Protein AF-A0A1G1WYH9-F1 (afdb_monomer)

Sequence (429 aa):
MAGYFGSAWPKTVLIYTGQNVVWRNRWSDLYNLGQKLISFFSKKGQEKKYWADWQKETKKLERGFEEVEKADLRKLSDKDLISLFNKFVEVYKSWWKYGWASTPIALQAERLLTKQGLNEKDFNYLLAPPQKSFAAEIEEDLANIGAVAKKEGLRSSRTREKIKHHTSNYFWKRNNYLETTVLTEKEIKLEIKQLLKTPQVKVMNTPAVSLESLKEETKSLANLLSNFAYYKDYRKKYQMIAGYYLDKLLMEVGQRAELSIEEMRYVLPIEVGDVLEKKISKKEIKNRQDSCLIIYGRKVEVYTGSKAKEKETEIFGRANFTNLSEIRGWGASLGLVQGKARVIMDPKDARLIKKGEILITAMTSPDFIIAMKKSAAVVTDWGGITSHAAIVSRELGIPCIVGTNITTKVFKDGDRIEVNAFDGIVRKV

Mean predicted aligned error: 9.46 Å

Radius of gyration: 23.05 Å; Cα contacts (8 Å, |Δi|>4): 642; chains: 1; bounding box: 53×58×58 Å

Structure (mmCIF, N/CA/C/O backbone):
data_AF-A0A1G1WYH9-F1
#
_entry.id   AF-A0A1G1WYH9-F1
#
loop_
_atom_site.group_PDB
_atom_site.id
_atom_site.type_symbol
_atom_site.label_atom_id
_atom_site.label_alt_id
_atom_site.label_comp_id
_atom_site.label_asym_id
_atom_site.label_entity_id
_atom_site.label_seq_id
_atom_site.pdbx_PDB_ins_code
_atom_site.Cartn_x
_atom_site.Cartn_y
_atom_site.Cartn_z
_atom_site.occupancy
_atom_site.B_iso_or_equiv
_atom_site.auth_seq_id
_atom_site.auth_comp_id
_atom_site.auth_asym_id
_atom_site.auth_atom_id
_atom_site.pdbx_PDB_model_num
ATOM 1 N N . MET A 1 1 ? 19.259 4.832 11.396 1.00 47.06 1 MET A N 1
ATOM 2 C CA . MET A 1 1 ? 18.308 3.695 11.299 1.00 47.06 1 MET A CA 1
ATOM 3 C C . MET A 1 1 ? 18.927 2.357 11.671 1.00 47.06 1 MET A C 1
ATOM 5 O O . MET A 1 1 ? 18.463 1.784 12.650 1.00 47.06 1 MET A O 1
ATOM 9 N N . ALA A 1 2 ? 20.008 1.907 11.013 1.00 41.81 2 ALA A N 1
ATOM 10 C CA . ALA A 1 2 ? 20.836 0.815 11.551 1.00 41.81 2 ALA A CA 1
ATOM 11 C C . ALA A 1 2 ? 21.263 1.100 13.007 1.00 41.81 2 ALA A C 1
ATOM 13 O O . ALA A 1 2 ? 21.140 0.232 13.856 1.00 41.81 2 ALA A O 1
ATOM 14 N N . GLY A 1 3 ? 21.603 2.360 13.314 1.00 46.12 3 GLY A N 1
ATOM 15 C CA . GLY A 1 3 ? 21.905 2.809 14.679 1.00 46.12 3 GLY A CA 1
ATOM 16 C C . GLY A 1 3 ? 20.717 3.097 15.615 1.00 46.12 3 GLY A C 1
ATOM 17 O O . GLY A 1 3 ? 20.969 3.418 16.764 1.00 46.12 3 GLY A O 1
ATOM 18 N N . TYR A 1 4 ? 19.452 3.021 15.168 1.00 51.88 4 TYR A N 1
ATOM 19 C CA . TYR A 1 4 ? 18.293 3.198 16.074 1.00 51.88 4 TYR A CA 1
ATOM 20 C C . TYR A 1 4 ? 17.619 1.867 16.397 1.00 51.88 4 TYR A C 1
ATOM 22 O O . TYR A 1 4 ? 17.349 1.579 17.557 1.00 51.88 4 TYR A O 1
ATOM 30 N N . PHE A 1 5 ? 17.355 1.056 15.370 1.00 57.06 5 PHE A N 1
ATOM 31 C CA . PHE A 1 5 ? 16.595 -0.185 15.518 1.00 57.06 5 PHE A CA 1
ATOM 32 C C . PHE A 1 5 ? 17.133 -1.345 14.663 1.00 57.06 5 PHE A C 1
ATOM 34 O O . PHE A 1 5 ? 16.662 -2.461 14.817 1.00 57.06 5 PHE A O 1
ATOM 41 N N . GLY A 1 6 ? 18.113 -1.148 13.770 1.00 56.41 6 GLY A N 1
ATOM 42 C CA . GLY A 1 6 ? 18.516 -2.207 12.831 1.00 56.41 6 GLY A CA 1
ATOM 43 C C . GLY A 1 6 ? 17.363 -2.655 11.915 1.00 56.41 6 GLY A C 1
ATOM 44 O O . GLY A 1 6 ? 16.347 -1.968 11.792 1.00 56.41 6 GLY A O 1
ATOM 45 N N . SER A 1 7 ? 17.492 -3.814 11.263 1.00 53.69 7 SER A N 1
ATOM 46 C CA . SER A 1 7 ? 16.390 -4.505 10.570 1.00 53.69 7 SER A CA 1
ATOM 47 C C . SER A 1 7 ? 15.414 -5.134 11.584 1.00 53.69 7 SER A C 1
ATOM 49 O O . SER A 1 7 ? 15.240 -6.348 11.620 1.00 53.69 7 SER A O 1
ATOM 51 N N . ALA A 1 8 ? 14.820 -4.309 12.454 1.00 63.12 8 ALA A N 1
ATOM 52 C CA . ALA A 1 8 ? 13.969 -4.707 13.585 1.00 63.12 8 ALA A CA 1
ATOM 53 C C . ALA A 1 8 ? 12.530 -5.096 13.222 1.00 63.12 8 ALA A C 1
ATOM 55 O O . ALA A 1 8 ? 11.721 -5.324 14.123 1.00 63.12 8 ALA A O 1
ATOM 56 N N . TRP A 1 9 ? 12.178 -5.153 11.935 1.00 77.75 9 TRP A N 1
ATOM 57 C CA . TRP A 1 9 ? 10.844 -5.607 11.562 1.00 77.75 9 TRP A CA 1
ATOM 58 C C . TRP A 1 9 ? 10.661 -7.083 11.962 1.00 77.75 9 TRP A C 1
ATOM 60 O O . TRP A 1 9 ? 11.588 -7.875 11.763 1.00 77.75 9 TRP A O 1
ATOM 70 N N . PRO A 1 10 ? 9.508 -7.485 12.530 1.00 82.25 10 PRO A N 1
ATOM 71 C CA . PRO A 1 10 ? 9.302 -8.862 12.945 1.00 82.25 10 PRO A CA 1
ATOM 72 C C . PRO A 1 10 ? 9.338 -9.830 11.767 1.00 82.25 10 PRO A C 1
ATOM 74 O O . PRO A 1 10 ? 9.097 -9.447 10.615 1.00 82.25 10 PRO A O 1
ATOM 77 N N . LYS A 1 11 ? 9.557 -11.117 12.071 1.00 86.12 11 LYS A N 1
ATOM 78 C CA . LYS A 1 11 ? 9.441 -12.171 11.061 1.00 86.12 11 LYS A CA 1
ATOM 79 C C . LYS A 1 11 ? 8.080 -12.049 10.376 1.00 86.12 11 LYS A C 1
ATOM 81 O O . LYS A 1 11 ? 7.035 -12.005 11.030 1.00 86.12 11 LYS A O 1
ATOM 86 N N . THR A 1 12 ? 8.126 -11.957 9.058 1.00 85.75 12 THR A N 1
ATOM 87 C CA . THR A 1 12 ? 6.981 -11.683 8.199 1.00 85.75 12 THR A CA 1
ATOM 88 C C . THR A 1 12 ? 6.881 -12.768 7.149 1.00 85.75 12 THR A C 1
ATOM 90 O O . THR A 1 12 ? 7.889 -13.128 6.549 1.00 85.75 12 THR A O 1
ATOM 93 N N . VAL A 1 13 ? 5.673 -13.269 6.916 1.00 87.19 13 VAL A N 1
ATOM 94 C CA . VAL A 1 13 ? 5.383 -14.169 5.798 1.00 87.19 13 VAL A CA 1
ATOM 95 C C . VAL A 1 13 ? 4.450 -13.437 4.844 1.00 87.19 13 VAL A C 1
ATOM 97 O O . VAL A 1 13 ? 3.361 -13.025 5.244 1.00 87.19 13 VAL A O 1
ATOM 100 N N . LEU A 1 14 ? 4.893 -13.242 3.607 1.00 87.31 14 LEU A N 1
ATOM 101 C CA . LEU A 1 14 ? 4.076 -12.728 2.514 1.00 87.31 14 LEU A CA 1
ATOM 102 C C . LEU A 1 14 ? 3.688 -13.897 1.617 1.00 87.31 14 LEU A C 1
ATOM 104 O O . LEU A 1 14 ? 4.541 -14.716 1.285 1.00 87.31 14 LEU A O 1
ATOM 108 N N . ILE A 1 15 ? 2.420 -13.973 1.236 1.00 86.06 15 ILE A N 1
ATOM 109 C CA . ILE A 1 15 ? 1.898 -15.027 0.367 1.00 86.06 15 ILE A CA 1
ATOM 110 C C . ILE A 1 15 ? 1.185 -14.345 -0.787 1.00 86.06 15 ILE A C 1
ATOM 112 O O . ILE A 1 15 ? 0.190 -13.655 -0.576 1.00 86.06 15 ILE A O 1
ATOM 116 N N . TYR A 1 16 ? 1.711 -14.521 -1.987 1.00 85.19 16 TYR A N 1
ATOM 117 C CA . TYR A 1 16 ? 1.141 -14.035 -3.231 1.00 85.19 16 TYR A CA 1
ATOM 118 C C . TYR A 1 16 ? 0.397 -15.182 -3.913 1.00 85.19 16 TYR A C 1
ATOM 120 O O . TYR A 1 16 ? 0.893 -16.310 -3.964 1.00 85.19 16 TYR A O 1
ATOM 128 N N . THR A 1 17 ? -0.812 -14.925 -4.399 1.00 80.56 17 THR A N 1
ATOM 129 C CA . THR A 1 17 ? -1.639 -15.903 -5.123 1.00 80.56 17 THR A CA 1
ATOM 130 C C . THR A 1 17 ? -2.473 -15.154 -6.152 1.00 80.56 17 THR A C 1
ATOM 132 O O . THR A 1 17 ? -3.435 -14.459 -5.801 1.00 80.56 17 THR A O 1
ATOM 135 N N . GLY A 1 18 ? -2.074 -15.242 -7.421 1.00 77.50 18 GLY A N 1
ATOM 136 C CA . GLY A 1 18 ? -2.518 -14.301 -8.443 1.00 77.50 18 GLY A CA 1
ATOM 137 C C . GLY A 1 18 ? -2.295 -12.861 -7.975 1.00 77.50 18 GLY A C 1
ATOM 138 O O . GLY A 1 18 ? -1.266 -12.534 -7.392 1.00 77.50 18 GLY A O 1
ATOM 139 N N . GLN A 1 19 ? -3.306 -12.011 -8.138 1.00 70.31 19 GLN A N 1
ATOM 140 C CA . GLN A 1 19 ? -3.254 -10.606 -7.717 1.00 70.31 19 GLN A CA 1
ATOM 141 C C . GLN A 1 19 ? -3.456 -10.389 -6.206 1.00 70.31 19 GLN A C 1
ATOM 143 O O . GLN A 1 19 ? -3.513 -9.253 -5.750 1.00 70.31 19 GLN A O 1
ATOM 148 N N . ASN A 1 20 ? -3.579 -11.446 -5.403 1.00 69.56 20 ASN A N 1
ATOM 149 C CA . ASN A 1 20 ? -3.775 -11.307 -3.964 1.00 69.56 20 ASN A CA 1
ATOM 150 C C . ASN A 1 20 ? -2.447 -11.406 -3.223 1.00 69.56 20 ASN A C 1
ATOM 152 O O . ASN A 1 20 ? -1.639 -12.287 -3.508 1.00 69.56 20 ASN A O 1
ATOM 156 N N . VAL A 1 21 ? -2.265 -10.553 -2.214 1.00 76.44 21 VAL A N 1
ATOM 157 C CA . VAL A 1 21 ? -1.159 -10.651 -1.260 1.00 76.44 21 VAL A CA 1
ATOM 158 C C . VAL A 1 21 ? -1.697 -10.744 0.163 1.00 76.44 21 VAL A C 1
ATOM 160 O O . VAL A 1 21 ? -2.519 -9.939 0.601 1.00 76.44 21 VAL A O 1
ATOM 163 N N . VAL A 1 22 ? -1.215 -11.737 0.903 1.00 73.56 22 VAL A N 1
ATOM 164 C CA . VAL A 1 22 ? -1.524 -11.949 2.316 1.00 73.56 22 VAL A CA 1
ATOM 165 C C . VAL A 1 22 ? -0.265 -11.677 3.122 1.00 73.56 22 VAL A C 1
ATOM 167 O O . VAL A 1 22 ? 0.763 -12.317 2.916 1.00 73.56 22 VAL A O 1
ATOM 170 N N . TRP A 1 23 ? -0.352 -10.745 4.069 1.00 77.06 23 TRP A N 1
ATOM 171 C CA . TRP A 1 23 ? 0.764 -10.367 4.929 1.00 77.06 23 TRP A CA 1
ATOM 172 C C . TRP A 1 23 ? 0.553 -10.885 6.351 1.00 77.06 23 TRP A C 1
ATOM 174 O O . TRP A 1 23 ? -0.257 -10.351 7.093 1.00 77.06 23 TRP A O 1
ATOM 184 N N . ARG A 1 24 ? 1.317 -11.895 6.778 1.00 78.38 24 ARG A N 1
ATOM 185 C CA . ARG A 1 24 ? 1.231 -12.479 8.125 1.00 78.38 24 ARG A CA 1
ATOM 186 C C . ARG A 1 24 ? 2.403 -12.059 9.017 1.00 78.38 24 ARG A C 1
ATOM 188 O O . ARG A 1 24 ? 3.570 -12.262 8.682 1.00 78.38 24 ARG A O 1
ATOM 195 N N . ASN A 1 25 ? 2.072 -11.558 10.206 1.00 81.94 25 ASN A N 1
ATOM 196 C CA . ASN A 1 25 ? 2.983 -11.364 11.334 1.00 81.94 25 ASN A CA 1
ATOM 197 C C . ASN A 1 25 ? 2.393 -11.989 12.597 1.00 81.94 25 ASN A C 1
ATOM 199 O O . ASN A 1 25 ? 1.175 -12.100 12.734 1.00 81.94 25 ASN A O 1
ATOM 203 N N . ARG A 1 26 ? 3.252 -12.331 13.562 1.00 77.94 26 ARG A N 1
ATOM 204 C CA . ARG A 1 26 ? 2.789 -12.621 14.921 1.00 77.94 26 ARG A CA 1
ATOM 205 C C . ARG A 1 26 ? 2.416 -11.314 15.616 1.00 77.94 26 ARG A C 1
ATOM 207 O O . ARG A 1 26 ? 3.237 -10.404 15.723 1.00 77.94 26 ARG A O 1
ATOM 214 N N . TRP A 1 27 ? 1.191 -11.247 16.130 1.00 74.19 27 TRP A N 1
ATOM 215 C CA . TRP A 1 27 ? 0.684 -10.083 16.859 1.00 74.19 27 TRP A CA 1
ATOM 216 C C . TRP A 1 27 ? 1.551 -9.716 18.066 1.00 74.19 27 TRP A C 1
ATOM 218 O O . TRP A 1 27 ? 1.847 -8.542 18.268 1.00 74.19 27 TRP A O 1
ATOM 228 N N . SER A 1 28 ? 2.016 -10.712 18.828 1.00 77.75 28 SER A N 1
ATOM 229 C CA . SER A 1 28 ? 2.928 -10.514 19.963 1.00 77.75 28 SER A CA 1
ATOM 230 C C . SER A 1 28 ? 4.166 -9.709 19.581 1.00 77.75 28 SER A C 1
ATOM 232 O O . SER A 1 28 ? 4.577 -8.816 20.317 1.00 77.75 28 SER A O 1
ATOM 234 N N . ASP A 1 29 ? 4.738 -9.991 18.413 1.00 84.69 29 ASP A N 1
ATOM 235 C CA . ASP A 1 29 ? 5.986 -9.375 17.977 1.00 84.69 29 ASP A CA 1
ATOM 236 C C . ASP A 1 29 ? 5.748 -7.923 17.556 1.00 84.69 29 ASP A C 1
ATOM 238 O O . ASP A 1 29 ? 6.544 -7.046 17.895 1.00 84.69 29 ASP A O 1
ATOM 242 N N . LEU A 1 30 ? 4.621 -7.653 16.886 1.00 83.44 30 LEU A N 1
ATOM 243 C CA . LEU A 1 30 ? 4.199 -6.295 16.540 1.00 83.44 30 LEU A CA 1
ATOM 244 C C . LEU A 1 30 ? 3.895 -5.460 17.789 1.00 83.44 30 LEU A C 1
ATOM 246 O O . LEU A 1 30 ? 4.359 -4.325 17.871 1.00 83.44 30 LEU A O 1
ATOM 250 N N . TYR A 1 31 ? 3.195 -6.015 18.784 1.00 82.81 31 TYR A N 1
ATOM 251 C CA . TYR A 1 31 ? 2.933 -5.323 20.053 1.00 82.81 31 TYR A CA 1
ATOM 252 C C . TYR A 1 31 ? 4.224 -5.025 20.821 1.00 82.81 31 TYR A C 1
ATOM 254 O O . TYR A 1 31 ? 4.431 -3.902 21.282 1.00 82.81 31 TYR A O 1
ATOM 262 N N . ASN A 1 32 ? 5.132 -6.001 20.909 1.00 87.06 32 ASN A N 1
ATOM 263 C CA . ASN A 1 32 ? 6.424 -5.830 21.574 1.00 87.06 32 ASN A CA 1
ATOM 264 C C . ASN A 1 32 ? 7.287 -4.770 20.878 1.00 87.06 32 ASN A C 1
ATOM 266 O O . ASN A 1 32 ? 7.936 -3.959 21.542 1.00 87.06 32 ASN A O 1
ATOM 270 N N . LEU A 1 33 ? 7.291 -4.756 19.544 1.00 89.50 33 LEU A N 1
ATOM 271 C CA . LEU A 1 33 ? 7.984 -3.732 18.770 1.00 89.50 33 LEU A CA 1
ATOM 272 C C . LEU A 1 33 ? 7.339 -2.357 18.962 1.00 89.50 33 LEU A C 1
ATOM 274 O O . LEU A 1 33 ? 8.050 -1.393 19.233 1.00 89.50 33 LEU A O 1
ATOM 278 N N . GLY A 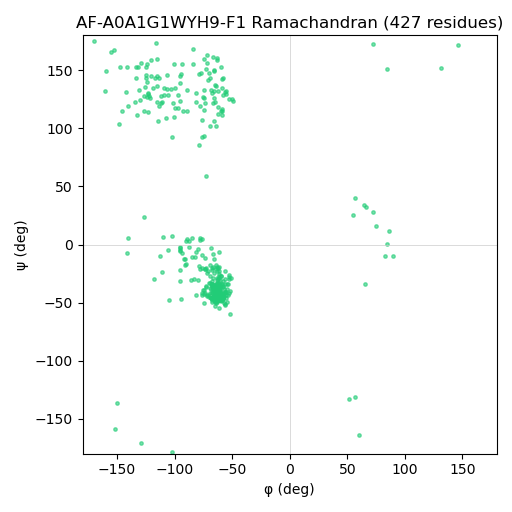1 34 ? 6.009 -2.276 18.900 1.00 91.06 34 GLY A N 1
ATOM 279 C CA . GLY A 1 34 ? 5.253 -1.057 19.174 1.00 91.06 34 GLY A CA 1
ATOM 280 C C . GLY A 1 34 ? 5.574 -0.474 20.548 1.00 91.06 34 GLY A C 1
ATOM 281 O O . GLY A 1 34 ? 5.848 0.717 20.651 1.00 91.06 34 GLY A O 1
ATOM 282 N N . GLN A 1 35 ? 5.665 -1.310 21.587 1.00 91.81 35 GLN A N 1
ATOM 283 C CA . GLN A 1 35 ? 6.011 -0.872 22.944 1.00 91.81 35 GLN A CA 1
ATOM 284 C C . GLN A 1 35 ? 7.415 -0.252 23.005 1.00 91.81 35 GLN A C 1
ATOM 286 O O . GLN A 1 35 ? 7.607 0.798 23.621 1.00 91.81 35 GLN A O 1
ATOM 291 N N . LYS A 1 36 ? 8.397 -0.878 22.342 1.00 91.94 36 LYS A N 1
ATOM 292 C CA . LYS A 1 36 ? 9.772 -0.358 22.258 1.00 91.94 36 LYS A CA 1
ATOM 293 C C . LYS A 1 36 ? 9.828 0.967 21.500 1.00 91.94 36 LYS A C 1
ATOM 295 O O . LYS A 1 36 ? 10.522 1.883 21.935 1.00 91.94 36 LYS A O 1
ATOM 300 N N . LEU A 1 37 ? 9.097 1.072 20.390 1.00 92.56 37 LEU A N 1
ATOM 301 C CA . LEU A 1 37 ? 9.027 2.295 19.592 1.00 92.56 37 LEU A CA 1
ATOM 302 C C . LEU A 1 37 ? 8.365 3.432 20.367 1.00 92.56 37 LEU A C 1
ATOM 304 O O . LEU A 1 37 ? 8.923 4.522 20.404 1.00 92.56 37 LEU A O 1
ATOM 308 N N . ILE A 1 38 ? 7.231 3.176 21.024 1.00 93.12 38 ILE A N 1
ATOM 309 C CA . ILE A 1 38 ? 6.554 4.166 21.870 1.00 93.12 38 ILE A CA 1
ATOM 310 C C . ILE A 1 38 ? 7.526 4.669 22.939 1.00 93.12 38 ILE A C 1
ATOM 312 O O . ILE A 1 38 ? 7.774 5.865 23.007 1.00 93.12 38 ILE A O 1
ATOM 316 N N . SER A 1 39 ? 8.180 3.767 23.680 1.00 92.19 39 SER A N 1
ATOM 317 C CA . SER A 1 39 ? 9.180 4.146 24.691 1.00 92.19 39 SER A CA 1
ATOM 318 C C . SER A 1 39 ? 10.334 4.982 24.119 1.00 92.19 39 SER A C 1
ATOM 320 O O . SER A 1 39 ? 10.799 5.925 24.762 1.00 92.19 39 SER A O 1
ATOM 322 N N . PHE A 1 40 ? 10.799 4.668 22.907 1.00 92.19 40 PHE A N 1
ATOM 323 C CA . PHE A 1 40 ? 11.833 5.448 22.234 1.00 92.19 40 PHE A CA 1
ATOM 324 C C . PHE A 1 40 ? 11.345 6.849 21.849 1.00 92.19 40 PHE A C 1
ATOM 326 O O . PHE A 1 40 ? 12.039 7.828 22.127 1.00 92.19 40 PHE A O 1
ATOM 333 N N . PHE A 1 41 ? 10.165 6.956 21.236 1.00 92.56 41 PHE A N 1
ATOM 334 C CA . PHE A 1 41 ? 9.621 8.224 20.753 1.00 92.56 41 PHE A CA 1
ATOM 335 C C . PHE A 1 41 ? 9.065 9.117 21.865 1.00 92.56 41 PHE A C 1
ATOM 337 O O . PHE A 1 41 ? 9.043 10.332 21.692 1.00 92.56 41 PHE A O 1
ATOM 344 N N . SER A 1 42 ? 8.732 8.558 23.032 1.00 88.75 42 SER A N 1
ATOM 345 C CA . SER A 1 42 ? 8.422 9.334 24.239 1.00 88.75 42 SER A CA 1
ATOM 346 C C . SER A 1 42 ? 9.618 10.150 24.752 1.00 88.75 42 SER A C 1
ATOM 348 O O . SER A 1 42 ? 9.435 11.093 25.519 1.00 88.75 42 SER A O 1
ATOM 350 N N . LYS A 1 43 ? 10.856 9.832 24.341 1.00 90.06 43 LYS A N 1
ATOM 351 C CA . LYS A 1 43 ? 12.039 10.623 24.710 1.00 90.06 43 LYS A CA 1
ATOM 352 C C . LYS A 1 43 ? 12.081 11.929 23.912 1.00 90.06 43 LYS A C 1
ATOM 354 O O . LYS A 1 43 ? 11.968 11.933 22.684 1.00 90.06 43 LYS A O 1
ATOM 359 N N . LYS A 1 44 ? 12.328 13.041 24.612 1.00 88.81 44 LYS A N 1
ATOM 360 C CA . LYS A 1 44 ? 12.337 14.399 24.043 1.00 88.81 44 LYS A CA 1
ATOM 361 C C . LYS A 1 44 ? 13.190 14.479 22.767 1.00 88.81 44 LYS A C 1
ATOM 363 O O . LYS A 1 44 ? 14.374 14.158 22.772 1.00 88.81 44 LYS A O 1
ATOM 368 N N . GLY A 1 45 ? 12.572 14.934 21.675 1.00 89.69 45 GLY A N 1
ATOM 369 C CA . GLY A 1 45 ? 13.238 15.219 20.398 1.00 89.69 45 GLY A CA 1
ATOM 370 C C . GLY A 1 45 ? 13.473 14.023 19.466 1.00 89.69 45 GLY A C 1
ATOM 371 O O . GLY A 1 45 ? 13.807 14.254 18.304 1.00 89.69 45 GLY A O 1
ATOM 372 N N . GLN A 1 46 ? 13.261 12.776 19.905 1.00 92.38 46 GLN A N 1
ATOM 373 C CA . GLN A 1 46 ? 13.513 11.597 19.059 1.00 92.38 46 GLN A CA 1
ATOM 374 C C . GLN A 1 46 ? 12.575 11.528 17.851 1.00 92.38 46 GLN A C 1
ATOM 376 O O . GLN A 1 46 ? 13.028 11.290 16.733 1.00 92.38 46 GLN A O 1
ATOM 381 N N . GLU A 1 47 ? 11.282 11.790 18.054 1.00 92.19 47 GLU A N 1
ATOM 382 C CA . GLU A 1 47 ? 10.293 11.806 16.970 1.00 92.19 47 GLU A CA 1
ATOM 383 C C . GLU A 1 47 ? 10.609 12.893 15.931 1.00 92.19 47 GLU A C 1
ATOM 385 O O . GLU A 1 47 ? 10.670 12.616 14.735 1.00 92.19 47 GLU A O 1
ATOM 390 N N . LYS A 1 48 ? 10.921 14.114 16.388 1.00 92.31 48 LYS A N 1
ATOM 391 C CA . LYS A 1 48 ? 11.296 15.232 15.507 1.00 92.31 48 LYS A CA 1
ATOM 392 C C . LYS A 1 48 ? 12.540 14.914 14.679 1.00 92.31 48 LYS A C 1
ATOM 394 O O . LYS A 1 48 ? 12.567 15.188 13.482 1.00 92.31 48 LYS A O 1
ATOM 399 N N . LYS A 1 49 ? 13.562 14.313 15.300 1.00 93.75 49 LYS A N 1
ATOM 400 C CA . LYS A 1 49 ? 14.784 13.889 14.605 1.00 93.75 49 LYS A CA 1
ATOM 401 C C . LYS A 1 49 ? 14.491 12.805 13.567 1.00 93.75 49 LYS A C 1
ATOM 403 O O . LYS A 1 49 ? 14.964 12.899 12.441 1.00 93.75 49 LYS A O 1
ATOM 408 N N . TYR A 1 50 ? 13.688 11.808 13.934 1.00 92.88 50 TYR A N 1
ATOM 409 C CA . TYR A 1 50 ? 13.263 10.740 13.033 1.00 92.88 50 TYR A CA 1
ATOM 410 C C . TYR A 1 50 ? 12.533 11.281 11.802 1.00 92.88 50 TYR A C 1
ATOM 412 O O . TYR A 1 50 ? 12.830 10.875 10.679 1.00 92.88 50 TYR A O 1
ATOM 420 N N . TRP A 1 51 ? 11.619 12.228 12.014 1.00 93.50 51 TRP A N 1
ATOM 421 C CA . TRP A 1 51 ? 10.887 12.873 10.935 1.00 93.50 51 TRP A CA 1
ATOM 422 C C . TRP A 1 51 ? 11.802 13.694 10.019 1.00 93.50 51 TRP A C 1
ATOM 424 O O . TRP A 1 51 ? 11.744 13.538 8.801 1.00 93.50 51 TRP A O 1
ATOM 434 N N . ALA A 1 52 ? 12.715 14.489 10.585 1.00 94.56 52 ALA A N 1
ATOM 435 C CA . ALA A 1 52 ? 13.692 15.255 9.809 1.00 94.56 52 ALA A CA 1
ATOM 436 C C . ALA A 1 52 ? 14.616 14.351 8.966 1.00 94.56 52 ALA A C 1
ATOM 438 O O . ALA A 1 52 ? 14.881 14.641 7.795 1.00 94.56 52 ALA A O 1
ATOM 439 N N . ASP A 1 53 ? 15.070 13.230 9.535 1.00 93.75 53 ASP A N 1
ATOM 440 C CA . ASP A 1 53 ? 15.863 12.227 8.818 1.00 93.75 53 ASP A CA 1
ATOM 441 C C . ASP A 1 53 ? 15.063 11.625 7.648 1.00 93.75 53 ASP A C 1
ATOM 443 O O . ASP A 1 53 ? 15.589 11.496 6.540 1.00 93.75 53 ASP A O 1
ATOM 447 N N . TRP A 1 54 ? 13.783 11.303 7.860 1.00 94.19 54 TRP A N 1
ATOM 448 C CA . TRP A 1 54 ? 12.928 10.770 6.801 1.00 94.19 54 TRP A CA 1
ATOM 449 C C . TRP A 1 54 ? 12.704 11.792 5.683 1.00 94.19 54 TRP A C 1
ATOM 451 O O . TRP A 1 54 ? 12.884 11.458 4.514 1.00 94.19 54 TRP A O 1
ATOM 461 N N . GLN A 1 55 ? 12.425 13.056 6.013 1.00 95.38 55 GLN A N 1
ATOM 462 C CA . GLN A 1 55 ? 12.287 14.130 5.021 1.00 95.38 55 GLN A CA 1
ATOM 463 C C . GLN A 1 55 ? 13.558 14.305 4.173 1.00 95.38 55 GLN A C 1
ATOM 465 O O . GLN A 1 55 ? 13.477 14.560 2.969 1.00 95.38 55 GLN A O 1
ATOM 470 N N . LYS A 1 56 ? 14.748 14.126 4.763 1.00 95.75 56 LYS A N 1
ATOM 471 C CA . LYS A 1 56 ? 16.018 14.133 4.021 1.00 95.75 56 LYS A CA 1
ATOM 472 C C . LYS A 1 56 ? 16.116 12.963 3.039 1.00 95.75 56 LYS A C 1
ATOM 474 O O . LYS A 1 56 ? 16.574 13.164 1.913 1.00 95.75 56 LYS A O 1
ATOM 479 N N . GLU A 1 57 ? 15.696 11.764 3.438 1.00 95.44 57 GLU A N 1
ATOM 480 C CA . GLU A 1 57 ? 15.610 10.623 2.520 1.00 95.44 57 GLU A CA 1
ATOM 481 C C . GLU A 1 57 ? 14.547 10.843 1.439 1.00 95.44 57 GLU A C 1
ATOM 483 O O . GLU A 1 57 ? 14.774 10.467 0.291 1.00 95.44 57 GLU A O 1
ATOM 488 N N . THR A 1 58 ? 13.433 11.517 1.744 1.00 97.00 58 THR A N 1
ATOM 489 C CA . THR A 1 58 ? 12.419 11.847 0.734 1.00 97.00 58 THR A CA 1
ATOM 490 C C . THR A 1 58 ? 13.005 12.729 -0.361 1.00 97.00 58 THR A C 1
ATOM 492 O O . THR A 1 58 ? 12.844 12.415 -1.533 1.00 97.00 58 THR A O 1
ATOM 495 N N . LYS A 1 59 ? 13.796 13.751 -0.012 1.00 97.94 59 LYS A N 1
ATOM 496 C CA . LYS A 1 59 ? 14.493 14.586 -1.011 1.00 97.94 59 LYS A CA 1
ATOM 497 C C . LYS A 1 59 ? 15.485 13.800 -1.876 1.00 97.94 59 LYS A C 1
ATOM 499 O O . LYS A 1 59 ? 15.843 14.224 -2.972 1.00 97.94 59 LYS A O 1
ATOM 504 N N . LYS A 1 60 ? 16.022 12.679 -1.382 1.00 97.69 60 LYS A N 1
ATOM 505 C CA . LYS A 1 60 ? 16.836 11.772 -2.212 1.00 97.69 60 LYS A CA 1
ATOM 506 C C . LYS A 1 60 ? 15.949 10.978 -3.164 1.00 97.69 60 LYS A C 1
ATOM 508 O O . LYS A 1 60 ? 16.303 10.856 -4.330 1.00 97.69 60 LYS A O 1
ATOM 513 N N . LEU A 1 61 ? 14.814 10.483 -2.676 1.00 97.88 61 LEU A N 1
ATOM 514 C CA . LEU A 1 61 ? 13.836 9.760 -3.482 1.00 97.88 61 LEU A CA 1
ATOM 515 C C . LEU A 1 61 ? 13.253 10.639 -4.598 1.00 97.88 61 LEU A C 1
ATOM 517 O O . LEU A 1 61 ? 13.211 10.198 -5.739 1.00 97.88 61 LEU A O 1
ATOM 521 N N . GLU A 1 62 ? 12.924 11.897 -4.304 1.00 97.75 62 GLU A N 1
ATOM 522 C CA . GLU A 1 62 ? 12.474 12.893 -5.289 1.00 97.75 62 GLU A CA 1
ATOM 523 C C . GLU A 1 62 ? 13.522 13.144 -6.379 1.00 97.75 62 GLU A C 1
ATOM 525 O O . GLU A 1 62 ? 13.196 13.144 -7.562 1.00 97.75 62 GLU A O 1
ATOM 530 N N . ARG A 1 63 ? 14.807 13.246 -6.016 1.00 98.25 63 ARG A N 1
ATOM 531 C CA . ARG A 1 63 ? 15.890 13.310 -7.013 1.00 98.25 63 ARG A CA 1
ATOM 532 C C . ARG A 1 63 ? 15.982 12.041 -7.862 1.00 98.25 63 ARG A C 1
ATOM 534 O O . ARG A 1 63 ? 16.274 12.136 -9.047 1.00 98.25 63 ARG A O 1
ATOM 541 N N . GLY A 1 64 ? 15.713 10.875 -7.274 1.00 98.00 64 GLY A N 1
ATOM 542 C CA . GLY A 1 64 ? 15.600 9.618 -8.014 1.00 98.00 64 GLY A CA 1
ATOM 543 C C . GLY A 1 64 ? 14.442 9.633 -9.018 1.00 98.00 64 GLY A C 1
ATOM 544 O O . GLY A 1 64 ? 14.618 9.180 -10.144 1.00 98.00 64 GLY A O 1
ATOM 545 N N . PHE A 1 65 ? 13.291 10.206 -8.650 1.00 97.94 65 PHE A N 1
ATOM 546 C CA . PHE A 1 65 ? 12.170 10.420 -9.574 1.00 97.94 65 PHE A CA 1
ATOM 547 C C . PHE A 1 65 ? 12.577 11.306 -10.753 1.00 97.94 65 PHE A C 1
ATOM 549 O O . PHE A 1 65 ? 12.347 10.942 -11.903 1.00 97.94 65 PHE A O 1
ATOM 556 N N . GLU A 1 66 ? 13.226 12.440 -10.482 1.00 97.31 66 GLU A N 1
ATOM 557 C CA . GLU A 1 66 ? 13.696 13.348 -11.533 1.00 97.31 66 GLU A CA 1
ATOM 558 C C . GLU A 1 66 ? 14.718 12.700 -12.472 1.00 97.31 66 GLU A C 1
ATOM 560 O O . GLU A 1 66 ? 14.701 12.967 -13.671 1.00 97.31 66 GLU A O 1
ATOM 565 N N . GLU A 1 67 ? 15.618 11.876 -11.937 1.00 97.81 67 GLU A N 1
ATOM 566 C CA . GLU A 1 67 ? 16.631 11.174 -12.726 1.00 97.81 67 GLU A CA 1
ATOM 567 C C . GLU A 1 67 ? 15.988 10.190 -13.708 1.00 97.81 67 GLU A C 1
ATOM 569 O O . GLU A 1 67 ? 16.328 10.198 -14.890 1.00 97.81 67 GLU A O 1
ATOM 574 N N . VAL A 1 68 ? 15.002 9.410 -13.249 1.00 97.88 68 VAL A N 1
ATOM 575 C CA . VAL A 1 68 ? 14.223 8.512 -14.116 1.00 97.88 68 VAL A CA 1
ATOM 576 C C . VAL A 1 68 ? 13.384 9.302 -15.123 1.00 97.88 68 VAL A C 1
ATOM 578 O O . VAL A 1 68 ? 13.245 8.879 -16.267 1.00 97.88 68 VAL A O 1
ATOM 581 N N . GLU A 1 69 ? 12.832 10.454 -14.733 1.00 95.88 69 GLU A N 1
ATOM 582 C CA . GLU A 1 69 ? 12.003 11.269 -15.627 1.00 95.88 69 GLU A CA 1
ATOM 583 C C . GLU A 1 69 ? 12.805 11.920 -16.759 1.00 95.88 69 GLU A C 1
ATOM 585 O O . GLU A 1 69 ? 12.318 11.997 -17.885 1.00 95.88 69 GLU A O 1
ATOM 590 N N . LYS A 1 70 ? 14.033 12.368 -16.472 1.00 96.75 70 LYS A N 1
ATOM 591 C CA . LYS A 1 70 ? 14.935 13.000 -17.450 1.00 96.75 70 LYS A CA 1
ATOM 592 C C . LYS A 1 70 ? 15.623 11.986 -18.368 1.00 96.75 70 LYS A C 1
ATOM 594 O O . LYS A 1 70 ? 16.106 12.372 -19.431 1.00 96.75 70 LYS A O 1
ATOM 599 N N . ALA A 1 71 ? 15.700 10.720 -17.963 1.00 96.62 71 ALA A N 1
ATOM 600 C CA . ALA A 1 71 ? 16.338 9.674 -18.746 1.00 96.62 71 ALA A CA 1
ATOM 601 C C . ALA A 1 71 ? 15.463 9.242 -19.936 1.00 96.62 71 ALA A C 1
ATOM 603 O O . ALA A 1 71 ? 14.317 8.822 -19.775 1.00 96.62 71 ALA A O 1
ATOM 604 N N . ASP A 1 72 ? 16.035 9.266 -21.142 1.00 96.75 72 ASP A N 1
ATOM 605 C CA . ASP A 1 72 ? 15.455 8.592 -22.306 1.00 96.75 72 ASP A CA 1
ATOM 606 C C . ASP A 1 72 ? 15.782 7.095 -22.214 1.00 96.75 72 ASP A C 1
ATOM 608 O O . ASP A 1 72 ? 16.803 6.630 -22.726 1.00 96.75 72 ASP A O 1
ATOM 612 N N . LEU A 1 73 ? 14.941 6.354 -21.484 1.00 97.44 73 LEU A N 1
ATOM 613 C CA . LEU A 1 73 ? 15.197 4.956 -21.116 1.00 97.44 73 LEU A CA 1
ATOM 614 C C . LEU A 1 73 ? 15.488 4.063 -22.331 1.00 97.44 73 LEU A C 1
ATOM 616 O O . LEU A 1 73 ? 16.348 3.191 -22.249 1.00 97.44 73 LEU A O 1
ATOM 620 N N . ARG A 1 74 ? 14.861 4.342 -23.480 1.00 96.62 74 ARG A N 1
ATOM 621 C CA . ARG A 1 74 ? 15.043 3.596 -24.737 1.00 96.62 74 ARG A CA 1
ATOM 622 C C . ARG A 1 74 ? 16.442 3.730 -25.329 1.00 96.62 74 ARG A C 1
ATOM 624 O O . ARG A 1 74 ? 16.867 2.866 -26.087 1.00 96.62 74 ARG A O 1
ATOM 631 N N . LYS A 1 75 ? 17.153 4.815 -25.010 1.00 97.38 75 LYS A N 1
ATOM 632 C CA . LYS A 1 75 ? 18.521 5.068 -25.489 1.00 97.38 75 LYS A CA 1
ATOM 633 C C . LYS A 1 75 ? 19.598 4.529 -24.555 1.00 97.38 75 LYS A C 1
ATOM 635 O O . LYS A 1 75 ? 20.761 4.496 -24.945 1.00 97.38 75 LYS A O 1
ATOM 640 N N . LEU A 1 76 ? 19.241 4.137 -23.333 1.00 97.94 76 LEU A N 1
ATOM 641 C CA . LEU A 1 76 ? 20.202 3.569 -22.394 1.00 97.94 76 LEU A CA 1
ATOM 642 C C . LEU A 1 76 ? 20.631 2.172 -22.845 1.00 97.94 76 LEU A C 1
ATOM 644 O O . LEU A 1 76 ? 19.800 1.379 -23.294 1.00 97.94 76 LEU A O 1
ATOM 648 N N . SER A 1 77 ? 21.912 1.850 -22.660 1.00 98.06 77 SER A N 1
ATOM 649 C CA . SER A 1 77 ? 22.376 0.463 -22.732 1.00 98.06 77 SER A CA 1
ATOM 650 C C . SER A 1 77 ? 21.721 -0.373 -21.625 1.00 98.06 77 SER A C 1
ATOM 652 O O . SER A 1 77 ? 21.289 0.173 -20.608 1.00 98.06 77 SER A O 1
ATOM 654 N N . ASP A 1 78 ? 21.671 -1.697 -21.781 1.00 98.06 78 ASP A N 1
ATOM 655 C CA . ASP A 1 78 ? 21.129 -2.588 -20.742 1.00 98.06 78 ASP A CA 1
ATOM 656 C C . ASP A 1 78 ? 21.852 -2.400 -19.401 1.00 98.06 78 ASP A C 1
ATOM 658 O O . ASP A 1 78 ? 21.225 -2.306 -18.347 1.00 98.06 78 ASP A O 1
ATOM 662 N N . LYS A 1 79 ? 23.179 -2.239 -19.443 1.00 97.69 79 LYS A N 1
ATOM 663 C CA . LYS A 1 79 ? 24.000 -1.976 -18.258 1.00 97.69 79 LYS A CA 1
ATOM 664 C C . LYS A 1 79 ? 23.599 -0.673 -17.561 1.00 97.69 79 LYS A C 1
ATOM 666 O O . LYS A 1 79 ? 23.471 -0.655 -16.335 1.00 97.69 79 LYS A O 1
ATOM 671 N N . ASP A 1 80 ? 23.398 0.404 -18.318 1.00 98.25 80 ASP A N 1
ATOM 672 C CA . ASP A 1 80 ? 23.046 1.713 -17.755 1.00 98.25 80 ASP A CA 1
ATOM 673 C C . ASP A 1 80 ? 21.605 1.739 -17.236 1.00 98.25 80 ASP A C 1
ATOM 675 O O . ASP A 1 80 ? 21.343 2.308 -16.175 1.00 98.25 80 ASP A O 1
ATOM 679 N N . LEU A 1 81 ? 20.682 1.062 -17.926 1.00 98.38 81 LEU A N 1
ATOM 680 C CA . LEU A 1 81 ? 19.296 0.900 -17.488 1.00 98.38 81 LEU A CA 1
ATOM 681 C C . LEU A 1 81 ? 19.215 0.136 -16.158 1.00 98.38 81 LEU A C 1
ATOM 683 O O . LEU A 1 81 ? 18.550 0.588 -15.225 1.00 98.38 81 LEU A O 1
ATOM 687 N N . ILE A 1 82 ? 19.934 -0.985 -16.036 1.00 98.12 82 ILE A N 1
ATOM 688 C CA . ILE A 1 82 ? 19.986 -1.768 -14.793 1.00 98.12 82 ILE A CA 1
ATOM 689 C C . ILE A 1 82 ? 20.710 -1.002 -13.677 1.00 98.12 82 ILE A C 1
ATOM 691 O O . ILE A 1 82 ? 20.294 -1.062 -12.519 1.00 98.12 82 ILE A O 1
ATOM 695 N N . SER A 1 83 ? 21.746 -0.225 -14.003 1.00 98.19 83 SER A N 1
ATOM 696 C CA . SER A 1 83 ? 22.404 0.677 -13.050 1.00 98.19 83 SER A CA 1
ATOM 697 C C . SER A 1 83 ? 21.430 1.724 -12.490 1.00 98.19 83 SER A C 1
ATOM 699 O O . SER A 1 83 ? 21.325 1.880 -11.268 1.00 98.19 83 SER A O 1
ATOM 701 N N . LEU A 1 84 ? 20.652 2.377 -13.361 1.00 98.44 84 LEU A N 1
ATOM 702 C CA . LEU A 1 84 ? 19.618 3.338 -12.971 1.00 98.44 84 LEU A CA 1
ATOM 703 C C . LEU A 1 84 ? 18.529 2.679 -12.113 1.00 98.44 84 LEU A C 1
ATOM 705 O O . LEU A 1 84 ? 18.174 3.212 -11.059 1.00 98.44 84 LEU A O 1
ATOM 709 N N . PHE A 1 85 ? 18.047 1.500 -12.515 1.00 98.25 85 PHE A N 1
ATOM 710 C CA . PHE A 1 85 ? 17.082 0.719 -11.742 1.00 98.25 85 PHE A CA 1
ATOM 711 C C . PHE A 1 85 ? 17.602 0.397 -10.335 1.00 98.25 85 PHE A C 1
ATOM 713 O O . PHE A 1 85 ? 16.930 0.688 -9.343 1.00 98.25 85 PHE A O 1
ATOM 720 N N . ASN A 1 86 ? 18.819 -0.139 -10.226 1.00 97.75 86 ASN A N 1
ATOM 721 C CA . ASN A 1 86 ? 19.420 -0.497 -8.942 1.00 97.75 86 ASN A CA 1
ATOM 722 C C . ASN A 1 86 ? 19.610 0.731 -8.046 1.00 97.75 86 ASN A C 1
ATOM 724 O O . ASN A 1 86 ? 19.268 0.693 -6.862 1.00 97.75 86 ASN A O 1
ATOM 728 N N . LYS A 1 87 ? 20.087 1.844 -8.613 1.00 97.62 87 LYS A N 1
ATOM 729 C CA . LYS A 1 87 ? 20.219 3.117 -7.897 1.00 97.62 87 LYS A CA 1
ATOM 730 C C . LYS A 1 87 ? 18.868 3.594 -7.361 1.00 97.62 87 LYS A C 1
ATOM 732 O O . LYS A 1 87 ? 18.772 3.947 -6.183 1.00 97.62 87 LYS A O 1
ATOM 737 N N . PHE A 1 88 ? 17.826 3.565 -8.190 1.00 98.00 88 PHE A N 1
ATOM 738 C CA . PHE A 1 88 ? 16.475 3.951 -7.790 1.00 98.00 88 PHE A CA 1
ATOM 739 C C . PHE A 1 88 ? 15.939 3.061 -6.659 1.00 98.00 88 PHE A C 1
ATOM 741 O O . PHE A 1 88 ? 15.479 3.565 -5.631 1.00 98.00 88 PHE A O 1
ATOM 748 N N . VAL A 1 89 ? 16.069 1.739 -6.803 1.00 96.00 89 VAL A N 1
ATOM 749 C CA . VAL A 1 89 ? 15.639 0.758 -5.798 1.00 96.00 89 VAL A CA 1
ATOM 750 C C . VAL A 1 89 ? 16.375 0.947 -4.469 1.00 96.00 89 VAL A C 1
ATOM 752 O O . VAL A 1 89 ? 15.745 0.857 -3.416 1.00 96.00 89 VAL A O 1
ATOM 755 N N . GLU A 1 90 ? 17.674 1.247 -4.471 1.00 95.25 90 GLU A N 1
ATOM 756 C CA . GLU A 1 90 ? 18.433 1.485 -3.234 1.00 95.25 90 GLU A CA 1
ATOM 757 C C . GLU A 1 90 ? 18.018 2.771 -2.509 1.00 95.25 90 GLU A C 1
ATOM 759 O O . GLU A 1 90 ? 17.909 2.790 -1.272 1.00 95.25 90 GLU A O 1
ATOM 764 N N . VAL A 1 91 ? 17.714 3.835 -3.258 1.00 95.75 91 VAL A N 1
ATOM 765 C CA . VAL A 1 91 ? 17.148 5.066 -2.689 1.00 95.75 91 VAL A CA 1
ATOM 766 C C . VAL A 1 91 ? 15.755 4.794 -2.118 1.00 95.75 91 VAL A C 1
ATOM 768 O O . VAL A 1 91 ? 15.487 5.153 -0.968 1.00 95.75 91 VAL A O 1
ATOM 771 N N . TYR A 1 92 ? 14.897 4.092 -2.861 1.00 95.31 92 TYR A N 1
ATOM 772 C CA . TYR A 1 92 ? 13.558 3.720 -2.406 1.00 95.31 92 TYR A CA 1
ATOM 773 C C . TYR A 1 92 ? 13.593 2.838 -1.151 1.00 95.31 92 TYR A C 1
ATOM 775 O O . TYR A 1 92 ? 12.909 3.135 -0.171 1.00 95.31 92 TYR A O 1
ATOM 783 N N . LYS A 1 93 ? 14.447 1.807 -1.115 1.00 91.25 93 LYS A N 1
ATOM 784 C CA . LYS A 1 93 ? 14.673 0.973 0.078 1.00 91.25 93 LYS A CA 1
ATOM 785 C C . LYS A 1 93 ? 15.139 1.814 1.260 1.00 91.25 93 LYS A C 1
ATOM 787 O O . LYS A 1 93 ? 14.678 1.603 2.380 1.00 91.25 93 LYS A O 1
ATOM 792 N N . SER A 1 94 ? 16.061 2.751 1.040 1.00 91.25 94 SER A N 1
ATOM 793 C CA . SER A 1 94 ? 16.590 3.606 2.107 1.00 91.25 94 SER A CA 1
ATOM 794 C C . SER A 1 94 ? 15.540 4.550 2.680 1.00 91.25 94 SER A C 1
ATOM 796 O O . SER A 1 94 ? 15.469 4.695 3.899 1.00 91.25 94 SER A O 1
ATOM 798 N N . TRP A 1 95 ? 14.669 5.083 1.830 1.00 94.38 95 TRP A N 1
ATOM 799 C CA . TRP A 1 95 ? 13.499 5.845 2.242 1.00 94.38 95 TRP A CA 1
ATOM 800 C C . TRP A 1 95 ? 12.468 4.978 2.989 1.00 94.38 95 TRP A C 1
ATOM 802 O O . TRP A 1 95 ? 12.027 5.333 4.085 1.00 94.38 95 TRP A O 1
ATOM 812 N N . TRP A 1 96 ? 12.150 3.787 2.466 1.00 89.44 96 TRP A N 1
ATOM 813 C CA . TRP A 1 96 ? 11.175 2.862 3.059 1.00 89.44 96 TRP A CA 1
ATOM 814 C C . TRP A 1 96 ? 11.570 2.378 4.458 1.00 89.44 96 TRP A C 1
ATOM 816 O O . TRP A 1 96 ? 10.699 2.037 5.262 1.00 89.44 96 TRP A O 1
ATOM 826 N N . LYS A 1 97 ? 12.867 2.417 4.808 1.00 86.44 97 LYS A N 1
ATOM 827 C CA . LYS A 1 97 ? 13.338 2.147 6.177 1.00 86.44 97 LYS A CA 1
ATOM 828 C C . LYS A 1 97 ? 12.585 2.983 7.210 1.00 86.44 97 LYS A C 1
ATOM 830 O O . LYS A 1 97 ? 12.433 2.501 8.317 1.00 86.44 97 LYS A O 1
ATOM 835 N N . TYR A 1 98 ? 12.085 4.173 6.896 1.00 88.38 98 TYR A N 1
ATOM 836 C CA . TYR A 1 98 ? 11.314 4.999 7.834 1.00 88.38 98 TYR A CA 1
ATOM 837 C C . TYR A 1 98 ? 9.792 4.749 7.746 1.00 88.38 98 TYR A C 1
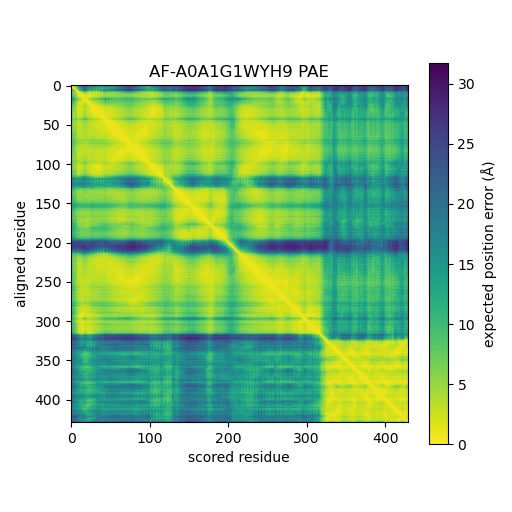ATOM 839 O O . TYR A 1 98 ? 9.027 5.098 8.634 1.00 88.38 98 TYR A O 1
ATOM 847 N N . GLY A 1 99 ? 9.314 4.047 6.721 1.00 86.19 99 GLY A N 1
ATOM 848 C CA . GLY A 1 99 ? 7.886 3.795 6.531 1.00 86.19 99 GLY A CA 1
ATOM 849 C C . GLY A 1 99 ? 7.261 2.777 7.495 1.00 86.19 99 GLY A C 1
ATOM 850 O O . GLY A 1 99 ? 6.036 2.737 7.649 1.00 86.19 99 GLY A O 1
ATOM 851 N N . TRP A 1 100 ? 8.054 1.913 8.130 1.00 84.88 100 TRP A N 1
ATOM 852 C CA . TRP A 1 100 ? 7.511 0.747 8.836 1.00 84.88 100 TRP A CA 1
ATOM 853 C C . TRP A 1 100 ? 7.013 1.042 10.256 1.00 84.88 100 TRP A C 1
ATOM 855 O O . TRP A 1 100 ? 6.058 0.408 10.698 1.00 84.88 100 TRP A O 1
ATOM 865 N N . ALA A 1 101 ? 7.593 2.021 10.959 1.00 88.00 101 ALA A N 1
ATOM 866 C CA . ALA A 1 101 ? 7.317 2.262 12.383 1.00 88.00 101 ALA A CA 1
ATOM 867 C C . ALA A 1 101 ? 5.845 2.608 12.683 1.00 88.00 101 ALA A C 1
ATOM 869 O O . ALA A 1 101 ? 5.347 2.297 13.764 1.00 88.00 101 ALA A O 1
ATOM 870 N N . SER A 1 102 ? 5.134 3.180 11.707 1.00 87.00 102 SER A N 1
ATOM 871 C CA . SER A 1 102 ? 3.722 3.562 11.830 1.00 87.00 102 SER A CA 1
ATOM 872 C C . SER A 1 102 ? 2.804 2.419 12.257 1.00 87.00 102 SER A C 1
ATOM 874 O O . SER A 1 102 ? 1.920 2.621 13.081 1.00 87.00 102 SER A O 1
ATOM 876 N N . THR A 1 103 ? 3.005 1.209 11.727 1.00 84.44 103 THR A N 1
ATOM 877 C CA . THR A 1 103 ? 2.070 0.100 11.968 1.00 84.44 103 THR A CA 1
ATOM 878 C C . THR A 1 103 ? 2.208 -0.485 13.380 1.00 84.44 103 THR A C 1
ATOM 880 O O . THR A 1 103 ? 1.195 -0.550 14.073 1.00 84.44 103 THR A O 1
ATOM 883 N N . PRO A 1 104 ? 3.409 -0.849 13.877 1.00 87.38 104 PRO A N 1
ATOM 884 C CA . PRO A 1 104 ? 3.551 -1.335 15.249 1.00 87.38 104 PRO A CA 1
ATOM 885 C C . PRO A 1 104 ? 3.169 -0.286 16.303 1.00 87.38 104 PRO A C 1
ATOM 887 O O . PRO A 1 104 ? 2.572 -0.645 17.316 1.00 87.38 104 PRO A O 1
ATOM 890 N N . ILE A 1 105 ? 3.478 0.999 16.067 1.00 89.81 105 ILE A N 1
ATOM 891 C CA . ILE A 1 105 ? 3.072 2.090 16.970 1.00 89.81 105 ILE A CA 1
ATOM 892 C C . ILE A 1 105 ? 1.555 2.190 17.025 1.00 89.81 105 ILE A C 1
ATOM 894 O O . ILE A 1 105 ? 1.017 2.194 18.126 1.00 89.81 105 ILE A O 1
ATOM 898 N N . ALA A 1 106 ? 0.875 2.212 15.873 1.00 83.44 106 ALA A N 1
ATOM 899 C CA . ALA A 1 106 ? -0.581 2.290 15.830 1.00 83.44 106 ALA A CA 1
ATOM 900 C C . ALA A 1 106 ? -1.230 1.147 16.616 1.00 83.44 106 ALA A C 1
ATOM 902 O O . ALA A 1 106 ? -1.988 1.395 17.547 1.00 83.44 106 ALA A O 1
ATOM 903 N N . LEU A 1 107 ? -0.833 -0.097 16.334 1.00 81.31 107 LEU A N 1
ATOM 904 C CA . LEU A 1 107 ? -1.390 -1.275 17.001 1.00 81.31 107 LEU A CA 1
ATOM 905 C C . LEU A 1 107 ? -1.191 -1.256 18.522 1.00 81.31 107 LEU A C 1
ATOM 907 O O . LEU A 1 107 ? -2.109 -1.579 19.277 1.00 81.31 107 LEU A O 1
ATOM 911 N N . GLN A 1 108 ? 0.006 -0.894 18.991 1.00 86.69 108 GLN A N 1
ATOM 912 C CA . GLN A 1 108 ? 0.276 -0.870 20.426 1.00 86.69 108 GLN A CA 1
ATOM 913 C C . GLN A 1 108 ? -0.365 0.338 21.117 1.00 86.69 108 GLN A C 1
ATOM 915 O O . GLN A 1 108 ? -0.881 0.192 22.224 1.00 86.69 108 GLN A O 1
ATOM 920 N N . ALA A 1 109 ? -0.352 1.514 20.488 1.00 85.88 109 ALA A N 1
ATOM 921 C CA . ALA A 1 109 ? -0.971 2.714 21.039 1.00 85.88 109 ALA A CA 1
ATOM 922 C C . ALA A 1 109 ? -2.489 2.539 21.163 1.00 85.88 109 ALA A C 1
ATOM 924 O O . ALA A 1 109 ? -3.034 2.801 22.231 1.00 85.88 109 ALA A O 1
ATOM 925 N N . GLU A 1 110 ? -3.147 2.000 20.131 1.00 78.06 110 GLU A N 1
ATOM 926 C CA . GLU A 1 110 ? -4.573 1.647 20.156 1.00 78.06 110 GLU A CA 1
ATOM 927 C C . GLU A 1 110 ? -4.891 0.719 21.337 1.00 78.06 110 GLU A C 1
ATOM 929 O O . GLU A 1 110 ? -5.777 1.004 22.149 1.00 78.06 110 GLU A O 1
ATOM 934 N N . ARG A 1 111 ? -4.107 -0.353 21.509 1.00 80.75 111 ARG A N 1
ATOM 935 C CA . ARG A 1 111 ? -4.264 -1.295 22.626 1.00 80.75 111 ARG A CA 1
ATOM 936 C C . ARG A 1 111 ? -4.097 -0.627 23.998 1.00 80.75 111 ARG A C 1
ATOM 938 O O . ARG A 1 111 ? -4.827 -0.965 24.929 1.00 80.75 111 ARG A O 1
ATOM 945 N N . LEU A 1 112 ? -3.118 0.264 24.157 1.00 83.88 112 LEU A N 1
ATOM 946 C CA . LEU A 1 112 ? -2.850 0.952 25.425 1.00 83.88 112 LEU A CA 1
ATOM 947 C C . LEU A 1 112 ? -3.929 1.990 25.756 1.00 83.88 112 LEU A C 1
ATOM 949 O O . LEU A 1 112 ? -4.382 2.032 26.896 1.00 83.88 112 LEU A O 1
ATOM 953 N N . LEU A 1 113 ? -4.365 2.777 24.772 1.00 79.12 113 LEU A N 1
ATOM 954 C CA . LEU A 1 113 ? -5.414 3.788 24.934 1.00 79.12 113 LEU A CA 1
ATOM 955 C C . LEU A 1 113 ? -6.773 3.144 25.246 1.00 79.12 113 LEU A C 1
ATOM 957 O O . LEU A 1 113 ? -7.473 3.599 26.146 1.00 79.12 113 LEU A O 1
ATOM 961 N N . THR A 1 114 ? -7.099 2.021 24.597 1.00 75.62 114 THR A N 1
ATOM 962 C CA . THR A 1 114 ? -8.336 1.268 24.880 1.00 75.62 114 THR A CA 1
ATOM 963 C C . THR A 1 114 ? -8.362 0.776 26.330 1.00 75.62 114 THR A C 1
ATOM 965 O O . THR A 1 114 ? -9.365 0.912 27.023 1.00 75.62 114 THR A O 1
ATOM 968 N N . LYS A 1 115 ? -7.229 0.270 26.842 1.00 77.25 115 LYS A N 1
ATOM 969 C CA . LYS A 1 115 ? -7.098 -0.136 28.255 1.00 77.25 115 LYS A CA 1
ATOM 970 C C . LYS A 1 115 ? -7.247 1.019 29.247 1.00 77.25 115 LYS A C 1
ATOM 972 O O . LYS A 1 115 ? -7.516 0.768 30.415 1.00 77.25 115 LYS A O 1
ATOM 977 N N . GLN A 1 116 ? -7.039 2.254 28.800 1.00 76.81 116 GLN A N 1
ATOM 978 C CA . GLN A 1 116 ? -7.206 3.461 29.609 1.00 76.81 116 GLN A CA 1
ATOM 979 C C . GLN A 1 116 ? -8.635 4.023 29.540 1.00 76.81 116 GLN A C 1
ATOM 981 O O . GLN A 1 116 ? -8.893 5.069 30.126 1.00 76.81 116 GLN A O 1
ATOM 986 N N . GLY A 1 117 ? -9.561 3.331 28.866 1.00 69.50 117 GLY A N 1
ATOM 987 C CA . GLY A 1 117 ? -10.975 3.698 28.817 1.00 69.50 117 GLY A CA 1
ATOM 988 C C . GLY A 1 117 ? -11.340 4.698 27.720 1.00 69.50 117 GLY A C 1
ATOM 989 O O . GLY A 1 117 ? -12.458 5.207 27.741 1.00 69.50 117 GLY A O 1
ATOM 990 N N . LEU A 1 118 ? -10.443 4.980 26.762 1.00 71.00 118 LEU A N 1
ATOM 991 C CA . LEU A 1 118 ? -10.806 5.811 25.613 1.00 71.00 118 LEU A CA 1
ATOM 992 C C . LEU A 1 118 ? -11.837 5.094 24.751 1.00 71.00 118 LEU A C 1
ATOM 994 O O . LEU A 1 118 ? -11.616 3.965 24.305 1.00 71.00 118 LEU A O 1
ATOM 998 N N . ASN A 1 119 ? -12.952 5.776 24.509 1.00 61.72 119 ASN A N 1
ATOM 999 C CA . ASN A 1 119 ? -14.015 5.264 23.663 1.00 61.72 119 ASN A CA 1
ATOM 1000 C C . ASN A 1 119 ? -13.730 5.556 22.176 1.00 61.72 119 ASN A C 1
ATOM 1002 O O . ASN A 1 119 ? -12.845 6.324 21.797 1.00 61.72 119 ASN A O 1
ATOM 1006 N N . GLU A 1 120 ? -14.512 4.919 21.312 1.00 54.84 120 GLU A N 1
ATOM 1007 C CA . GLU A 1 120 ? -14.411 4.980 19.850 1.00 54.84 120 GLU A CA 1
ATOM 1008 C C . GLU A 1 120 ? -14.487 6.403 19.277 1.00 54.84 120 GLU A C 1
ATOM 1010 O O . GLU A 1 120 ? -13.827 6.720 18.280 1.00 54.84 120 GLU A O 1
ATOM 1015 N N . LYS A 1 121 ? -15.282 7.264 19.918 1.00 57.28 121 LYS A N 1
ATOM 1016 C CA . LYS A 1 121 ? -15.462 8.653 19.518 1.00 57.28 121 LYS A CA 1
ATOM 1017 C C . LYS A 1 121 ? -14.178 9.437 19.800 1.00 57.28 121 LYS A C 1
ATOM 1019 O O . LYS A 1 121 ? -13.677 10.086 18.887 1.00 57.28 121 LYS A O 1
ATOM 1024 N N . ASP A 1 122 ? -13.575 9.266 20.975 1.00 62.91 122 ASP A N 1
ATOM 1025 C CA . ASP A 1 122 ? -12.295 9.890 21.345 1.00 62.91 122 ASP A CA 1
ATOM 1026 C C . ASP A 1 122 ? -11.146 9.452 20.426 1.00 62.91 122 ASP A C 1
ATOM 1028 O O . ASP A 1 122 ? -10.329 10.278 20.013 1.00 62.91 122 ASP A O 1
ATOM 1032 N N . PHE A 1 123 ? -11.119 8.176 20.019 1.00 61.25 123 PHE A N 1
ATOM 1033 C CA . PHE A 1 123 ? -10.142 7.679 19.046 1.00 61.25 123 PHE A CA 1
ATOM 1034 C C . PHE A 1 123 ? -10.219 8.420 17.711 1.00 61.25 123 PHE A C 1
ATOM 1036 O O . PHE A 1 123 ? -9.187 8.854 17.205 1.00 61.25 123 PHE A O 1
ATOM 1043 N N . ASN A 1 124 ? -11.415 8.602 17.144 1.00 54.47 124 ASN A N 1
ATOM 1044 C CA . ASN A 1 124 ? -11.572 9.296 15.861 1.00 54.47 124 ASN A CA 1
ATOM 1045 C C . ASN A 1 124 ? -11.032 10.730 15.887 1.00 54.47 124 ASN A C 1
ATOM 1047 O O . ASN A 1 124 ? -10.474 11.186 14.891 1.00 54.47 124 ASN A O 1
ATOM 1051 N N . TYR A 1 125 ? -11.147 11.420 17.021 1.00 59.22 125 TYR A N 1
ATOM 1052 C CA . TYR A 1 125 ? -10.604 12.769 17.177 1.00 59.22 125 TYR A CA 1
ATOM 1053 C C . TYR A 1 125 ? -9.092 12.780 17.368 1.00 59.22 125 TYR A C 1
ATOM 1055 O O . TYR A 1 125 ? -8.406 13.603 16.772 1.00 59.22 125 TYR A O 1
ATOM 1063 N N . LEU A 1 126 ? -8.566 11.850 18.163 1.00 59.00 126 LEU A N 1
ATOM 1064 C CA . LEU A 1 126 ? -7.128 11.724 18.404 1.00 59.00 126 LEU A CA 1
ATOM 1065 C C . LEU A 1 126 ? -6.342 11.312 17.164 1.00 59.00 126 LEU A C 1
ATOM 1067 O O . LEU A 1 126 ? -5.166 11.635 17.025 1.00 59.00 126 LEU A O 1
ATOM 1071 N N . LEU A 1 127 ? -6.993 10.574 16.273 1.00 57.28 127 LEU A N 1
ATOM 1072 C CA . LEU A 1 127 ? -6.397 10.020 15.066 1.00 57.28 127 LEU A CA 1
ATOM 1073 C C . LEU A 1 127 ? -6.568 10.897 13.839 1.00 57.28 127 LEU A C 1
ATOM 1075 O O . LEU A 1 127 ? -5.986 10.576 12.800 1.00 57.28 127 LEU A O 1
ATOM 1079 N N . ALA A 1 128 ? -7.343 11.978 13.941 1.00 56.75 128 ALA A N 1
ATOM 1080 C CA . ALA A 1 128 ? -7.336 13.003 12.920 1.00 56.75 128 ALA A CA 1
ATOM 1081 C C . ALA A 1 128 ? -5.892 13.522 12.821 1.00 56.75 128 ALA A C 1
ATOM 1083 O O . ALA A 1 128 ? -5.361 14.021 13.819 1.00 56.75 128 ALA A O 1
ATOM 1084 N N . PRO A 1 129 ? -5.211 13.344 11.675 1.00 54.91 129 PRO A N 1
ATOM 1085 C CA . PRO A 1 129 ? -3.849 13.825 11.543 1.00 54.91 129 PRO A CA 1
ATOM 1086 C C . PRO A 1 129 ? -3.846 15.343 11.779 1.00 54.91 129 PRO A C 1
ATOM 1088 O O . PRO A 1 129 ? -4.758 16.035 11.321 1.00 54.91 129 PRO A O 1
ATOM 1091 N N . PRO A 1 130 ? -2.818 15.897 12.446 1.00 58.28 130 PRO A N 1
ATOM 1092 C CA . PRO A 1 130 ? -2.747 17.334 12.733 1.00 58.28 130 PRO A CA 1
ATOM 1093 C C . PRO A 1 130 ? -2.575 18.173 11.457 1.00 58.28 130 PRO A C 1
ATOM 1095 O O . PRO A 1 130 ? -2.604 19.400 11.487 1.00 58.28 130 PRO A O 1
ATOM 1098 N N . GLN A 1 131 ? -2.343 17.501 10.333 1.00 69.06 131 GLN A N 1
ATOM 1099 C CA . GLN A 1 131 ? -2.113 18.060 9.017 1.00 69.06 131 GLN A CA 1
ATOM 1100 C C . GLN A 1 131 ? -3.113 17.442 8.043 1.00 69.0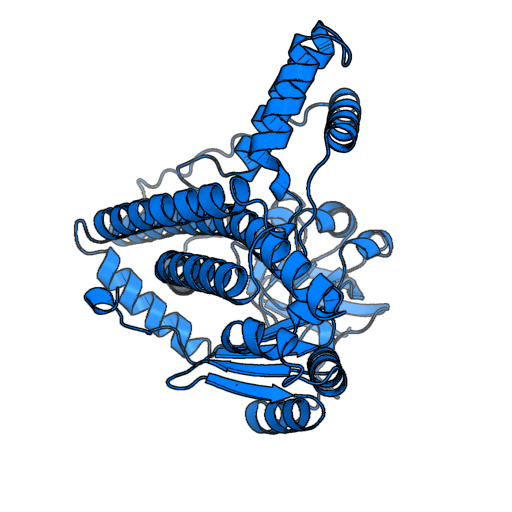6 131 GLN A C 1
ATOM 1102 O O . GLN A 1 131 ? -3.558 16.305 8.221 1.00 69.06 131 GLN A O 1
ATOM 1107 N N . LYS A 1 132 ? -3.443 18.191 6.990 1.00 68.19 132 LYS A N 1
ATOM 1108 C CA . LYS A 1 132 ? -4.326 17.722 5.920 1.00 68.19 132 LYS A CA 1
ATOM 1109 C C . LYS A 1 132 ? -3.732 16.457 5.282 1.00 68.19 132 LYS A C 1
ATOM 1111 O O . LYS A 1 132 ? -2.530 16.395 5.033 1.00 68.19 132 LYS A O 1
ATOM 1116 N N . SER A 1 133 ? -4.564 15.440 5.060 1.00 72.38 133 SER A N 1
ATOM 1117 C CA . SER A 1 133 ? -4.147 14.233 4.340 1.00 72.38 133 SER A CA 1
ATOM 1118 C C . SER A 1 133 ? -3.967 14.534 2.854 1.00 72.38 133 SER A C 1
ATOM 1120 O O . SER A 1 133 ? -4.615 15.438 2.321 1.00 72.38 133 SER A O 1
ATOM 1122 N N . PHE A 1 134 ? -3.164 13.739 2.142 1.00 76.19 134 PHE A N 1
ATOM 1123 C CA . PHE A 1 134 ? -3.008 13.928 0.694 1.00 76.19 134 PHE A CA 1
ATOM 1124 C C . PHE A 1 134 ? -4.341 13.754 -0.054 1.00 76.19 134 PHE A C 1
ATOM 1126 O O . PHE A 1 134 ? -4.542 14.365 -1.098 1.00 76.19 134 PHE A O 1
ATOM 1133 N N . ALA A 1 135 ? -5.262 12.932 0.465 1.00 72.38 135 ALA A N 1
ATOM 1134 C CA . ALA A 1 135 ? -6.590 12.763 -0.122 1.00 72.38 135 ALA A CA 1
ATOM 1135 C C . ALA A 1 135 ? -7.409 14.057 -0.011 1.00 72.38 135 ALA A C 1
ATOM 1137 O O . ALA A 1 135 ? -7.970 14.513 -1.003 1.00 72.38 135 ALA A O 1
ATOM 1138 N N . ALA A 1 136 ? -7.396 14.692 1.165 1.00 70.94 136 ALA A N 1
ATOM 1139 C CA . ALA A 1 136 ? -8.061 15.972 1.374 1.00 70.94 136 ALA A CA 1
ATOM 1140 C C . ALA A 1 136 ? -7.409 17.107 0.560 1.00 70.94 136 ALA A C 1
ATOM 1142 O O . ALA A 1 136 ? -8.123 17.962 0.042 1.00 70.94 136 ALA A O 1
ATOM 1143 N N . GLU A 1 137 ? -6.079 17.106 0.393 1.00 81.31 137 GLU A N 1
ATOM 1144 C CA . GLU A 1 137 ? -5.378 18.035 -0.514 1.00 81.31 137 GLU A CA 1
ATOM 1145 C C . GLU A 1 137 ? -5.854 17.876 -1.970 1.00 81.31 137 GLU A C 1
ATOM 1147 O O . GLU A 1 137 ? -6.147 18.864 -2.642 1.00 81.31 137 GLU A O 1
ATOM 1152 N N . 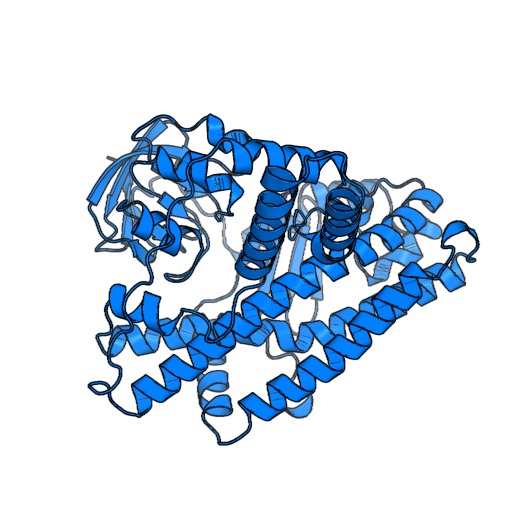ILE A 1 138 ? -5.965 16.633 -2.455 1.00 83.44 138 ILE A N 1
ATOM 1153 C CA . ILE A 1 138 ? -6.437 16.323 -3.815 1.00 83.44 138 ILE A CA 1
ATOM 1154 C C . ILE A 1 138 ? -7.882 16.782 -4.013 1.00 83.44 138 ILE A C 1
ATOM 1156 O O . ILE A 1 138 ? -8.203 17.367 -5.048 1.00 83.44 138 ILE A O 1
ATOM 1160 N N . GLU A 1 139 ? -8.759 16.493 -3.051 1.00 81.44 139 GLU A N 1
ATOM 1161 C CA . GLU A 1 139 ? -10.174 16.865 -3.113 1.00 81.44 139 GLU A CA 1
ATOM 1162 C C . GLU A 1 139 ? -10.363 18.382 -3.103 1.00 81.44 139 GLU A C 1
ATOM 1164 O O . GLU A 1 139 ? -11.151 18.906 -3.891 1.00 81.44 139 GLU A O 1
ATOM 1169 N N . GLU A 1 140 ? -9.615 19.095 -2.262 1.00 82.56 140 GLU A N 1
ATOM 1170 C CA . GLU A 1 140 ? -9.630 20.555 -2.215 1.00 82.56 140 GLU A CA 1
ATOM 1171 C C . GLU A 1 140 ? -9.134 21.170 -3.527 1.00 82.56 140 GLU A C 1
ATOM 1173 O O . GLU A 1 140 ? -9.786 22.069 -4.065 1.00 82.56 140 GLU A O 1
ATOM 1178 N N . ASP A 1 141 ? -8.021 20.679 -4.080 1.00 87.44 141 ASP A N 1
ATOM 1179 C CA . ASP A 1 141 ? -7.524 21.161 -5.370 1.00 87.44 141 ASP A CA 1
ATOM 1180 C C . ASP A 1 141 ? -8.553 20.906 -6.482 1.00 87.44 141 ASP A C 1
ATOM 1182 O O . ASP A 1 141 ? -8.893 21.808 -7.251 1.00 87.44 141 ASP A O 1
ATOM 1186 N N . LEU A 1 142 ? -9.158 19.717 -6.506 1.00 87.56 142 LEU A N 1
ATOM 1187 C CA . LEU A 1 142 ? -10.197 19.375 -7.474 1.00 87.56 142 LEU A CA 1
ATOM 1188 C C . LEU A 1 142 ? -11.460 20.241 -7.308 1.00 87.56 142 LEU A C 1
ATOM 1190 O O . LEU A 1 142 ? -12.047 20.673 -8.307 1.00 87.56 142 LEU A O 1
ATOM 1194 N N . ALA A 1 143 ? -11.855 20.558 -6.073 1.00 85.50 143 ALA A N 1
ATOM 1195 C CA . ALA A 1 143 ? -12.960 21.467 -5.776 1.00 85.50 143 ALA A CA 1
ATOM 1196 C C . ALA A 1 143 ? -12.659 22.903 -6.235 1.00 85.50 143 ALA A C 1
ATOM 1198 O O . ALA A 1 143 ? -13.520 23.543 -6.848 1.00 85.50 143 ALA A O 1
ATOM 1199 N N . ASN A 1 144 ? -11.431 23.385 -6.026 1.00 89.56 144 ASN A N 1
ATOM 1200 C CA . ASN A 1 144 ? -10.971 24.686 -6.515 1.00 89.56 144 ASN A CA 1
ATOM 1201 C C . ASN A 1 144 ? -11.018 24.757 -8.047 1.00 89.56 144 ASN A C 1
ATOM 1203 O O . ASN A 1 144 ? -11.460 25.759 -8.618 1.00 89.56 144 ASN A O 1
ATOM 1207 N N . ILE A 1 145 ? -10.623 23.682 -8.733 1.00 91.88 145 ILE A N 1
ATOM 1208 C CA . ILE A 1 145 ? -10.741 23.582 -10.193 1.00 91.88 145 ILE A CA 1
ATOM 1209 C C . ILE A 1 145 ? -12.209 23.583 -10.612 1.00 91.88 145 ILE A C 1
ATOM 1211 O O . ILE A 1 145 ? -12.569 24.293 -11.552 1.00 91.88 145 ILE A O 1
ATOM 1215 N N . GLY A 1 146 ? -13.061 22.842 -9.901 1.00 89.62 146 GLY A N 1
ATOM 1216 C CA . GLY A 1 146 ? -14.506 22.830 -10.110 1.00 89.62 146 GLY A CA 1
ATOM 1217 C C . GLY A 1 146 ? -15.131 24.219 -9.984 1.00 89.62 146 GLY A C 1
ATOM 1218 O O . GLY A 1 146 ? -15.907 24.616 -10.850 1.00 89.62 146 GLY A O 1
ATOM 1219 N N . ALA A 1 147 ? -14.744 25.002 -8.976 1.00 89.00 147 ALA A N 1
ATOM 1220 C CA . ALA A 1 147 ? -15.222 26.372 -8.791 1.00 89.00 147 ALA A CA 1
ATOM 1221 C C . ALA A 1 147 ? -14.836 27.287 -9.968 1.00 89.00 147 ALA A C 1
ATOM 1223 O O . ALA A 1 147 ? -15.684 28.013 -10.494 1.00 89.00 147 ALA A O 1
ATOM 1224 N N . VAL A 1 148 ? -13.586 27.204 -10.441 1.00 91.62 148 VAL A N 1
ATOM 1225 C CA . VAL A 1 148 ? -13.136 27.955 -11.628 1.00 91.62 148 VAL A CA 1
ATOM 1226 C C . VAL A 1 148 ? -13.867 27.478 -12.883 1.00 91.62 148 VAL A C 1
ATOM 1228 O O . VAL A 1 148 ? -14.356 28.298 -13.654 1.00 91.62 148 VAL A O 1
ATOM 1231 N N . ALA A 1 149 ? -14.017 26.165 -13.069 1.00 92.25 149 ALA A N 1
ATOM 1232 C CA . ALA A 1 149 ? -14.736 25.584 -14.202 1.00 92.25 149 ALA A CA 1
ATOM 1233 C C . ALA A 1 149 ? -16.225 25.966 -14.217 1.00 92.25 149 ALA A C 1
ATOM 1235 O O . ALA A 1 149 ? -16.792 26.137 -15.294 1.00 92.25 149 ALA A O 1
ATOM 1236 N N . LYS A 1 150 ? -16.855 26.131 -13.046 1.00 90.88 150 LYS A N 1
ATOM 1237 C CA . LYS A 1 150 ? -18.238 26.614 -12.916 1.00 90.88 150 LYS A CA 1
ATOM 1238 C C . LYS A 1 150 ? -18.375 28.068 -13.370 1.00 90.88 150 LYS A C 1
ATOM 1240 O O . LYS A 1 150 ? -19.382 28.413 -13.977 1.00 90.88 150 LYS A O 1
ATOM 1245 N N . LYS A 1 151 ? -17.374 28.903 -13.073 1.00 91.44 151 LYS A N 1
ATOM 1246 C CA . LYS A 1 151 ? -17.370 30.335 -13.403 1.00 91.44 151 LYS A CA 1
ATOM 1247 C C . LYS A 1 151 ? -16.967 30.612 -14.854 1.00 91.44 151 LYS A C 1
ATOM 1249 O O . LYS A 1 151 ? -17.572 31.452 -15.503 1.00 91.44 151 LYS A O 1
ATOM 1254 N N . GLU A 1 152 ? -15.935 29.931 -15.344 1.00 93.56 152 GLU A N 1
ATOM 1255 C CA . GLU A 1 152 ? -15.258 30.258 -16.610 1.00 93.56 152 GLU A CA 1
ATOM 1256 C C . GLU A 1 152 ? -15.462 29.185 -17.698 1.00 93.56 152 GLU A C 1
ATOM 1258 O O . GLU A 1 152 ? -15.119 29.393 -18.860 1.00 93.56 152 GLU A O 1
ATOM 1263 N N . GLY A 1 153 ? -16.031 28.030 -17.344 1.00 90.12 153 GLY A N 1
ATOM 1264 C CA . GLY A 1 153 ? -16.238 26.897 -18.243 1.00 90.12 153 GLY A CA 1
ATOM 1265 C C . GLY A 1 153 ? -15.017 25.978 -18.374 1.00 90.12 153 GLY A C 1
ATOM 1266 O O . GLY A 1 153 ? -13.864 26.390 -18.308 1.00 90.12 153 GLY A O 1
ATOM 1267 N N . LEU A 1 154 ? -15.266 24.692 -18.648 1.00 88.56 154 LEU A N 1
ATOM 1268 C CA . LEU A 1 154 ? -14.227 23.649 -18.759 1.00 88.56 154 LEU A CA 1
ATOM 1269 C C . LEU A 1 154 ? -13.192 23.870 -19.878 1.00 88.56 154 LEU A C 1
ATOM 1271 O O . LEU A 1 154 ? -12.137 23.237 -19.870 1.00 88.56 154 LEU A O 1
ATOM 1275 N N . ARG A 1 155 ? -13.513 24.702 -20.875 1.00 89.62 155 ARG A N 1
ATOM 1276 C CA . ARG A 1 155 ? -12.644 24.983 -22.030 1.00 89.62 155 ARG A CA 1
ATOM 1277 C C . ARG A 1 155 ? -11.789 26.242 -21.849 1.00 89.62 155 ARG A C 1
ATOM 1279 O O . ARG A 1 155 ? -10.940 26.502 -22.703 1.00 89.62 155 ARG A O 1
ATOM 1286 N N . SER A 1 156 ? -11.983 27.002 -20.768 1.00 94.50 156 SER A N 1
ATOM 1287 C CA . SER A 1 156 ? -11.203 28.216 -20.514 1.00 94.50 156 SER A CA 1
ATOM 1288 C C . SER A 1 156 ? -9.707 27.897 -20.408 1.00 94.50 156 SER A C 1
ATOM 1290 O O . SER A 1 156 ? -9.311 26.775 -20.071 1.00 94.50 156 SER A O 1
ATOM 1292 N N . SER A 1 157 ? -8.856 28.873 -20.738 1.00 93.88 157 SER A N 1
ATOM 1293 C CA . SER A 1 157 ? -7.400 28.712 -20.619 1.00 93.88 157 SER A CA 1
ATOM 1294 C C . SER A 1 157 ? -7.006 28.380 -19.175 1.00 93.88 157 SER A C 1
ATOM 1296 O O . SER A 1 157 ? -6.323 27.391 -18.922 1.00 93.88 157 SER A O 1
ATOM 1298 N N . ARG A 1 158 ? -7.566 29.129 -18.218 1.00 92.88 158 ARG A N 1
ATOM 1299 C CA . ARG A 1 158 ? -7.297 28.984 -16.786 1.00 92.88 158 ARG A CA 1
ATOM 1300 C C . ARG A 1 158 ? -7.723 27.626 -16.233 1.00 92.88 158 ARG A C 1
ATOM 1302 O O . ARG A 1 158 ? -6.980 27.008 -15.475 1.00 92.88 158 ARG A O 1
ATOM 1309 N N . THR A 1 159 ? -8.903 27.126 -16.609 1.00 92.50 159 THR A N 1
ATOM 1310 C CA . THR A 1 159 ? -9.350 25.794 -16.179 1.00 92.50 159 THR A CA 1
ATOM 1311 C C . THR A 1 159 ? -8.460 24.704 -16.767 1.00 92.50 159 THR A C 1
ATOM 1313 O O . THR A 1 159 ? -8.100 23.775 -16.049 1.00 92.50 159 THR A O 1
ATOM 1316 N N . ARG A 1 160 ? -8.051 24.819 -18.039 1.00 93.56 160 ARG A N 1
ATOM 1317 C CA . ARG A 1 160 ? -7.120 23.862 -18.660 1.00 93.56 160 ARG A CA 1
ATOM 1318 C C . ARG A 1 160 ? -5.754 23.855 -17.978 1.00 93.56 160 ARG A C 1
ATOM 1320 O O . ARG A 1 160 ? -5.241 22.777 -17.697 1.00 93.56 160 ARG A O 1
ATOM 1327 N N . GLU A 1 161 ? -5.204 25.023 -17.666 1.00 94.25 161 GLU A N 1
ATOM 1328 C CA . GLU A 1 161 ? -3.936 25.148 -16.943 1.00 94.25 161 GLU A CA 1
ATOM 1329 C C . GLU A 1 161 ? -4.008 24.492 -15.559 1.00 94.25 161 GLU A C 1
ATOM 1331 O O . GLU A 1 161 ? -3.146 23.687 -15.206 1.00 94.25 161 GLU A O 1
ATOM 1336 N N . LYS A 1 162 ? -5.085 24.746 -14.805 1.00 94.12 162 LYS A N 1
ATOM 1337 C CA . LYS A 1 162 ? -5.278 24.106 -13.500 1.00 94.12 162 LYS A CA 1
ATOM 1338 C C . LYS A 1 162 ? -5.481 22.592 -13.599 1.00 94.12 162 LYS A C 1
ATOM 1340 O O . LYS A 1 162 ? -4.935 21.864 -12.779 1.00 94.12 162 LYS A O 1
ATOM 1345 N N . ILE A 1 163 ? -6.211 22.101 -14.607 1.00 93.56 163 ILE A N 1
ATOM 1346 C CA . ILE A 1 163 ? -6.336 20.654 -14.864 1.00 93.56 163 ILE A CA 1
ATOM 1347 C C . ILE A 1 163 ? -4.959 20.050 -15.145 1.00 93.56 163 ILE A C 1
ATOM 1349 O O . ILE A 1 163 ? -4.634 19.004 -14.586 1.00 93.56 163 ILE A O 1
ATOM 1353 N N . LYS A 1 164 ? -4.134 20.706 -15.967 1.00 93.38 164 LYS A N 1
ATOM 1354 C CA . LYS A 1 164 ? -2.772 20.248 -16.260 1.00 93.38 164 LYS A CA 1
ATOM 1355 C C . LYS A 1 164 ? -1.922 20.181 -14.989 1.00 93.38 164 LYS A C 1
ATOM 1357 O O . LYS A 1 164 ? -1.279 19.163 -14.757 1.00 93.38 164 LYS A O 1
ATOM 1362 N N . HIS A 1 165 ? -1.990 21.209 -14.141 1.00 93.69 165 HIS A N 1
ATOM 1363 C CA . HIS A 1 165 ? -1.293 21.246 -12.852 1.00 93.69 165 HIS A CA 1
ATOM 1364 C C . HIS A 1 165 ? -1.755 20.135 -11.889 1.00 93.69 165 HIS A C 1
ATOM 1366 O O . HIS A 1 165 ? -0.932 19.440 -11.297 1.00 93.69 165 HIS A O 1
ATOM 1372 N N . HIS A 1 166 ? -3.066 19.899 -11.781 1.00 93.19 166 HIS A N 1
ATOM 1373 C CA . HIS A 1 166 ? -3.608 18.790 -10.988 1.00 93.19 166 HIS A CA 1
ATOM 1374 C C . HIS A 1 166 ? -3.121 17.441 -11.511 1.00 93.19 166 HIS A C 1
ATOM 1376 O O . HIS A 1 166 ? -2.693 16.583 -10.743 1.00 93.19 166 HIS A O 1
ATOM 1382 N N . THR A 1 167 ? -3.153 17.266 -12.835 1.00 92.06 167 THR A N 1
ATOM 1383 C CA . THR A 1 167 ? -2.675 16.045 -13.488 1.00 92.06 167 THR A CA 1
ATOM 1384 C C . THR A 1 167 ? -1.204 15.813 -13.162 1.00 92.06 167 THR A C 1
ATOM 1386 O O . THR A 1 167 ? -0.855 14.717 -12.745 1.00 92.06 167 THR A O 1
ATOM 1389 N N . SER A 1 168 ? -0.344 16.832 -13.274 1.00 90.31 168 SER A N 1
ATOM 1390 C CA . SER A 1 168 ? 1.092 16.684 -12.999 1.00 90.31 168 SER A CA 1
ATOM 1391 C C . SER A 1 168 ? 1.411 16.412 -11.530 1.00 90.31 168 SER A C 1
ATOM 1393 O O . SER A 1 168 ? 2.381 15.719 -11.244 1.00 90.31 168 SER A O 1
ATOM 1395 N N . ASN A 1 169 ? 0.611 16.923 -10.593 1.00 91.12 169 ASN A N 1
ATOM 1396 C CA . ASN A 1 169 ? 0.868 16.740 -9.161 1.00 91.12 169 ASN A CA 1
ATOM 1397 C C . ASN A 1 169 ? 0.282 15.432 -8.612 1.00 91.12 169 ASN A C 1
ATOM 1399 O O . ASN A 1 169 ? 0.822 14.854 -7.665 1.00 91.12 169 ASN A O 1
ATOM 1403 N N . TYR A 1 170 ? -0.822 14.965 -9.202 1.00 91.56 170 TYR A N 1
ATOM 1404 C CA . TYR A 1 170 ? -1.635 13.863 -8.683 1.00 91.56 170 TYR A CA 1
ATOM 1405 C C . TYR A 1 170 ? -1.862 12.750 -9.710 1.00 91.56 170 TYR A C 1
ATOM 1407 O O . TYR A 1 170 ? -2.813 11.975 -9.585 1.00 91.56 170 TYR A O 1
ATOM 1415 N N . PHE A 1 171 ? -0.973 12.624 -10.702 1.00 91.56 171 PHE A N 1
ATOM 1416 C CA . PHE A 1 171 ? -1.025 11.562 -11.716 1.00 91.56 171 PHE A CA 1
ATOM 1417 C C . PHE A 1 171 ? -1.106 10.157 -11.101 1.00 91.56 171 PHE A C 1
ATOM 1419 O O . PHE A 1 171 ? -1.691 9.253 -11.686 1.00 91.56 171 PHE A O 1
ATOM 1426 N N . TRP A 1 172 ? -0.540 9.989 -9.906 1.00 91.19 172 TRP A N 1
ATOM 1427 C CA . TRP A 1 172 ? -0.430 8.742 -9.153 1.00 91.19 172 TRP A CA 1
ATOM 1428 C C . TRP A 1 172 ? -1.638 8.450 -8.254 1.00 91.19 172 TRP A C 1
ATOM 1430 O O . TRP A 1 172 ? -1.650 7.417 -7.588 1.00 91.19 172 TRP A O 1
ATOM 1440 N N . LYS A 1 173 ? -2.652 9.326 -8.179 1.00 86.06 173 LYS A N 1
ATOM 1441 C CA . LYS A 1 173 ? -3.723 9.208 -7.167 1.00 86.06 173 LYS A CA 1
ATOM 1442 C C . LYS A 1 173 ? -4.563 7.929 -7.269 1.00 86.06 173 LYS A C 1
ATOM 1444 O O . LYS A 1 173 ? -5.228 7.568 -6.305 1.00 86.06 173 LYS A O 1
ATOM 1449 N N . ARG A 1 174 ? -4.549 7.269 -8.433 1.00 84.06 174 ARG A N 1
ATOM 1450 C CA . ARG A 1 174 ? -5.234 5.990 -8.687 1.00 84.06 174 ARG A CA 1
ATOM 1451 C C . ARG A 1 174 ? -4.333 4.769 -8.513 1.00 84.06 174 ARG A C 1
ATOM 1453 O O . ARG A 1 174 ? -4.819 3.647 -8.617 1.00 84.06 174 ARG A O 1
ATOM 1460 N N . ASN A 1 175 ? -3.044 4.970 -8.248 1.00 87.62 175 ASN A N 1
ATOM 1461 C CA . ASN A 1 175 ? -2.132 3.871 -7.970 1.00 87.62 175 ASN A CA 1
ATOM 1462 C C . ASN A 1 175 ? -2.531 3.183 -6.661 1.00 87.62 175 ASN A C 1
ATOM 1464 O O . ASN A 1 175 ? -3.027 3.806 -5.716 1.00 87.62 175 ASN A O 1
ATOM 1468 N N . ASN A 1 176 ? -2.257 1.887 -6.600 1.00 80.56 176 ASN A N 1
ATOM 1469 C CA . ASN A 1 176 ? -2.357 1.086 -5.395 1.00 80.56 176 ASN A CA 1
ATOM 1470 C C . ASN A 1 176 ? -1.051 0.294 -5.185 1.00 80.56 176 ASN A C 1
ATOM 1472 O O . ASN A 1 176 ? -0.038 0.539 -5.833 1.00 80.56 176 ASN A O 1
ATOM 1476 N N . TYR A 1 177 ? -1.046 -0.628 -4.222 1.00 76.00 177 TYR A N 1
ATOM 1477 C CA . TYR A 1 177 ? 0.149 -1.399 -3.864 1.00 76.00 177 TYR A CA 1
ATOM 1478 C C . TYR A 1 177 ? 0.601 -2.407 -4.933 1.00 76.00 177 TYR A C 1
ATOM 1480 O O . TYR A 1 177 ? 1.729 -2.887 -4.856 1.00 76.00 177 TYR A O 1
ATOM 1488 N N . LEU A 1 178 ? -0.273 -2.755 -5.875 1.00 73.56 178 LEU A N 1
ATOM 1489 C CA . LEU A 1 178 ? -0.079 -3.815 -6.865 1.00 73.56 178 LEU A CA 1
ATOM 1490 C C . LEU A 1 178 ? -0.081 -3.286 -8.298 1.00 73.56 178 LEU A C 1
ATOM 1492 O O . LEU A 1 178 ? 0.564 -3.867 -9.167 1.00 73.56 178 LEU A O 1
ATOM 1496 N N . GLU A 1 179 ? -0.816 -2.203 -8.545 1.00 81.38 179 GLU A N 1
ATOM 1497 C CA . GLU A 1 179 ? -1.017 -1.642 -9.872 1.00 81.38 179 GLU A CA 1
ATOM 1498 C C . GLU A 1 179 ? -0.833 -0.127 -9.873 1.00 81.38 179 GLU A C 1
ATOM 1500 O O . GLU A 1 179 ? -1.242 0.579 -8.945 1.00 81.38 179 GLU A O 1
ATOM 1505 N N . THR A 1 180 ? -0.251 0.379 -10.957 1.00 88.38 180 THR A N 1
ATOM 1506 C CA . THR A 1 180 ? -0.194 1.809 -11.244 1.00 88.38 180 THR A CA 1
ATOM 1507 C C . THR A 1 180 ? -1.149 2.159 -12.379 1.00 88.38 180 THR A C 1
ATOM 1509 O O . THR A 1 180 ? -1.408 1.371 -13.288 1.00 88.38 180 THR A O 1
ATOM 1512 N N . THR A 1 181 ? -1.731 3.349 -12.307 1.00 86.56 181 THR A N 1
ATOM 1513 C CA . THR A 1 181 ? -2.595 3.923 -13.334 1.00 86.56 181 THR A CA 1
ATOM 1514 C C . THR A 1 181 ? -2.360 5.423 -13.354 1.00 86.56 181 THR A C 1
ATOM 1516 O O . THR A 1 181 ? -2.666 6.127 -12.392 1.00 86.56 181 THR A O 1
ATOM 1519 N N . VAL A 1 182 ? -1.819 5.910 -14.468 1.00 87.62 182 VAL A N 1
ATOM 1520 C CA . VAL A 1 182 ? -1.541 7.333 -14.662 1.00 87.62 182 VAL A CA 1
ATOM 1521 C C . VAL A 1 182 ? -2.839 8.052 -14.995 1.00 87.62 182 VAL A C 1
ATOM 1523 O O . VAL A 1 182 ? -3.485 7.764 -16.001 1.00 87.62 182 VAL A O 1
ATOM 1526 N N . LEU A 1 183 ? -3.210 9.005 -14.148 1.00 85.44 183 LEU A N 1
ATOM 1527 C CA . LEU A 1 183 ? -4.382 9.839 -14.359 1.00 85.44 183 LEU A CA 1
ATOM 1528 C C . LEU A 1 183 ? -4.208 10.732 -15.593 1.00 85.44 183 LEU A C 1
ATOM 1530 O O . LEU A 1 183 ? -3.207 11.434 -15.737 1.00 85.44 183 LEU A O 1
ATOM 1534 N N . THR A 1 184 ? -5.225 10.762 -16.448 1.00 89.38 184 THR A N 1
ATOM 1535 C CA . THR A 1 184 ? -5.256 11.609 -17.643 1.00 89.38 184 THR A CA 1
ATOM 1536 C C . THR A 1 184 ? -6.089 12.874 -17.429 1.00 89.38 184 THR A C 1
ATOM 1538 O O . THR A 1 184 ? -7.062 12.899 -16.668 1.00 89.38 184 THR A O 1
ATOM 1541 N N . GLU A 1 185 ? -5.798 13.929 -18.197 1.00 88.31 185 GLU A N 1
ATOM 1542 C CA . GLU A 1 185 ? -6.628 15.144 -18.193 1.00 88.31 185 GLU A CA 1
ATOM 1543 C C . GLU A 1 185 ? -8.095 14.863 -18.560 1.00 88.31 185 GLU A C 1
ATOM 1545 O O . GLU A 1 185 ? -9.006 15.566 -18.114 1.00 88.31 185 GLU A O 1
ATOM 1550 N N . LYS A 1 186 ? -8.342 13.858 -19.414 1.00 89.00 186 LYS A N 1
ATOM 1551 C CA . LYS A 1 186 ? -9.695 13.458 -19.822 1.00 89.00 186 LYS A CA 1
ATOM 1552 C C . LYS A 1 186 ? -10.489 12.955 -18.621 1.00 89.00 186 LYS A C 1
ATOM 1554 O O . LYS A 1 186 ? -11.657 13.311 -18.477 1.00 89.00 186 LYS A O 1
ATOM 1559 N N . GLU A 1 187 ? -9.860 12.166 -17.763 1.00 87.56 187 GLU A N 1
ATOM 1560 C CA . GLU A 1 187 ? -10.484 11.624 -16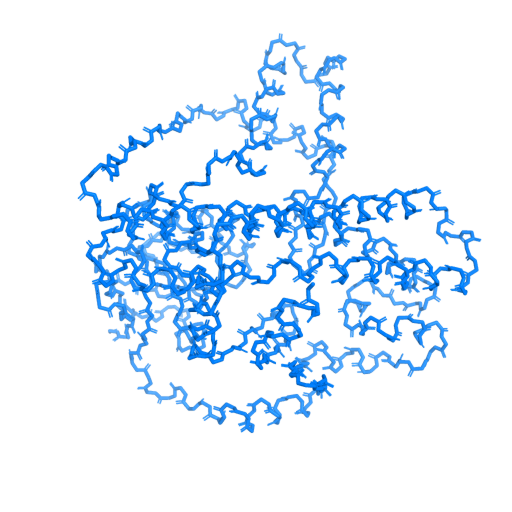.559 1.00 87.56 187 GLU A CA 1
ATOM 1561 C C . GLU A 1 187 ? -10.758 12.714 -15.528 1.00 87.56 187 GLU A C 1
ATOM 1563 O O . GLU A 1 187 ? -11.868 12.780 -15.010 1.00 87.56 187 GLU A O 1
ATOM 1568 N N . ILE A 1 188 ? -9.826 13.647 -15.324 1.00 88.00 188 ILE A N 1
ATOM 1569 C CA . ILE A 1 188 ? -10.053 14.800 -14.437 1.00 88.00 188 ILE A CA 1
ATOM 1570 C C . ILE A 1 188 ? -11.223 15.653 -14.937 1.00 88.00 188 ILE A C 1
ATOM 1572 O O . ILE A 1 188 ? -12.071 16.073 -14.153 1.00 88.00 188 ILE A O 1
ATOM 1576 N N . LYS A 1 189 ? -11.337 15.869 -16.255 1.00 88.19 189 LYS A N 1
ATOM 1577 C CA . LYS A 1 189 ? -12.495 16.569 -16.840 1.00 88.19 189 LYS A CA 1
ATOM 1578 C C . LYS A 1 189 ? -13.811 15.848 -16.539 1.00 88.19 189 LYS A C 1
ATOM 1580 O O . LYS A 1 189 ? -14.828 16.517 -16.358 1.00 88.19 189 LYS A O 1
ATOM 1585 N N . LEU A 1 190 ? -13.819 14.514 -16.507 1.00 88.12 190 LEU A N 1
ATOM 1586 C CA . LEU A 1 190 ? -15.001 13.732 -16.132 1.00 88.12 190 LEU A CA 1
ATOM 1587 C C . LEU A 1 190 ? -15.313 13.870 -14.638 1.00 88.12 190 LEU A C 1
ATOM 1589 O O . LEU A 1 190 ? -16.468 14.124 -14.297 1.00 88.12 190 LEU A O 1
ATOM 1593 N N . GLU A 1 191 ? -14.300 13.803 -13.774 1.00 87.12 191 GLU A N 1
ATOM 1594 C CA . GLU A 1 191 ? -14.457 14.002 -12.327 1.00 87.12 191 GLU A CA 1
ATOM 1595 C C . GLU A 1 191 ? -15.012 15.399 -12.010 1.00 87.12 191 GLU A C 1
ATOM 1597 O O . GLU A 1 191 ? -15.992 15.522 -11.277 1.00 87.12 191 GLU A O 1
ATOM 1602 N N . ILE A 1 192 ? -14.492 16.454 -12.648 1.00 86.88 192 ILE A N 1
ATOM 1603 C CA . ILE A 1 192 ? -15.013 17.822 -12.488 1.00 86.88 192 ILE A CA 1
ATOM 1604 C C . ILE A 1 192 ? -16.469 17.910 -12.954 1.00 86.88 192 ILE A C 1
ATOM 1606 O O . ILE A 1 192 ? -17.303 18.489 -12.261 1.00 86.88 192 ILE A O 1
ATOM 1610 N N . LYS A 1 193 ? -16.815 17.321 -14.108 1.00 87.62 193 LYS A N 1
ATOM 1611 C CA . LYS A 1 193 ? -18.212 17.292 -14.581 1.00 87.62 193 LYS A CA 1
ATOM 1612 C C . LYS A 1 193 ? -19.141 16.615 -13.576 1.00 87.62 193 LYS A C 1
ATOM 1614 O O . LYS A 1 193 ? -20.290 17.032 -13.456 1.00 87.62 193 LYS A O 1
ATOM 1619 N N . GLN A 1 194 ? -18.674 15.576 -12.893 1.00 84.88 194 GLN A N 1
ATOM 1620 C CA . GLN A 1 194 ? -19.451 14.873 -11.878 1.00 84.88 194 GLN A CA 1
ATOM 1621 C C . GLN A 1 194 ? -19.580 15.694 -10.590 1.00 84.88 194 GLN A C 1
ATOM 1623 O O . GLN A 1 194 ? -20.681 15.803 -10.050 1.00 84.88 194 GLN A O 1
ATOM 1628 N N . LEU A 1 195 ? -18.501 16.342 -10.147 1.00 82.44 195 LEU A N 1
ATOM 1629 C CA . LEU A 1 195 ? -18.522 17.260 -9.007 1.00 82.44 195 LEU A CA 1
ATOM 1630 C C . LEU A 1 195 ? -19.494 18.420 -9.222 1.00 82.44 195 LEU A C 1
ATOM 1632 O O . LEU A 1 195 ? -20.278 18.729 -8.335 1.00 82.44 195 LEU A O 1
ATOM 1636 N N . LEU A 1 196 ? -19.512 19.012 -10.420 1.00 80.31 196 LEU A N 1
ATOM 1637 C CA . LEU A 1 196 ? -20.434 20.101 -10.763 1.00 80.31 196 LEU A CA 1
ATOM 1638 C C . LEU A 1 196 ? -21.915 19.687 -10.728 1.00 80.31 196 LEU A C 1
ATOM 1640 O O . LEU A 1 196 ? -22.779 20.549 -10.586 1.00 80.31 196 LEU A O 1
ATOM 1644 N N . LYS A 1 197 ? -22.207 18.389 -10.874 1.00 81.62 197 LYS A N 1
ATOM 1645 C CA . LYS A 1 197 ? -23.566 17.826 -10.814 1.00 81.62 197 LYS A CA 1
ATOM 1646 C C . LYS A 1 197 ? -23.978 17.391 -9.409 1.00 81.62 197 LYS A C 1
ATOM 1648 O O . LYS A 1 197 ? -25.163 17.176 -9.175 1.00 81.62 197 LYS A O 1
ATOM 1653 N N . THR A 1 198 ? -23.024 17.211 -8.500 1.00 71.44 198 THR A N 1
ATOM 1654 C CA . THR A 1 198 ? -23.282 16.654 -7.171 1.00 71.44 198 THR A CA 1
ATOM 1655 C C . THR A 1 198 ? -23.437 17.802 -6.170 1.00 71.44 198 THR A C 1
ATOM 1657 O O . THR A 1 198 ? -22.561 18.667 -6.120 1.00 71.44 198 THR A O 1
ATOM 1660 N N . PRO A 1 199 ? -24.515 17.852 -5.365 1.00 57.47 199 PRO A N 1
ATOM 1661 C CA . PRO A 1 199 ? -24.617 18.816 -4.275 1.00 57.47 199 PRO A CA 1
ATOM 1662 C C . PRO A 1 199 ? -23.402 18.676 -3.354 1.00 57.47 199 PRO A C 1
ATOM 1664 O O . PRO A 1 199 ? -23.069 17.563 -2.944 1.00 57.47 199 PRO A O 1
ATOM 1667 N N . GLN A 1 200 ? -22.725 19.784 -3.039 1.00 53.00 200 GLN A N 1
ATOM 1668 C CA . GLN A 1 200 ? -21.607 19.752 -2.098 1.00 53.00 200 GLN A CA 1
ATOM 1669 C C . GLN A 1 200 ? -22.125 19.307 -0.729 1.00 53.00 200 GLN A C 1
ATOM 1671 O O . GLN A 1 200 ? -22.879 20.027 -0.074 1.00 53.00 200 GLN A O 1
ATOM 1676 N N . VAL A 1 201 ? -21.718 18.117 -0.294 1.00 42.31 201 VAL A N 1
ATOM 1677 C CA . VAL A 1 201 ? -21.923 17.682 1.084 1.00 42.31 201 VAL A CA 1
ATOM 1678 C C . VAL A 1 201 ? -20.922 18.460 1.929 1.00 42.31 201 VAL A C 1
ATOM 1680 O O . VAL A 1 201 ? -19.714 18.322 1.744 1.00 42.31 201 VAL A O 1
ATOM 1683 N N . LYS A 1 202 ? -21.412 19.313 2.834 1.00 36.34 202 LYS A N 1
ATOM 1684 C CA . LYS A 1 202 ? -20.560 19.926 3.858 1.00 36.34 202 LYS A CA 1
ATOM 1685 C C . LYS A 1 202 ? -19.944 18.795 4.676 1.00 36.34 202 LYS A C 1
ATOM 1687 O O . LYS A 1 202 ? -20.666 18.087 5.374 1.00 36.34 202 LYS A O 1
ATOM 1692 N N . VAL A 1 203 ? -18.624 18.646 4.599 1.00 38.88 203 VAL A N 1
ATOM 1693 C CA . VAL A 1 203 ? -17.881 17.845 5.571 1.00 38.88 203 VAL A CA 1
ATOM 1694 C C . VAL A 1 203 ? -18.137 18.498 6.925 1.00 38.88 203 VAL A C 1
ATOM 1696 O O . VAL A 1 203 ? -17.828 19.675 7.121 1.00 38.88 203 VAL A O 1
ATOM 1699 N N . MET A 1 204 ? -18.808 17.783 7.825 1.00 29.12 204 MET A N 1
ATOM 1700 C CA . MET A 1 204 ? -19.021 18.281 9.177 1.00 29.12 204 MET A CA 1
ATOM 1701 C C . MET A 1 204 ? -17.656 18.395 9.850 1.00 29.12 204 MET A C 1
ATOM 1703 O O . MET A 1 204 ? -16.932 17.408 9.945 1.00 29.12 204 MET A O 1
ATOM 1707 N N . ASN A 1 205 ? -17.311 19.594 10.325 1.00 36.75 205 ASN A N 1
ATOM 1708 C CA . ASN A 1 205 ? -16.226 19.748 11.283 1.00 36.75 205 ASN A CA 1
ATOM 1709 C C . ASN A 1 205 ? -16.656 19.024 12.554 1.00 36.75 205 ASN A C 1
ATOM 1711 O O . ASN A 1 205 ? -17.495 19.514 13.311 1.00 36.75 205 ASN A O 1
ATOM 1715 N N . THR A 1 206 ? -16.129 17.826 12.756 1.00 37.72 206 THR A N 1
ATOM 1716 C CA . THR A 1 206 ? -16.380 17.057 13.963 1.00 37.72 206 THR A CA 1
ATOM 1717 C C . THR A 1 206 ? -15.726 17.816 15.130 1.00 37.72 206 THR A C 1
ATOM 1719 O O . THR A 1 206 ? -14.527 18.087 15.065 1.00 37.72 206 THR A O 1
ATOM 1722 N N . PRO A 1 207 ? -16.473 18.217 16.176 1.00 37.28 207 PRO A N 1
ATOM 1723 C CA . PRO A 1 207 ? -15.937 19.060 17.245 1.00 37.28 207 PRO A CA 1
ATOM 1724 C C . PRO A 1 207 ? -14.802 18.354 17.988 1.00 37.28 207 PRO A C 1
ATOM 1726 O O . PRO A 1 207 ? -14.962 17.202 18.375 1.00 37.28 207 PRO A O 1
ATOM 1729 N N . ALA A 1 208 ? -13.677 19.043 18.192 1.00 44.44 208 ALA A N 1
ATOM 1730 C CA . ALA A 1 208 ? -12.534 18.521 18.935 1.00 44.44 208 ALA A CA 1
ATOM 1731 C C . ALA A 1 208 ? -12.953 18.089 20.351 1.00 44.44 208 ALA A C 1
ATOM 1733 O O . ALA A 1 208 ? -13.614 18.842 21.065 1.00 44.44 208 ALA A O 1
ATOM 1734 N N . VAL A 1 209 ? -12.559 16.885 20.769 1.00 49.41 209 VAL A N 1
ATOM 1735 C CA . VAL A 1 209 ? -12.653 16.492 22.180 1.00 49.41 209 VAL A CA 1
ATOM 1736 C C . VAL A 1 209 ? -11.659 17.331 22.969 1.00 49.41 209 VAL A C 1
ATOM 1738 O O . VAL A 1 209 ? -10.488 17.424 22.595 1.00 49.41 209 VAL A O 1
ATOM 1741 N N . SER A 1 210 ? -12.117 17.936 24.067 1.00 51.47 210 SER A N 1
ATOM 1742 C CA . SER A 1 210 ? -11.209 18.569 25.018 1.00 51.47 210 SER A CA 1
ATOM 1743 C C . SER A 1 210 ? -10.346 17.485 25.668 1.00 51.47 210 SER A C 1
ATOM 1745 O O . SER A 1 210 ? -10.794 16.704 26.511 1.00 51.47 210 SER A O 1
ATOM 1747 N N . LEU A 1 211 ? -9.079 17.446 25.258 1.00 56.22 211 LEU A N 1
ATOM 1748 C CA . LEU A 1 211 ? -8.041 16.592 25.833 1.00 56.22 211 LEU A CA 1
ATOM 1749 C C . LEU A 1 211 ? -7.660 17.005 27.254 1.00 56.22 211 LEU A C 1
ATOM 1751 O O . LEU A 1 211 ? -6.831 16.343 27.867 1.00 56.22 211 LEU A O 1
ATOM 1755 N N . GLU A 1 212 ? -8.234 18.081 27.790 1.00 59.91 212 GLU A N 1
ATOM 1756 C CA . GLU A 1 212 ? -7.856 18.669 29.076 1.00 59.91 212 GLU A CA 1
ATOM 1757 C C . GLU A 1 212 ? -8.100 17.705 30.245 1.00 59.91 212 GLU A C 1
ATOM 1759 O O . GLU A 1 212 ? -7.336 17.723 31.207 1.00 59.91 212 GLU A O 1
ATOM 1764 N N . SER A 1 213 ? -9.087 16.810 30.121 1.00 62.34 213 SER A N 1
ATOM 1765 C CA . SER A 1 213 ? -9.475 15.838 31.154 1.00 62.34 213 SER A CA 1
ATOM 1766 C C . SER A 1 213 ? -8.629 14.555 31.201 1.00 62.34 213 SER A C 1
ATOM 1768 O O . SER A 1 213 ? -8.744 13.782 32.153 1.00 62.34 213 SER A O 1
ATOM 1770 N N . LEU A 1 214 ? -7.777 14.300 30.199 1.00 70.56 214 LEU A N 1
ATOM 1771 C CA . LEU A 1 214 ? -6.963 13.080 30.132 1.00 70.56 214 LEU A CA 1
ATOM 1772 C C . LEU A 1 214 ? -5.663 13.213 30.940 1.00 70.56 214 LEU A C 1
ATOM 1774 O O . LEU A 1 214 ? -5.138 14.308 31.125 1.00 70.56 214 LEU A O 1
ATOM 1778 N N . LYS A 1 215 ? -5.096 12.082 31.381 1.00 80.62 215 LYS A N 1
ATOM 1779 C CA . LYS A 1 215 ? -3.761 12.058 32.004 1.00 80.62 215 LYS A CA 1
ATOM 1780 C C . LYS A 1 215 ? -2.688 12.453 30.985 1.00 80.62 215 LYS A C 1
ATOM 1782 O O . LYS A 1 215 ? -2.826 12.171 29.793 1.00 80.62 215 LYS A O 1
ATOM 1787 N N . GLU A 1 216 ? -1.599 13.066 31.441 1.00 80.88 216 GLU A N 1
ATOM 1788 C CA . GLU A 1 216 ? -0.516 13.521 30.554 1.00 80.88 216 GLU A CA 1
ATOM 1789 C C . GLU A 1 216 ? 0.116 12.375 29.745 1.00 80.88 216 GLU A C 1
ATOM 1791 O O . GLU A 1 216 ? 0.445 12.551 28.569 1.00 80.88 216 GLU A O 1
ATOM 1796 N N . GLU A 1 217 ? 0.204 11.164 30.306 1.00 80.19 217 GLU A N 1
ATOM 1797 C CA . GLU A 1 217 ? 0.698 9.992 29.575 1.00 80.19 217 GLU A CA 1
ATOM 1798 C C . GLU A 1 217 ? -0.221 9.618 28.406 1.00 80.19 217 GLU A C 1
ATOM 1800 O O . GLU A 1 217 ? 0.248 9.281 27.315 1.00 80.19 217 GLU A O 1
ATOM 1805 N N . THR A 1 218 ? -1.535 9.709 28.617 1.00 80.75 218 THR A N 1
ATOM 1806 C CA . THR A 1 218 ? -2.559 9.456 27.600 1.00 80.75 218 THR A CA 1
ATOM 1807 C C . THR A 1 218 ? -2.479 10.499 26.489 1.00 80.75 218 THR A C 1
ATOM 1809 O O . THR A 1 218 ? -2.470 10.132 25.314 1.00 80.75 218 THR A O 1
ATOM 1812 N N . LYS A 1 219 ? -2.342 11.788 26.840 1.00 79.56 219 LYS A N 1
ATOM 1813 C CA . LYS A 1 219 ? -2.170 12.877 25.861 1.00 79.56 219 LYS A CA 1
ATOM 1814 C C . LYS A 1 219 ? -0.903 12.689 25.031 1.00 79.56 219 LYS A C 1
ATOM 1816 O O . LYS A 1 219 ? -0.940 12.823 23.811 1.00 79.56 219 LYS A O 1
ATOM 1821 N N . SER A 1 220 ? 0.214 12.341 25.673 1.00 83.31 220 SER A N 1
ATOM 1822 C CA . SER A 1 220 ? 1.488 12.095 24.988 1.00 83.31 220 SER A CA 1
ATOM 1823 C C . SER A 1 220 ? 1.384 10.940 23.987 1.00 83.31 220 SER A C 1
ATOM 1825 O O . SER A 1 220 ? 1.786 11.084 22.830 1.00 83.31 220 SER A O 1
ATOM 1827 N N . LEU A 1 221 ? 0.788 9.818 24.403 1.00 86.12 221 LEU A N 1
ATOM 1828 C CA . LEU A 1 221 ? 0.579 8.660 23.536 1.00 86.12 221 LEU A CA 1
ATOM 1829 C C . LEU A 1 221 ? -0.364 8.978 22.370 1.00 86.12 221 LEU A C 1
ATOM 1831 O O . LEU A 1 221 ? -0.116 8.551 21.242 1.00 86.12 221 LEU A O 1
ATOM 1835 N N . ALA A 1 222 ? -1.423 9.739 22.631 1.00 80.88 222 ALA A N 1
ATOM 1836 C CA . ALA A 1 222 ? -2.377 10.133 21.611 1.00 80.88 222 ALA A CA 1
ATOM 1837 C C . ALA A 1 222 ? -1.764 11.092 20.575 1.00 80.88 222 ALA A C 1
ATOM 1839 O O . ALA A 1 222 ? -1.933 10.882 19.376 1.00 80.88 222 ALA A O 1
ATOM 1840 N N . ASN A 1 223 ? -0.964 12.069 21.014 1.00 81.94 223 ASN A N 1
ATOM 1841 C CA . ASN A 1 223 ? -0.208 12.954 20.121 1.00 81.94 223 ASN A CA 1
ATOM 1842 C C . ASN A 1 223 ? 0.773 12.170 19.238 1.00 81.94 223 ASN A C 1
ATOM 1844 O O . ASN A 1 223 ? 0.840 12.392 18.029 1.00 81.94 223 ASN A O 1
ATOM 1848 N N . LEU A 1 224 ? 1.498 11.211 19.825 1.00 87.25 224 LEU A N 1
ATOM 1849 C CA . LEU A 1 224 ? 2.394 10.335 19.072 1.00 87.25 224 LEU A CA 1
ATOM 1850 C C . LEU A 1 224 ? 1.623 9.554 17.997 1.00 87.25 224 LEU A C 1
ATOM 1852 O O . LEU A 1 224 ? 2.049 9.481 16.845 1.00 87.25 224 LEU A O 1
ATOM 1856 N N . LEU A 1 225 ? 0.478 8.983 18.367 1.00 84.62 225 LEU A N 1
ATOM 1857 C CA . LEU A 1 225 ? -0.370 8.225 17.458 1.00 84.62 225 LEU A CA 1
ATOM 1858 C C . LEU A 1 225 ? -0.905 9.096 16.306 1.00 84.62 225 LEU A C 1
ATOM 1860 O O . LEU A 1 225 ? -0.842 8.672 15.151 1.00 84.62 225 LEU A O 1
ATOM 1864 N N . SER A 1 226 ? -1.337 10.324 16.600 1.00 80.62 226 SER A N 1
ATOM 1865 C CA . SER A 1 226 ? -1.775 11.319 15.612 1.00 80.62 226 SER A CA 1
ATOM 1866 C C . SER A 1 226 ? -0.668 11.672 14.604 1.00 80.62 226 SER A C 1
ATOM 1868 O O . SER A 1 226 ? -0.873 11.618 13.386 1.00 80.62 226 SER A O 1
ATOM 1870 N N . ASN A 1 227 ? 0.556 11.923 15.083 1.00 86.12 227 ASN A N 1
ATOM 1871 C CA . ASN A 1 227 ? 1.708 12.196 14.216 1.00 86.12 227 ASN A CA 1
ATOM 1872 C C . ASN A 1 227 ? 2.033 10.998 13.312 1.00 86.12 227 ASN A C 1
ATOM 1874 O O . ASN A 1 227 ? 2.253 11.153 12.109 1.00 86.12 227 ASN A O 1
ATOM 1878 N N . PHE A 1 228 ? 2.007 9.777 13.855 1.00 87.81 228 PHE A N 1
ATOM 1879 C CA . PHE A 1 228 ? 2.257 8.571 13.064 1.00 87.81 228 PHE A CA 1
ATOM 1880 C C . PHE A 1 228 ? 1.121 8.223 12.093 1.00 87.81 228 PHE A C 1
ATOM 1882 O O . PHE A 1 228 ? 1.388 7.573 11.075 1.00 87.81 228 PHE A O 1
ATOM 1889 N N . ALA A 1 229 ? -0.109 8.684 12.341 1.00 80.75 229 ALA A N 1
ATOM 1890 C CA . ALA A 1 229 ? -1.191 8.631 11.361 1.00 80.75 229 ALA A CA 1
ATOM 1891 C C . ALA A 1 229 ? -0.860 9.504 10.139 1.00 80.75 229 ALA A C 1
ATOM 1893 O O . ALA A 1 229 ? -0.944 9.022 9.006 1.00 80.75 229 ALA A O 1
ATOM 1894 N N . TYR A 1 230 ? -0.366 10.728 10.357 1.00 83.12 230 TYR A N 1
ATOM 1895 C CA . TYR A 1 230 ? 0.138 11.572 9.270 1.00 83.12 230 TYR A CA 1
ATOM 1896 C C . TYR A 1 230 ? 1.339 10.936 8.552 1.00 83.12 230 TYR A C 1
ATOM 1898 O O . TYR A 1 230 ? 1.367 10.860 7.325 1.00 83.12 230 TYR A O 1
ATOM 1906 N N . TYR A 1 231 ? 2.309 10.387 9.286 1.00 88.62 231 TYR A N 1
ATOM 1907 C CA . TYR A 1 231 ? 3.468 9.723 8.677 1.00 88.62 231 TYR A CA 1
ATOM 1908 C C . TYR A 1 231 ? 3.081 8.509 7.819 1.00 88.62 231 TYR A C 1
ATOM 1910 O O . TYR A 1 231 ? 3.710 8.232 6.794 1.00 88.62 231 TYR A O 1
ATOM 1918 N N . LYS A 1 232 ? 2.028 7.780 8.207 1.00 86.12 232 LYS A N 1
ATOM 1919 C CA . LYS A 1 232 ? 1.460 6.683 7.413 1.00 86.12 232 LYS A CA 1
ATOM 1920 C C . LYS A 1 232 ? 0.857 7.192 6.101 1.00 86.12 232 LYS A C 1
ATOM 1922 O O . LYS A 1 232 ? 1.048 6.540 5.071 1.00 86.12 232 LYS A O 1
ATOM 1927 N N . ASP A 1 233 ? 0.162 8.326 6.140 1.00 83.25 233 ASP A N 1
ATOM 1928 C CA . ASP A 1 233 ? -0.409 8.987 4.963 1.00 83.25 233 ASP A CA 1
ATOM 1929 C C . ASP A 1 233 ? 0.691 9.487 4.012 1.00 83.25 233 ASP A C 1
ATOM 1931 O O . ASP A 1 233 ? 0.724 9.121 2.834 1.00 83.25 233 ASP A O 1
ATOM 1935 N N . TYR A 1 234 ? 1.687 10.186 4.562 1.00 88.94 234 TYR A N 1
ATOM 1936 C CA . TYR A 1 234 ? 2.885 10.634 3.852 1.00 88.94 234 TYR A CA 1
ATOM 1937 C C . TYR A 1 234 ? 3.625 9.477 3.172 1.00 88.94 234 TYR A C 1
ATOM 1939 O O . TYR A 1 234 ? 3.960 9.541 1.987 1.00 88.94 234 TYR A O 1
ATOM 1947 N N . ARG A 1 235 ? 3.827 8.365 3.889 1.00 91.50 235 ARG A N 1
ATOM 1948 C CA . ARG A 1 235 ? 4.405 7.144 3.317 1.00 91.50 235 ARG A CA 1
ATOM 1949 C C . ARG A 1 235 ? 3.584 6.632 2.138 1.00 91.50 235 ARG A C 1
ATOM 1951 O O . ARG A 1 235 ? 4.147 6.256 1.114 1.00 91.50 235 ARG A O 1
ATOM 1958 N N . LYS A 1 236 ? 2.259 6.573 2.276 1.00 88.38 236 LYS A N 1
ATOM 1959 C CA . LYS A 1 236 ? 1.394 6.057 1.213 1.00 88.38 236 LYS A CA 1
ATOM 1960 C C . LYS A 1 236 ? 1.518 6.915 -0.050 1.00 88.38 236 LYS A C 1
ATOM 1962 O O . LYS A 1 236 ? 1.713 6.347 -1.119 1.00 88.38 236 LYS A O 1
ATOM 1967 N N . LYS A 1 237 ? 1.520 8.247 0.079 1.00 90.56 237 LYS A N 1
ATOM 1968 C CA . LYS A 1 237 ? 1.752 9.192 -1.031 1.00 90.56 237 LYS A CA 1
ATOM 1969 C C . LYS A 1 237 ? 3.025 8.867 -1.818 1.00 90.56 237 LYS A C 1
ATOM 1971 O O . LYS A 1 237 ? 2.959 8.553 -3.003 1.00 90.56 237 LYS A O 1
ATOM 1976 N N . TYR A 1 238 ? 4.181 8.878 -1.159 1.00 94.38 238 TYR A N 1
ATOM 1977 C CA . TYR A 1 238 ? 5.463 8.658 -1.840 1.00 94.38 238 TYR A CA 1
ATOM 1978 C C . TYR A 1 238 ? 5.646 7.229 -2.348 1.00 94.38 238 TYR A C 1
ATOM 1980 O O . TYR A 1 238 ? 6.328 7.026 -3.348 1.00 94.38 238 TYR A O 1
ATOM 1988 N N . GLN A 1 239 ? 5.002 6.245 -1.721 1.00 93.94 239 GLN A N 1
ATOM 1989 C CA . GLN A 1 239 ? 4.968 4.883 -2.240 1.00 93.94 239 GLN A CA 1
ATOM 1990 C C . GLN A 1 239 ? 4.198 4.785 -3.560 1.00 93.94 239 GLN A C 1
ATOM 1992 O O . GLN A 1 239 ? 4.673 4.129 -4.483 1.00 93.94 239 GLN A O 1
ATOM 1997 N N . MET A 1 240 ? 3.039 5.442 -3.668 1.00 92.56 240 MET A N 1
ATOM 1998 C CA . MET A 1 240 ? 2.264 5.458 -4.911 1.00 92.56 240 MET A CA 1
ATOM 1999 C C . MET A 1 240 ? 3.023 6.160 -6.043 1.00 92.56 240 MET A C 1
ATOM 2001 O O . MET A 1 240 ? 2.996 5.690 -7.180 1.00 92.56 240 MET A O 1
ATOM 2005 N N . ILE A 1 241 ? 3.747 7.240 -5.728 1.00 95.12 241 ILE A N 1
ATOM 2006 C CA . ILE A 1 241 ? 4.630 7.929 -6.682 1.00 95.12 241 ILE A CA 1
ATOM 2007 C C . ILE A 1 241 ? 5.789 7.013 -7.097 1.00 95.12 241 ILE A C 1
ATOM 2009 O O . ILE A 1 241 ? 6.036 6.827 -8.286 1.00 95.12 241 ILE A O 1
ATOM 2013 N N . ALA A 1 242 ? 6.478 6.396 -6.133 1.00 95.88 242 ALA A N 1
ATOM 2014 C CA . ALA A 1 242 ? 7.604 5.511 -6.414 1.00 95.88 242 ALA A CA 1
ATOM 2015 C C . ALA A 1 242 ? 7.202 4.289 -7.246 1.00 95.88 242 ALA A C 1
ATOM 2017 O O . ALA A 1 242 ? 7.964 3.888 -8.121 1.00 95.88 242 ALA A O 1
ATOM 2018 N N . GLY A 1 243 ? 6.002 3.742 -7.019 1.00 94.50 243 GLY A N 1
ATOM 2019 C CA . GLY A 1 243 ? 5.447 2.656 -7.825 1.00 94.50 243 GLY A CA 1
ATOM 2020 C C . GLY A 1 243 ? 5.371 3.009 -9.310 1.00 94.50 243 GLY A C 1
ATOM 2021 O O . GLY A 1 243 ? 5.751 2.194 -10.139 1.00 94.50 243 GLY A O 1
ATOM 2022 N N . TYR A 1 244 ? 4.973 4.239 -9.658 1.00 95.31 244 TYR A N 1
ATOM 2023 C CA . TYR A 1 244 ? 4.946 4.692 -11.055 1.00 95.31 244 TYR A CA 1
ATOM 2024 C C . TYR A 1 244 ? 6.339 4.705 -11.698 1.00 95.31 244 TYR A C 1
ATOM 2026 O O . TYR A 1 244 ? 6.516 4.180 -12.794 1.00 95.31 244 TYR A O 1
ATOM 2034 N N . TYR A 1 245 ? 7.337 5.276 -11.019 1.00 96.69 245 TYR A N 1
ATOM 2035 C CA . TYR A 1 245 ? 8.703 5.326 -11.552 1.00 96.69 245 TYR A CA 1
ATOM 2036 C C . TYR A 1 245 ? 9.343 3.940 -11.637 1.00 96.69 245 TYR A C 1
ATOM 2038 O O . TYR A 1 245 ? 10.083 3.660 -12.579 1.00 96.69 245 TYR A O 1
ATOM 2046 N N . LEU A 1 246 ? 9.019 3.058 -10.688 1.00 95.81 246 LEU A N 1
ATOM 2047 C CA . LEU A 1 246 ? 9.424 1.662 -10.742 1.00 95.81 246 LEU A CA 1
ATOM 2048 C C . LEU A 1 246 ? 8.800 0.956 -11.950 1.00 95.81 246 LEU A C 1
ATOM 2050 O O . LEU A 1 246 ? 9.529 0.333 -12.713 1.00 95.81 246 LEU A O 1
ATOM 2054 N N . ASP A 1 247 ? 7.492 1.105 -12.168 1.00 95.12 247 ASP A N 1
ATOM 2055 C CA . ASP A 1 247 ? 6.803 0.533 -13.329 1.00 95.12 247 ASP A CA 1
ATOM 2056 C C . ASP A 1 247 ? 7.373 1.078 -14.644 1.00 95.12 247 ASP A C 1
ATOM 2058 O O . ASP A 1 247 ? 7.576 0.304 -15.570 1.00 95.12 247 ASP A O 1
ATOM 2062 N N . LYS A 1 248 ? 7.721 2.369 -14.725 1.00 95.81 248 LYS A N 1
ATOM 2063 C CA . LYS A 1 248 ? 8.361 2.965 -15.914 1.00 95.81 248 LYS A CA 1
ATOM 2064 C C . LYS A 1 248 ? 9.690 2.275 -16.255 1.00 95.81 248 LYS A C 1
ATOM 2066 O O . LYS A 1 248 ? 9.936 1.964 -17.418 1.00 95.81 248 LYS A O 1
ATOM 2071 N N . LEU A 1 249 ? 10.518 1.992 -15.247 1.00 97.88 249 LEU A N 1
ATOM 2072 C CA . LEU A 1 249 ? 11.769 1.242 -15.413 1.00 97.88 249 LEU A CA 1
ATOM 2073 C C . LEU A 1 249 ? 11.509 -0.229 -15.776 1.00 97.88 249 LEU A C 1
ATOM 2075 O O . LEU A 1 249 ? 12.129 -0.754 -16.698 1.00 97.88 249 LEU A O 1
ATOM 2079 N N . LEU A 1 250 ? 10.580 -0.888 -15.076 1.00 97.19 250 LEU A N 1
ATOM 2080 C CA . LEU A 1 250 ? 10.235 -2.293 -15.308 1.00 97.19 250 LEU A CA 1
ATOM 2081 C C . LEU A 1 250 ? 9.597 -2.522 -16.680 1.00 97.19 250 LEU A C 1
ATOM 2083 O O . LEU A 1 250 ? 9.847 -3.560 -17.280 1.00 97.19 250 LEU A O 1
ATOM 2087 N N . MET A 1 251 ? 8.804 -1.576 -17.184 1.00 96.88 251 MET A N 1
ATOM 2088 C CA . MET A 1 251 ? 8.218 -1.634 -18.524 1.00 96.88 251 MET A CA 1
ATOM 2089 C C . MET A 1 251 ? 9.302 -1.621 -19.600 1.00 96.88 251 MET A C 1
ATOM 2091 O O . MET A 1 251 ? 9.228 -2.422 -20.525 1.00 96.88 251 MET A O 1
ATOM 2095 N N . GLU A 1 252 ? 10.319 -0.764 -19.472 1.00 98.00 252 GLU A N 1
ATOM 2096 C CA . GLU A 1 252 ? 11.434 -0.736 -20.426 1.00 98.00 252 GLU A CA 1
ATOM 2097 C C . GLU A 1 252 ? 12.248 -2.039 -20.368 1.00 98.00 252 GLU A C 1
ATOM 2099 O O . GLU A 1 252 ? 12.500 -2.653 -21.404 1.00 98.00 252 GLU A O 1
ATOM 2104 N N . VAL A 1 253 ? 12.620 -2.502 -19.166 1.00 98.00 253 VAL A N 1
ATOM 2105 C CA . VAL A 1 253 ? 13.354 -3.773 -19.002 1.00 98.00 253 VAL A CA 1
ATOM 2106 C C . VAL A 1 253 ? 12.530 -4.949 -19.536 1.00 98.00 253 VAL A C 1
ATOM 2108 O O . VAL A 1 253 ? 13.044 -5.778 -20.285 1.00 98.00 253 VAL A O 1
ATOM 2111 N N . GLY A 1 254 ? 11.243 -5.002 -19.191 1.00 97.31 254 GLY A N 1
ATOM 2112 C CA . GLY A 1 254 ? 10.311 -6.028 -19.646 1.00 97.31 254 GLY A CA 1
ATOM 2113 C C . GLY A 1 254 ? 10.152 -6.029 -21.161 1.00 97.31 254 GLY A C 1
ATOM 2114 O O . GLY A 1 254 ? 10.238 -7.087 -21.775 1.00 97.31 254 GLY A O 1
ATOM 2115 N N . GLN A 1 255 ? 10.030 -4.854 -21.785 1.00 97.31 255 GLN A N 1
ATOM 2116 C CA . GLN A 1 255 ? 9.948 -4.733 -23.240 1.00 97.31 255 GLN A CA 1
ATOM 2117 C C . GLN A 1 255 ? 11.173 -5.349 -23.934 1.00 97.31 255 GLN A C 1
ATOM 2119 O O . GLN A 1 255 ? 11.004 -6.080 -24.909 1.00 97.31 255 GLN A O 1
ATOM 2124 N N . ARG A 1 256 ? 12.388 -5.111 -23.420 1.00 97.50 256 ARG A N 1
ATOM 2125 C CA . ARG A 1 256 ? 13.627 -5.712 -23.955 1.00 97.50 256 ARG A CA 1
ATOM 2126 C C . ARG A 1 256 ? 13.715 -7.218 -23.708 1.00 97.50 256 ARG A C 1
ATOM 2128 O O . ARG A 1 256 ? 14.254 -7.943 -24.536 1.00 97.50 256 ARG A O 1
ATOM 2135 N N . ALA A 1 257 ? 13.167 -7.684 -22.588 1.00 96.38 257 ALA A N 1
ATOM 2136 C CA . ALA A 1 257 ? 13.138 -9.094 -22.206 1.00 96.38 257 ALA A CA 1
ATOM 2137 C C . ALA A 1 257 ? 11.929 -9.876 -22.762 1.00 96.38 257 ALA A C 1
ATOM 2139 O O . ALA A 1 257 ? 11.775 -11.055 -22.440 1.00 96.38 257 ALA A O 1
ATOM 2140 N N . GLU A 1 258 ? 11.065 -9.248 -23.569 1.00 96.31 258 GLU A N 1
ATOM 2141 C CA . GLU A 1 258 ? 9.804 -9.827 -24.064 1.00 96.31 258 GLU A CA 1
ATOM 2142 C C . GLU A 1 258 ? 8.864 -10.300 -22.931 1.00 96.31 258 GLU A C 1
ATOM 2144 O O . GLU A 1 258 ? 8.225 -11.360 -23.017 1.00 96.31 258 GLU A O 1
ATOM 2149 N N . LEU A 1 259 ? 8.797 -9.515 -21.854 1.00 96.38 259 LEU A N 1
ATOM 2150 C CA . LEU A 1 259 ? 7.939 -9.711 -20.687 1.00 96.38 259 LEU A CA 1
ATOM 2151 C C . LEU A 1 259 ? 6.971 -8.536 -20.531 1.00 96.38 259 LEU A C 1
ATOM 2153 O O . LEU A 1 259 ? 7.347 -7.365 -20.611 1.00 96.38 259 LEU A O 1
ATOM 2157 N N . SER A 1 260 ? 5.712 -8.862 -20.267 1.00 94.81 260 SER A N 1
ATOM 2158 C CA . SER A 1 260 ? 4.686 -7.891 -19.889 1.00 94.81 260 SER A CA 1
ATOM 2159 C C . SER A 1 260 ? 4.979 -7.262 -18.521 1.00 94.81 260 SER A C 1
ATOM 2161 O O . SER A 1 260 ? 5.726 -7.810 -17.703 1.00 94.81 260 SER A O 1
ATOM 2163 N N . ILE A 1 261 ? 4.352 -6.119 -18.230 1.00 92.50 261 ILE A N 1
ATOM 2164 C CA . ILE A 1 261 ? 4.457 -5.511 -16.897 1.00 92.50 261 ILE A CA 1
ATOM 2165 C C . ILE A 1 261 ? 3.852 -6.424 -15.823 1.00 92.50 261 ILE A C 1
ATOM 2167 O O . ILE A 1 261 ? 4.378 -6.500 -14.711 1.00 92.50 261 ILE A O 1
ATOM 2171 N N . GLU A 1 262 ? 2.796 -7.174 -16.156 1.00 90.44 262 GLU A N 1
ATOM 2172 C CA . GLU A 1 262 ? 2.208 -8.160 -15.254 1.00 90.44 262 GLU A CA 1
ATOM 2173 C C . GLU A 1 262 ? 3.191 -9.283 -14.913 1.00 90.44 262 GLU A C 1
ATOM 2175 O O . GLU A 1 262 ? 3.207 -9.730 -13.770 1.00 90.44 262 GLU A O 1
ATOM 2180 N N . GLU A 1 263 ? 4.027 -9.725 -15.856 1.00 93.06 263 GLU A N 1
ATOM 2181 C CA . GLU A 1 263 ? 5.089 -10.710 -15.609 1.00 93.06 263 GLU A CA 1
ATOM 2182 C C . GLU A 1 263 ? 6.248 -10.109 -14.802 1.00 93.06 263 GLU A C 1
ATOM 2184 O O . GLU A 1 263 ? 6.695 -10.714 -13.823 1.00 93.06 263 GLU A O 1
ATOM 2189 N N . MET A 1 264 ? 6.697 -8.898 -15.154 1.00 94.56 264 MET A N 1
ATOM 2190 C CA . MET A 1 264 ? 7.806 -8.215 -14.472 1.00 94.56 264 MET A CA 1
ATOM 2191 C C . MET A 1 264 ? 7.527 -7.953 -12.988 1.00 94.56 264 MET A C 1
ATOM 2193 O O . MET A 1 264 ? 8.449 -7.996 -12.175 1.00 94.56 264 MET A O 1
ATOM 2197 N N . ARG A 1 265 ? 6.263 -7.759 -12.593 1.00 90.62 265 ARG A N 1
ATOM 2198 C CA . ARG A 1 265 ? 5.871 -7.606 -11.179 1.00 90.62 265 ARG A CA 1
ATOM 2199 C C . ARG A 1 265 ? 6.093 -8.864 -10.323 1.00 90.62 265 ARG A C 1
ATOM 2201 O O . ARG A 1 265 ? 6.065 -8.760 -9.098 1.00 90.62 265 ARG A O 1
ATOM 2208 N N . TYR A 1 266 ? 6.353 -10.025 -10.932 1.00 91.31 266 TYR A N 1
ATOM 2209 C CA . TYR A 1 266 ? 6.730 -11.265 -10.233 1.00 91.31 266 TYR A CA 1
ATOM 2210 C C . TYR A 1 266 ? 8.236 -11.567 -10.306 1.00 91.31 266 TYR A C 1
ATOM 2212 O O . TYR A 1 266 ? 8.678 -12.630 -9.861 1.00 91.31 266 TYR A O 1
ATOM 2220 N N . VAL A 1 267 ? 9.045 -10.648 -10.835 1.00 93.44 267 VAL A N 1
ATOM 2221 C CA . VAL A 1 267 ? 10.511 -10.733 -10.824 1.00 93.44 267 VAL A CA 1
ATOM 2222 C C . VAL A 1 267 ? 11.032 -10.072 -9.546 1.00 93.44 267 VAL A C 1
ATOM 2224 O O . VAL A 1 267 ? 10.596 -8.977 -9.182 1.00 93.44 267 VAL A O 1
ATOM 2227 N N . LEU A 1 268 ? 11.951 -10.724 -8.823 1.00 91.44 268 LEU A N 1
ATOM 2228 C CA . LEU A 1 268 ? 12.516 -10.118 -7.616 1.00 91.44 268 LEU A CA 1
ATOM 2229 C C . LEU A 1 268 ? 13.424 -8.948 -8.012 1.00 91.44 268 LEU A C 1
ATOM 2231 O O . LEU A 1 268 ? 14.123 -9.045 -9.016 1.00 91.44 268 LEU A O 1
ATOM 2235 N N . PRO A 1 269 ? 13.530 -7.879 -7.200 1.00 91.38 269 PRO A N 1
ATOM 2236 C CA . PRO A 1 269 ? 14.365 -6.729 -7.549 1.00 91.38 269 PRO A CA 1
ATOM 2237 C C . PRO A 1 269 ? 15.819 -7.080 -7.894 1.00 91.38 269 PRO A C 1
ATOM 2239 O O . PRO A 1 269 ? 16.412 -6.441 -8.749 1.00 91.38 269 PRO A O 1
ATOM 2242 N N . ILE A 1 270 ? 16.394 -8.100 -7.248 1.00 91.19 270 ILE A N 1
ATOM 2243 C CA . ILE A 1 270 ? 17.772 -8.539 -7.518 1.00 91.19 270 ILE A CA 1
ATOM 2244 C C . ILE A 1 270 ? 17.919 -9.294 -8.850 1.00 91.19 270 ILE A C 1
ATOM 2246 O O . ILE A 1 270 ? 19.011 -9.349 -9.395 1.00 91.19 270 ILE A O 1
ATOM 2250 N N . GLU A 1 271 ? 16.821 -9.833 -9.380 1.00 95.00 271 GLU A N 1
ATOM 2251 C CA . GLU A 1 271 ? 16.770 -10.627 -10.612 1.00 95.00 271 GLU A CA 1
ATOM 2252 C C . GLU A 1 271 ? 16.406 -9.775 -11.840 1.00 95.00 271 GLU A C 1
ATOM 2254 O O . GLU A 1 271 ? 16.371 -10.284 -12.955 1.00 95.00 271 GLU A O 1
ATOM 2259 N N . VAL A 1 272 ? 16.115 -8.478 -11.677 1.00 96.50 272 VAL A N 1
ATOM 2260 C CA . VAL A 1 272 ? 15.660 -7.627 -12.794 1.00 96.50 272 VAL A CA 1
ATOM 2261 C C . VAL A 1 272 ? 16.715 -7.497 -13.894 1.00 96.50 272 VAL A C 1
ATOM 2263 O O . VAL A 1 272 ? 16.351 -7.374 -15.053 1.00 96.50 272 VAL A O 1
ATOM 2266 N N . GLY A 1 273 ? 18.011 -7.571 -13.580 1.00 95.56 273 GLY A N 1
ATOM 2267 C CA . GLY A 1 273 ? 19.049 -7.669 -14.617 1.00 95.56 273 GLY A CA 1
ATOM 2268 C C . GLY A 1 273 ? 19.087 -9.041 -15.296 1.00 95.56 273 GLY A C 1
ATOM 2269 O O . GLY A 1 273 ? 19.272 -9.141 -16.506 1.00 95.56 273 GLY A O 1
ATOM 2270 N N . ASP A 1 274 ? 18.830 -10.100 -14.530 1.00 96.50 274 ASP A N 1
ATOM 2271 C CA . ASP A 1 274 ? 18.920 -11.490 -14.979 1.00 96.50 274 ASP A CA 1
ATOM 2272 C C . ASP A 1 274 ? 17.847 -11.866 -16.019 1.00 96.50 274 ASP A C 1
ATOM 2274 O O . ASP A 1 274 ? 18.026 -12.829 -16.770 1.00 96.50 274 ASP A O 1
ATOM 2278 N N . VAL A 1 275 ? 16.744 -11.111 -16.111 1.00 96.56 275 VAL A N 1
ATOM 2279 C CA . VAL A 1 275 ? 15.717 -11.330 -17.149 1.00 96.56 275 VAL A CA 1
ATOM 2280 C C . VAL A 1 275 ? 16.206 -10.954 -18.550 1.00 96.56 275 VAL A C 1
ATOM 2282 O O . VAL A 1 275 ? 15.837 -11.632 -19.506 1.00 96.56 275 VAL A O 1
ATOM 2285 N N . LEU A 1 276 ? 17.073 -9.941 -18.679 1.00 95.06 276 LEU A N 1
ATOM 2286 C CA . LEU A 1 276 ? 17.664 -9.538 -19.966 1.00 95.06 276 LEU A CA 1
ATOM 2287 C C . LEU A 1 276 ? 18.605 -10.625 -20.498 1.00 95.06 276 LEU A C 1
ATOM 2289 O O . LEU A 1 276 ? 18.658 -10.897 -21.694 1.00 95.06 276 LEU A O 1
ATOM 2293 N N . GLU A 1 277 ? 19.278 -11.321 -19.583 1.00 93.94 277 GLU A N 1
ATOM 2294 C CA . GLU A 1 277 ? 20.139 -12.468 -19.877 1.00 93.94 277 GLU A CA 1
ATOM 2295 C C . GLU A 1 277 ? 19.362 -13.798 -19.959 1.00 93.94 277 GLU A C 1
ATOM 2297 O O . GLU A 1 277 ? 19.963 -14.864 -20.088 1.00 93.94 277 GLU A O 1
ATOM 2302 N N . LYS A 1 278 ? 18.022 -13.763 -19.870 1.00 91.50 278 LYS A N 1
ATOM 2303 C CA . LYS A 1 278 ? 17.123 -14.935 -19.900 1.00 91.50 278 LYS A CA 1
ATOM 2304 C C . LYS A 1 278 ? 17.442 -16.009 -18.848 1.00 91.50 278 LYS A C 1
ATOM 2306 O O . LYS A 1 278 ? 17.065 -17.170 -19.008 1.00 91.50 278 LYS A O 1
ATOM 2311 N N . LYS A 1 279 ? 18.080 -15.632 -17.735 1.00 94.12 279 LYS A N 1
ATOM 2312 C CA . LYS A 1 279 ? 18.361 -16.540 -16.608 1.00 94.12 279 LYS A CA 1
ATOM 2313 C C . LYS A 1 279 ? 17.100 -16.893 -15.816 1.00 94.12 279 LYS A C 1
ATOM 2315 O O . LYS A 1 279 ? 17.046 -17.944 -15.181 1.00 94.12 279 LYS A O 1
ATOM 2320 N N . ILE A 1 280 ? 16.075 -16.038 -15.866 1.00 94.06 280 ILE A N 1
ATOM 2321 C CA . ILE A 1 280 ? 14.765 -16.293 -15.260 1.00 94.06 280 ILE A CA 1
ATOM 2322 C C . ILE A 1 280 ? 13.790 -16.763 -16.338 1.00 94.06 280 ILE A C 1
ATOM 2324 O O . ILE A 1 280 ? 13.467 -16.037 -17.275 1.00 94.06 280 ILE A O 1
ATOM 2328 N N . SER A 1 281 ? 13.295 -17.993 -16.201 1.00 91.50 281 SER A N 1
ATOM 2329 C CA . SER A 1 281 ? 12.349 -18.561 -17.166 1.00 91.50 281 SER A CA 1
ATOM 2330 C C . SER A 1 281 ? 10.925 -18.018 -16.978 1.00 91.50 281 SER A C 1
ATOM 2332 O O . SER A 1 281 ? 10.461 -17.837 -15.850 1.00 91.50 281 SER A O 1
ATOM 2334 N N . LYS A 1 282 ? 10.160 -17.888 -18.074 1.00 91.62 282 LYS A N 1
ATOM 2335 C CA . LYS A 1 282 ? 8.712 -17.585 -18.017 1.00 91.62 282 LYS A CA 1
ATOM 2336 C C . LYS A 1 282 ? 7.924 -18.607 -17.186 1.00 91.62 282 LYS A C 1
ATOM 2338 O O . LYS A 1 282 ? 6.930 -18.264 -16.552 1.00 91.62 282 LYS A O 1
ATOM 2343 N N . LYS A 1 283 ? 8.387 -19.864 -17.140 1.00 93.19 283 LYS A N 1
ATOM 2344 C CA . LYS A 1 283 ? 7.809 -20.912 -16.284 1.00 93.19 283 LYS A CA 1
ATOM 2345 C C . LYS A 1 283 ? 7.936 -20.560 -14.801 1.00 93.19 283 LYS A C 1
ATOM 2347 O O . LYS A 1 283 ? 6.978 -20.747 -14.060 1.00 93.19 283 LYS A O 1
ATOM 2352 N N . GLU A 1 284 ? 9.082 -20.034 -14.377 1.00 94.06 284 GLU A N 1
ATOM 2353 C CA . GLU A 1 284 ? 9.291 -19.622 -12.986 1.00 94.06 284 GLU A CA 1
ATOM 2354 C C . GLU A 1 284 ? 8.427 -18.412 -12.613 1.00 94.06 284 GLU A C 1
ATOM 2356 O O . GLU A 1 284 ? 7.795 -18.405 -11.559 1.00 94.06 284 GLU A O 1
ATOM 2361 N N . ILE A 1 285 ? 8.303 -17.436 -13.515 1.00 93.62 285 ILE A N 1
ATOM 2362 C CA . ILE A 1 285 ? 7.378 -16.305 -13.342 1.00 93.62 285 ILE A CA 1
ATOM 2363 C C . ILE A 1 285 ? 5.937 -16.813 -13.172 1.00 93.62 285 ILE A C 1
ATOM 2365 O O . ILE A 1 285 ? 5.239 -16.410 -12.240 1.00 93.62 285 ILE A O 1
ATOM 2369 N N . LYS A 1 286 ? 5.509 -17.773 -13.999 1.00 92.56 286 LYS A N 1
ATOM 2370 C CA . LYS A 1 286 ? 4.181 -18.392 -13.889 1.00 92.56 286 LYS A CA 1
ATOM 2371 C C . LYS A 1 286 ? 3.991 -19.167 -12.579 1.00 92.56 286 LYS A C 1
ATOM 2373 O O . LYS A 1 286 ? 2.914 -19.108 -11.991 1.00 92.56 286 LYS A O 1
ATOM 2378 N N . ASN A 1 287 ? 5.023 -19.857 -12.086 1.00 93.62 287 ASN A N 1
ATOM 2379 C CA . ASN A 1 287 ? 4.971 -20.516 -10.776 1.00 93.62 287 ASN A CA 1
ATOM 2380 C C . ASN A 1 287 ? 4.725 -19.502 -9.652 1.00 93.62 287 ASN A C 1
ATOM 2382 O O . ASN A 1 287 ? 3.937 -19.775 -8.749 1.00 93.62 287 ASN A O 1
ATOM 2386 N N . ARG A 1 288 ? 5.370 -18.330 -9.718 1.00 92.88 288 ARG A N 1
ATOM 2387 C CA . ARG A 1 288 ? 5.174 -17.243 -8.746 1.00 92.88 288 ARG A CA 1
ATOM 2388 C C . ARG A 1 288 ? 3.772 -16.645 -8.817 1.00 92.88 288 ARG A C 1
ATOM 2390 O O . ARG A 1 288 ? 3.215 -16.314 -7.775 1.00 92.88 288 ARG A O 1
ATOM 2397 N N . GLN A 1 289 ? 3.210 -16.538 -10.021 1.00 90.19 289 GLN A N 1
ATOM 2398 C CA . GLN A 1 289 ? 1.827 -16.105 -10.237 1.00 90.19 289 GLN A CA 1
ATOM 2399 C C . GLN A 1 289 ? 0.810 -17.081 -9.633 1.00 90.19 289 GLN A C 1
ATOM 2401 O O . GLN A 1 289 ? -0.169 -16.634 -9.038 1.00 90.19 289 GLN A O 1
ATOM 2406 N N . ASP A 1 290 ? 1.037 -18.396 -9.741 1.00 90.75 290 ASP A N 1
ATOM 2407 C CA . ASP A 1 290 ? 0.197 -19.398 -9.065 1.00 90.75 290 ASP A CA 1
ATOM 2408 C C . ASP A 1 290 ? 0.320 -19.279 -7.541 1.00 90.75 290 ASP A C 1
ATOM 2410 O O . ASP A 1 290 ? -0.679 -19.135 -6.837 1.00 90.75 290 ASP A O 1
ATOM 2414 N N . SER A 1 291 ? 1.547 -19.307 -7.018 1.00 91.62 291 SER A N 1
ATOM 2415 C CA . SER A 1 291 ? 1.798 -19.089 -5.596 1.00 91.62 291 SER A CA 1
ATOM 2416 C C . SER A 1 291 ? 3.251 -18.701 -5.339 1.00 91.62 291 SER A C 1
ATOM 2418 O O . SER A 1 291 ? 4.178 -19.362 -5.808 1.00 91.62 291 SER A O 1
ATOM 2420 N N . CYS A 1 292 ? 3.465 -17.652 -4.550 1.00 93.88 292 CYS A N 1
ATOM 2421 C CA . CYS A 1 292 ? 4.792 -17.262 -4.085 1.00 93.88 292 CYS A CA 1
ATOM 2422 C C . CYS A 1 292 ? 4.742 -16.945 -2.592 1.00 93.88 292 CYS A C 1
ATOM 2424 O O . CYS A 1 292 ? 3.989 -16.075 -2.160 1.00 93.88 292 CYS A O 1
ATOM 2426 N N . LEU A 1 293 ? 5.550 -17.641 -1.798 1.00 93.50 293 LEU A N 1
ATOM 2427 C CA . LEU A 1 293 ? 5.673 -17.417 -0.365 1.00 93.50 293 LEU A CA 1
ATOM 2428 C C . LEU A 1 293 ? 7.055 -16.843 -0.069 1.00 93.50 293 LEU A C 1
ATOM 2430 O O . LEU A 1 293 ? 8.073 -17.469 -0.360 1.00 93.50 293 LEU A O 1
ATOM 2434 N N . ILE A 1 294 ? 7.083 -15.662 0.546 1.00 92.62 294 ILE A N 1
ATOM 2435 C CA . ILE A 1 294 ? 8.309 -14.976 0.947 1.00 92.62 294 ILE A CA 1
ATOM 2436 C C . ILE A 1 294 ? 8.355 -14.869 2.467 1.00 92.62 294 ILE A C 1
ATOM 2438 O O . ILE A 1 294 ? 7.471 -14.278 3.091 1.00 92.62 294 ILE A O 1
ATOM 2442 N N . ILE A 1 295 ? 9.414 -15.402 3.072 1.00 91.38 295 ILE A N 1
ATOM 2443 C CA . ILE A 1 295 ? 9.689 -15.258 4.501 1.00 91.38 295 ILE A CA 1
ATOM 2444 C C . ILE A 1 295 ? 10.752 -14.180 4.671 1.00 91.38 295 ILE A C 1
ATOM 2446 O O . ILE A 1 295 ? 11.921 -14.380 4.351 1.00 91.38 295 ILE A O 1
ATOM 2450 N N . TYR A 1 296 ? 10.346 -13.041 5.219 1.00 86.56 296 TYR A N 1
ATOM 2451 C CA . TYR A 1 296 ? 11.244 -11.970 5.625 1.00 86.56 296 TYR A CA 1
ATOM 2452 C C . TYR A 1 296 ? 11.624 -12.139 7.097 1.00 86.56 296 TYR A C 1
ATOM 2454 O O . TYR A 1 296 ? 10.783 -12.031 7.992 1.00 86.56 296 TYR A O 1
ATOM 2462 N N . GLY A 1 297 ? 12.905 -12.388 7.356 1.00 81.38 297 GLY A N 1
ATOM 2463 C CA . GLY A 1 297 ? 13.491 -12.429 8.695 1.00 81.38 297 GLY A CA 1
ATOM 2464 C C . GLY A 1 297 ? 14.959 -12.006 8.662 1.00 81.38 297 GLY A C 1
ATOM 2465 O O . GLY A 1 297 ? 15.318 -11.053 7.979 1.00 81.38 297 GLY A O 1
ATOM 2466 N N . ARG A 1 298 ? 15.830 -12.732 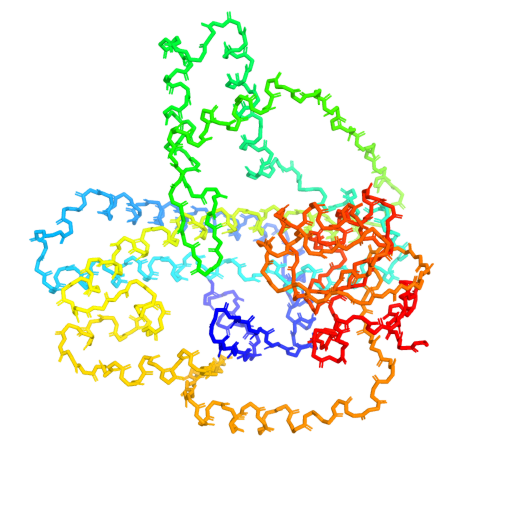9.378 1.00 76.00 298 ARG A N 1
ATOM 2467 C CA . ARG A 1 298 ? 17.295 -12.534 9.285 1.00 76.00 298 ARG A CA 1
ATOM 2468 C C . ARG A 1 298 ? 17.841 -12.845 7.888 1.00 76.00 298 ARG A C 1
ATOM 2470 O O . ARG A 1 298 ? 18.841 -12.271 7.479 1.00 76.00 298 ARG A O 1
ATOM 2477 N N . LYS A 1 299 ? 17.187 -13.772 7.190 1.00 83.06 299 LYS A N 1
ATOM 2478 C CA . LYS A 1 299 ? 17.390 -14.085 5.778 1.00 83.06 299 LYS A CA 1
ATOM 2479 C C . LYS A 1 299 ? 16.046 -13.945 5.067 1.00 83.06 299 LYS A C 1
ATOM 2481 O O . LYS A 1 299 ? 15.001 -14.033 5.719 1.00 83.06 299 LYS A O 1
ATOM 2486 N N . VAL A 1 300 ? 16.095 -13.686 3.765 1.00 87.31 300 VAL A N 1
ATOM 2487 C CA . VAL A 1 300 ? 14.915 -13.723 2.898 1.00 87.31 300 VAL A CA 1
ATOM 2488 C C . VAL A 1 300 ? 14.875 -15.097 2.249 1.00 87.31 300 VAL A C 1
ATOM 2490 O O . VAL A 1 300 ? 15.851 -15.503 1.623 1.00 87.31 300 VAL A O 1
ATOM 2493 N N . GLU A 1 301 ? 13.771 -15.810 2.426 1.00 92.88 301 GLU A N 1
ATOM 2494 C CA . GLU A 1 301 ? 13.524 -17.101 1.781 1.00 92.88 301 GLU A CA 1
ATOM 2495 C C . GLU A 1 301 ? 12.338 -16.957 0.828 1.00 92.88 301 GLU A C 1
ATOM 2497 O O . GLU A 1 301 ? 11.341 -16.331 1.192 1.00 92.88 301 GLU A O 1
ATOM 2502 N N . VAL A 1 302 ? 12.440 -17.528 -0.373 1.00 93.62 302 VAL A N 1
ATOM 2503 C CA . VAL A 1 302 ? 11.405 -17.456 -1.412 1.00 93.62 302 VAL A CA 1
ATOM 2504 C C . VAL A 1 302 ? 11.068 -18.870 -1.871 1.00 93.62 302 VAL A C 1
ATOM 2506 O O . VAL A 1 302 ? 11.957 -19.641 -2.228 1.00 93.62 302 VAL A O 1
ATOM 2509 N N . TYR A 1 303 ? 9.781 -19.201 -1.862 1.00 95.31 303 TYR A N 1
ATOM 2510 C CA . TYR A 1 303 ? 9.229 -20.476 -2.312 1.00 95.31 303 TYR A CA 1
ATOM 2511 C C . TYR A 1 303 ? 8.172 -20.194 -3.381 1.00 95.31 303 TYR A C 1
ATOM 2513 O O . TYR A 1 303 ? 7.399 -19.249 -3.231 1.00 95.31 303 TYR A O 1
ATOM 2521 N N . THR A 1 304 ? 8.118 -20.995 -4.447 1.00 95.69 304 THR A N 1
ATOM 2522 C CA . THR A 1 304 ? 7.245 -20.741 -5.610 1.00 95.69 304 THR A CA 1
ATOM 2523 C C . THR A 1 304 ? 6.466 -21.994 -6.019 1.00 95.69 304 THR A C 1
ATOM 2525 O O . THR A 1 304 ? 6.882 -23.122 -5.733 1.00 95.69 304 THR A O 1
ATOM 2528 N N . GLY A 1 305 ? 5.295 -21.812 -6.634 1.00 93.62 305 GLY A N 1
ATOM 2529 C CA . GLY A 1 305 ? 4.419 -22.896 -7.083 1.00 93.62 305 GLY A CA 1
ATOM 2530 C C . GLY A 1 305 ? 4.007 -23.853 -5.956 1.00 93.62 305 GLY A C 1
ATOM 2531 O O . GLY A 1 305 ? 3.597 -23.434 -4.873 1.00 93.62 305 GLY A O 1
ATOM 2532 N N . SER A 1 306 ? 4.132 -25.164 -6.189 1.00 92.44 306 SER A N 1
ATOM 2533 C CA . SER A 1 306 ? 3.764 -26.191 -5.199 1.00 92.44 306 SER A CA 1
ATOM 2534 C C . SER A 1 306 ? 4.568 -26.083 -3.901 1.00 92.44 306 SER A C 1
ATOM 2536 O O . SER A 1 306 ? 3.995 -26.210 -2.822 1.00 92.44 306 SER A O 1
ATOM 2538 N N . LYS A 1 307 ? 5.862 -25.743 -3.988 1.00 95.06 307 LYS A N 1
ATOM 2539 C CA . LYS A 1 307 ? 6.732 -25.565 -2.814 1.00 95.06 307 LYS A CA 1
ATOM 2540 C C . LYS A 1 307 ? 6.257 -24.421 -1.920 1.00 95.06 307 LYS A C 1
ATOM 2542 O O . LYS A 1 307 ? 6.399 -24.501 -0.704 1.00 95.06 307 LYS A O 1
ATOM 2547 N N . ALA A 1 308 ? 5.678 -23.366 -2.502 1.00 94.31 308 ALA A N 1
ATOM 2548 C CA . ALA A 1 308 ? 5.074 -22.280 -1.731 1.00 94.31 308 ALA A CA 1
ATOM 2549 C C . ALA A 1 308 ? 3.875 -22.778 -0.913 1.00 94.31 308 ALA A C 1
ATOM 2551 O O . ALA A 1 308 ? 3.801 -22.509 0.284 1.00 94.31 308 ALA A O 1
ATOM 2552 N N . LYS A 1 309 ? 2.987 -23.565 -1.535 1.00 90.56 309 LYS A N 1
ATOM 2553 C CA . LYS A 1 309 ? 1.793 -24.151 -0.897 1.00 90.56 309 LYS A CA 1
ATOM 2554 C C . LYS A 1 309 ? 2.160 -25.162 0.199 1.00 90.56 309 LYS A C 1
ATOM 2556 O O . LYS A 1 309 ? 1.552 -25.174 1.273 1.00 90.56 309 LYS A O 1
ATOM 2561 N N . GLU A 1 310 ? 3.181 -25.983 -0.043 1.00 92.94 310 GLU A N 1
ATOM 2562 C CA . GLU A 1 310 ? 3.750 -26.903 0.951 1.00 92.94 310 GLU A CA 1
ATOM 2563 C C . GLU A 1 310 ? 4.318 -26.132 2.148 1.00 92.94 310 GLU A C 1
ATOM 2565 O O . GLU A 1 310 ? 3.971 -26.432 3.291 1.00 92.94 310 GLU A O 1
ATOM 2570 N N . LYS A 1 311 ? 5.113 -25.083 1.894 1.00 93.88 311 LYS A N 1
ATOM 2571 C CA . LYS A 1 311 ? 5.699 -24.253 2.951 1.00 93.88 311 LYS A CA 1
ATOM 2572 C C . LYS A 1 311 ? 4.652 -23.461 3.732 1.00 93.88 311 LYS A C 1
ATOM 2574 O O . LYS A 1 311 ? 4.779 -23.313 4.945 1.00 93.88 311 LYS A O 1
ATOM 2579 N N . GLU A 1 312 ? 3.605 -22.974 3.067 1.00 88.50 312 GLU A N 1
ATOM 2580 C CA . GLU A 1 312 ? 2.457 -22.342 3.727 1.00 88.50 312 GLU A CA 1
ATOM 2581 C C . GLU A 1 312 ? 1.804 -23.327 4.704 1.00 88.50 3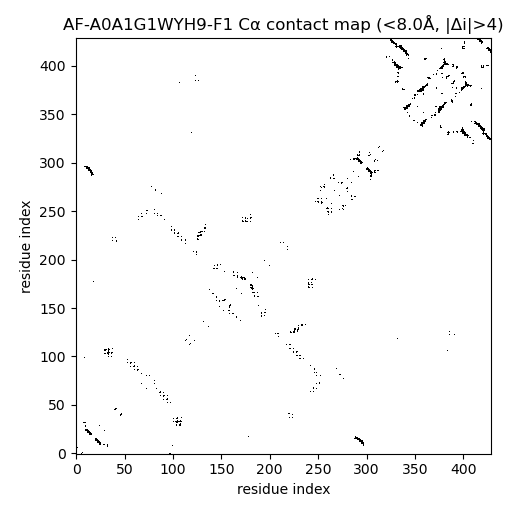12 GLU A C 1
ATOM 2583 O O . GLU A 1 312 ? 1.603 -23.000 5.874 1.00 88.50 312 GLU A O 1
ATOM 2588 N N . THR A 1 313 ? 1.554 -24.556 4.246 1.00 87.69 313 THR A N 1
ATOM 2589 C CA . THR A 1 313 ? 0.975 -25.626 5.068 1.00 87.69 313 THR A CA 1
ATOM 2590 C C . THR A 1 313 ? 1.885 -26.017 6.233 1.00 87.69 313 THR A C 1
ATOM 2592 O O . THR A 1 313 ? 1.396 -26.265 7.329 1.00 87.69 313 THR A O 1
ATOM 2595 N N . GLU A 1 314 ? 3.203 -26.050 6.037 1.00 90.50 314 GLU A N 1
ATOM 2596 C CA . GLU A 1 314 ? 4.176 -26.308 7.106 1.00 90.50 314 GLU A CA 1
ATOM 2597 C C . GLU A 1 314 ? 4.117 -25.226 8.200 1.00 90.50 314 GLU A C 1
ATOM 2599 O O . GLU A 1 314 ? 4.136 -25.538 9.389 1.00 90.50 314 GLU A O 1
ATOM 2604 N N . ILE A 1 315 ? 4.024 -23.948 7.813 1.00 84.81 315 ILE A N 1
ATOM 2605 C CA . ILE A 1 315 ? 4.066 -22.814 8.751 1.00 84.81 315 ILE A CA 1
ATOM 2606 C C . ILE A 1 315 ? 2.744 -22.641 9.501 1.00 84.81 315 ILE A C 1
ATOM 2608 O O . ILE A 1 315 ? 2.751 -22.340 10.697 1.00 84.81 315 ILE A O 1
ATOM 2612 N N . PHE A 1 316 ? 1.620 -22.754 8.794 1.00 80.38 316 PHE A N 1
ATOM 2613 C CA . PHE A 1 316 ? 0.294 -22.436 9.332 1.00 80.38 316 PHE A CA 1
ATOM 2614 C C . PHE A 1 316 ? -0.549 -23.677 9.644 1.00 80.38 316 PHE A C 1
ATOM 2616 O O . PHE A 1 316 ? -1.644 -23.544 10.190 1.00 80.38 316 PHE A O 1
ATOM 2623 N N . GLY A 1 317 ? -0.050 -24.872 9.323 1.00 78.00 317 GLY A N 1
ATOM 2624 C CA . GLY A 1 317 ? -0.836 -26.101 9.309 1.00 78.00 317 GLY A CA 1
ATOM 2625 C C . GLY A 1 317 ? -1.808 -26.149 8.126 1.00 78.00 317 GLY A C 1
ATOM 2626 O O . GLY A 1 317 ? -2.024 -25.169 7.408 1.00 78.00 317 GLY A O 1
ATOM 2627 N N . ARG A 1 318 ? -2.466 -27.299 7.939 1.00 66.25 318 ARG A N 1
ATOM 2628 C CA . ARG A 1 318 ? -3.717 -27.328 7.171 1.00 66.25 318 ARG A CA 1
ATOM 2629 C C . ARG A 1 318 ? -4.808 -26.771 8.067 1.00 66.25 318 ARG A C 1
ATOM 2631 O O . ARG A 1 318 ? -5.230 -27.431 9.013 1.00 66.25 318 ARG A O 1
ATOM 2638 N N . ALA A 1 319 ? -5.261 -25.561 7.776 1.00 55.59 319 ALA A N 1
ATOM 2639 C CA . ALA A 1 319 ? -6.448 -25.046 8.427 1.00 55.59 319 ALA A CA 1
ATOM 2640 C C . ALA A 1 319 ? -7.666 -25.843 7.931 1.00 55.59 319 ALA A C 1
ATOM 2642 O O . ALA A 1 319 ? -8.158 -25.632 6.823 1.00 55.59 319 ALA A O 1
ATOM 2643 N N . ASN A 1 320 ? -8.142 -26.781 8.750 1.00 51.31 320 ASN A N 1
ATOM 2644 C CA . ASN A 1 320 ? -9.467 -27.361 8.578 1.00 51.31 320 ASN A CA 1
ATOM 2645 C C . ASN A 1 320 ? -10.484 -26.317 9.038 1.00 51.31 320 ASN A C 1
ATOM 2647 O O . ASN A 1 320 ? -10.815 -26.228 10.216 1.00 51.31 320 ASN A O 1
ATOM 2651 N N . PHE A 1 321 ? -10.976 -25.511 8.097 1.00 59.03 321 PHE A N 1
ATOM 2652 C CA . PHE A 1 321 ? -12.082 -24.582 8.351 1.00 59.03 321 PHE A CA 1
ATOM 2653 C C . PHE A 1 321 ? -13.451 -25.290 8.404 1.00 59.03 321 PHE A C 1
ATOM 2655 O O . PHE A 1 321 ? -14.490 -24.643 8.515 1.00 59.03 321 PHE A O 1
ATOM 2662 N N . THR A 1 322 ? -13.472 -26.624 8.325 1.00 49.16 322 THR A N 1
ATOM 2663 C CA . THR A 1 322 ? -14.669 -27.440 8.534 1.00 49.16 322 THR A CA 1
ATOM 2664 C C . THR A 1 322 ? -15.170 -27.242 9.964 1.00 49.16 322 THR A C 1
ATOM 2666 O O . THR A 1 322 ? -14.459 -27.564 10.911 1.00 49.16 322 THR A O 1
ATOM 2669 N N . ASN A 1 323 ? -16.396 -26.730 10.102 1.00 55.28 323 ASN A N 1
ATOM 2670 C CA . ASN A 1 323 ? -17.111 -26.475 11.361 1.00 55.28 323 ASN A CA 1
ATOM 2671 C C . ASN A 1 323 ? -16.665 -25.253 12.186 1.00 55.28 323 ASN A C 1
ATOM 2673 O O . ASN A 1 323 ? -17.071 -25.135 13.340 1.00 55.28 323 ASN A O 1
ATOM 2677 N N . LEU A 1 324 ? -15.911 -24.301 11.619 1.00 68.62 324 LEU A N 1
ATOM 2678 C CA . LEU A 1 324 ? -15.762 -22.986 12.259 1.00 68.62 324 LEU A CA 1
ATOM 2679 C C . LEU A 1 324 ? -17.035 -22.167 12.040 1.00 68.62 324 LEU A C 1
ATOM 2681 O O . LEU A 1 324 ? -17.207 -21.505 11.017 1.00 68.62 324 LEU A O 1
ATOM 2685 N N . SER A 1 325 ? -17.949 -22.257 13.003 1.00 73.19 325 SER A N 1
ATOM 2686 C CA . SER A 1 325 ? -19.169 -21.455 13.026 1.00 73.19 325 SER A CA 1
ATOM 2687 C C . SER A 1 325 ? -18.921 -20.036 13.515 1.00 73.19 325 SER A C 1
ATOM 2689 O O . SER A 1 325 ? -19.761 -19.198 13.235 1.00 73.19 325 SER A O 1
ATOM 2691 N N . GLU A 1 326 ? -17.804 -19.767 14.200 1.00 87.00 326 GLU A N 1
ATOM 2692 C CA . GLU A 1 326 ? -17.477 -18.489 14.835 1.00 87.00 326 GLU A CA 1
ATOM 2693 C C . GLU A 1 326 ? -16.061 -18.028 14.462 1.00 87.00 326 GLU A C 1
ATOM 2695 O O . GLU A 1 326 ? -15.097 -18.790 14.551 1.00 87.00 326 GLU A O 1
ATOM 2700 N N . ILE A 1 327 ? -15.936 -16.757 14.085 1.00 90.81 327 ILE A N 1
ATOM 2701 C CA . ILE A 1 327 ? -14.687 -16.054 13.798 1.00 90.81 327 ILE A CA 1
ATOM 2702 C C . ILE A 1 327 ? -14.621 -14.800 14.661 1.00 90.81 327 ILE A C 1
ATOM 2704 O O . ILE A 1 327 ? -15.631 -14.137 14.889 1.00 90.81 327 ILE A O 1
ATOM 2708 N N . ARG A 1 328 ? -13.417 -14.461 15.129 1.00 84.75 328 ARG A N 1
ATOM 2709 C CA . ARG A 1 328 ? -13.177 -13.290 15.976 1.00 84.75 328 ARG A CA 1
ATOM 2710 C C . ARG A 1 328 ? -12.302 -12.254 15.290 1.00 84.75 328 ARG A C 1
ATOM 2712 O O . ARG A 1 328 ? -11.364 -12.598 14.574 1.00 84.75 328 ARG A O 1
ATOM 2719 N N . GLY A 1 329 ? -12.593 -10.992 15.561 1.00 85.12 329 GLY A N 1
ATOM 2720 C CA . GLY A 1 329 ? -11.811 -9.827 15.174 1.00 85.12 329 GLY A CA 1
ATOM 2721 C C . GLY A 1 329 ? -12.018 -8.692 16.173 1.00 85.12 329 GLY A C 1
ATOM 2722 O O . GLY A 1 329 ? -12.417 -8.911 17.314 1.00 85.12 329 GLY A O 1
ATOM 2723 N N . TRP A 1 330 ? -11.742 -7.471 15.737 1.00 77.62 330 TRP A N 1
ATOM 2724 C CA . TRP A 1 330 ? -11.907 -6.264 16.535 1.00 77.62 330 TRP A CA 1
ATOM 2725 C C . TRP A 1 330 ? -13.18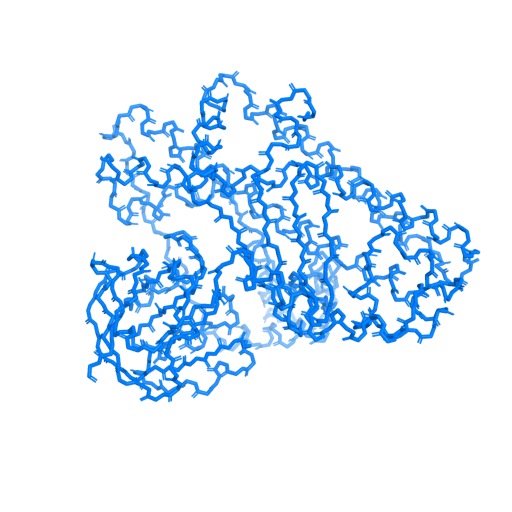4 -5.543 16.126 1.00 77.62 330 TRP A C 1
ATOM 2727 O O . TRP A 1 330 ? -13.322 -5.161 14.963 1.00 77.62 330 TRP A O 1
ATOM 2737 N N . GLY A 1 331 ? -14.091 -5.333 17.080 1.00 77.75 331 GLY A N 1
ATOM 2738 C CA . GLY A 1 331 ? -15.225 -4.428 16.921 1.00 77.75 331 GLY A CA 1
ATOM 2739 C C . GLY A 1 331 ? -14.746 -3.013 16.615 1.00 77.75 331 GLY A C 1
ATOM 2740 O O . GLY A 1 331 ? -14.106 -2.381 17.450 1.00 77.75 331 GLY A O 1
ATOM 2741 N N . ALA A 1 332 ? -15.002 -2.543 15.400 1.00 76.50 332 ALA A N 1
ATOM 2742 C CA . ALA A 1 332 ? -14.510 -1.267 14.887 1.00 76.50 332 ALA A CA 1
ATOM 2743 C C . ALA A 1 332 ? -15.616 -0.224 14.684 1.00 76.50 332 ALA A C 1
ATOM 2745 O O . ALA A 1 332 ? -15.332 0.970 14.669 1.00 76.50 332 ALA A O 1
ATOM 2746 N N . SER A 1 333 ? -16.855 -0.683 14.515 1.00 76.81 333 SER A N 1
ATOM 2747 C CA . SER A 1 333 ? -18.073 0.110 14.664 1.00 76.81 333 SER A CA 1
ATOM 2748 C C . SER A 1 333 ? -19.095 -0.786 15.343 1.00 76.81 333 SER A C 1
ATOM 2750 O O . SER A 1 333 ? -19.370 -1.880 14.845 1.00 76.81 333 SER A O 1
ATOM 2752 N N . LEU A 1 334 ? -19.569 -0.384 16.518 1.00 75.06 334 LEU A N 1
ATOM 2753 C CA . LEU A 1 334 ? -20.369 -1.258 17.373 1.00 75.06 334 LEU A CA 1
ATOM 2754 C C . LEU A 1 334 ? -21.780 -1.483 16.819 1.00 75.06 334 LEU A C 1
ATOM 2756 O O . LEU A 1 334 ? -22.360 -0.634 16.147 1.00 75.06 334 LEU A O 1
ATOM 2760 N N . GLY A 1 335 ? -22.343 -2.643 17.142 1.00 78.38 335 GLY A N 1
ATOM 2761 C CA . GLY A 1 335 ? -23.701 -3.022 16.782 1.00 78.38 335 GLY A CA 1
ATOM 2762 C C . GLY A 1 335 ? -23.840 -4.518 16.518 1.00 78.38 335 GLY A C 1
ATOM 2763 O O . GLY A 1 335 ? -22.857 -5.262 16.485 1.00 78.38 335 GLY A O 1
ATOM 2764 N N . LEU A 1 336 ? -25.086 -4.951 16.351 1.00 89.56 336 LEU A N 1
ATOM 2765 C CA . LEU A 1 336 ? -25.456 -6.345 16.139 1.00 89.56 336 LEU A CA 1
ATOM 2766 C C . LEU A 1 336 ? -26.387 -6.435 14.934 1.00 89.56 336 LEU A C 1
ATOM 2768 O O . LEU A 1 336 ? -27.429 -5.780 14.908 1.00 89.56 336 LEU A O 1
ATOM 2772 N N . VAL A 1 337 ? -26.024 -7.244 13.941 1.00 97.50 337 VAL A N 1
ATOM 2773 C CA . VAL A 1 337 ? -26.867 -7.447 12.759 1.00 97.50 337 VAL A CA 1
ATOM 2774 C C . VAL A 1 337 ? -26.730 -8.855 12.201 1.00 97.50 337 VAL A C 1
ATOM 2776 O O . VAL A 1 337 ? -25.687 -9.491 12.333 1.00 97.50 337 VAL A O 1
ATOM 2779 N N . GLN A 1 338 ? -27.782 -9.327 11.536 1.00 97.56 338 GLN A N 1
ATOM 2780 C CA . GLN A 1 338 ? -27.773 -10.563 10.763 1.00 97.56 338 GLN A CA 1
ATOM 2781 C C . GLN A 1 338 ? -28.033 -10.269 9.288 1.00 97.56 338 GLN A C 1
ATOM 2783 O O . GLN A 1 338 ? -28.845 -9.408 8.946 1.00 97.56 338 GLN A O 1
ATOM 2788 N N . GLY A 1 339 ? -27.372 -11.007 8.403 1.00 97.19 339 GLY A N 1
ATOM 2789 C CA . GLY A 1 339 ? -27.494 -10.809 6.963 1.00 97.19 339 GLY A CA 1
ATOM 2790 C C . GLY A 1 339 ? -26.837 -11.924 6.163 1.00 97.19 339 GLY A C 1
ATOM 2791 O O . GLY A 1 339 ? -26.215 -12.832 6.712 1.00 97.19 339 GLY A O 1
ATOM 2792 N N . LYS A 1 340 ? -26.995 -11.869 4.839 1.00 98.06 340 LYS A N 1
ATOM 2793 C CA . LYS A 1 340 ? -26.277 -12.774 3.935 1.00 98.06 340 LYS A CA 1
ATOM 2794 C C . LYS A 1 340 ? -24.868 -12.250 3.701 1.00 98.06 340 LYS A C 1
ATOM 2796 O O . LYS A 1 340 ? -24.708 -11.083 3.353 1.00 98.06 340 LYS A O 1
ATOM 2801 N N . ALA A 1 341 ? -23.876 -13.111 3.853 1.00 97.56 341 ALA A N 1
ATOM 2802 C CA . ALA A 1 341 ? -22.493 -12.843 3.515 1.00 97.56 341 ALA A CA 1
ATOM 2803 C C . ALA A 1 341 ? -22.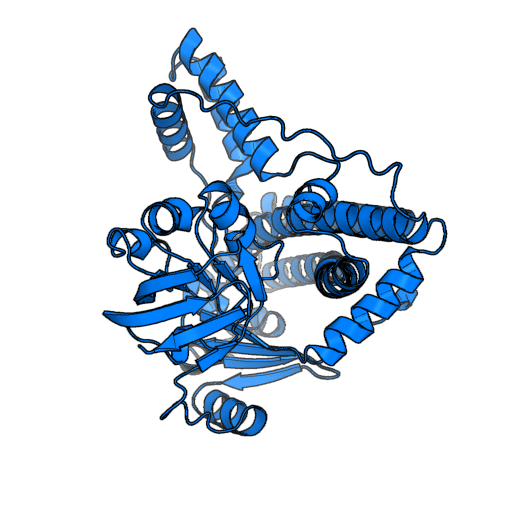339 -12.616 2.005 1.00 97.56 341 ALA A C 1
ATOM 2805 O O . ALA A 1 341 ? -22.891 -13.360 1.187 1.00 97.56 341 ALA A O 1
ATOM 2806 N N . ARG A 1 342 ? -21.557 -11.602 1.642 1.00 97.75 342 ARG A N 1
ATOM 2807 C CA . ARG A 1 342 ? -21.101 -11.343 0.277 1.00 97.75 342 ARG A CA 1
ATOM 2808 C C . ARG A 1 342 ? -19.602 -11.070 0.306 1.00 97.75 342 ARG A C 1
ATOM 2810 O O . ARG A 1 342 ? -19.178 -10.041 0.832 1.00 97.75 342 ARG A O 1
ATOM 2817 N N . VAL A 1 343 ? -18.813 -11.980 -0.253 1.00 96.06 343 VAL A N 1
ATOM 2818 C CA . VAL A 1 343 ? -17.354 -11.894 -0.311 1.00 96.06 343 VAL A CA 1
ATOM 2819 C C . VAL A 1 343 ? -16.943 -11.145 -1.578 1.00 96.06 343 VAL A C 1
ATOM 2821 O O . VAL A 1 343 ? -17.162 -11.619 -2.689 1.00 96.06 343 VAL A O 1
ATOM 2824 N N . ILE A 1 344 ? -16.339 -9.965 -1.426 1.00 93.31 344 ILE A N 1
ATOM 2825 C CA . ILE A 1 344 ? -15.861 -9.136 -2.544 1.00 93.31 344 ILE A CA 1
ATOM 2826 C C . ILE A 1 344 ? -14.372 -8.870 -2.355 1.00 93.31 344 ILE A C 1
ATOM 2828 O O . ILE A 1 344 ? -13.972 -8.175 -1.422 1.00 93.31 344 ILE A O 1
ATOM 2832 N N . MET A 1 345 ? -13.550 -9.410 -3.255 1.00 88.19 345 MET A N 1
ATOM 2833 C CA . MET A 1 345 ? -12.090 -9.258 -3.209 1.00 88.19 345 MET A CA 1
ATOM 2834 C C . MET A 1 345 ? -11.585 -8.109 -4.089 1.00 88.19 345 MET A C 1
ATOM 2836 O O . MET A 1 345 ? -10.610 -7.460 -3.722 1.00 88.19 345 MET A O 1
ATOM 2840 N N . ASP A 1 346 ? -12.270 -7.813 -5.199 1.00 81.75 346 ASP A N 1
ATOM 2841 C CA . ASP A 1 346 ? -11.953 -6.695 -6.095 1.00 81.75 346 ASP A CA 1
ATOM 2842 C C . ASP A 1 346 ? -13.034 -5.598 -5.970 1.00 81.75 346 ASP A C 1
ATOM 2844 O O . ASP A 1 346 ? -14.226 -5.895 -6.101 1.00 81.75 346 ASP A O 1
ATOM 2848 N N . PRO A 1 347 ? -12.673 -4.320 -5.741 1.00 76.88 347 PRO A N 1
ATOM 2849 C CA . PRO A 1 347 ? -13.639 -3.219 -5.716 1.00 76.88 347 PRO A CA 1
ATOM 2850 C C . PRO A 1 347 ? -14.478 -3.083 -6.997 1.00 76.88 347 PRO A C 1
ATOM 2852 O O . PRO A 1 347 ? -15.587 -2.552 -6.940 1.00 76.88 347 PRO A O 1
ATOM 2855 N N . LYS A 1 348 ? -14.022 -3.580 -8.153 1.00 80.88 348 LYS A N 1
ATOM 2856 C CA . LYS A 1 348 ? -14.818 -3.613 -9.398 1.00 80.88 348 LYS A CA 1
ATOM 2857 C C . LYS A 1 348 ? -16.110 -4.421 -9.234 1.00 80.88 348 LYS A C 1
ATOM 2859 O O . LYS A 1 348 ? -17.118 -4.111 -9.884 1.00 80.88 348 LYS A O 1
ATOM 2864 N N . ASP A 1 349 ? -16.105 -5.383 -8.318 1.00 85.94 349 ASP A N 1
ATOM 2865 C CA . ASP A 1 349 ? -17.242 -6.234 -7.978 1.00 85.94 349 ASP A CA 1
ATOM 2866 C C . ASP A 1 349 ? -18.109 -5.654 -6.851 1.00 85.94 349 ASP A C 1
ATOM 2868 O O . ASP A 1 349 ? -19.143 -6.225 -6.506 1.00 85.94 349 ASP A O 1
ATOM 2872 N N . ALA A 1 350 ? -17.792 -4.452 -6.347 1.00 82.44 350 ALA A N 1
ATOM 2873 C CA . ALA A 1 350 ? -18.592 -3.731 -5.350 1.00 82.44 350 ALA A CA 1
ATOM 2874 C C . ALA A 1 350 ? -20.070 -3.578 -5.749 1.00 82.44 350 ALA A C 1
ATOM 2876 O O . ALA A 1 350 ? -20.949 -3.467 -4.897 1.00 82.44 350 ALA A O 1
ATOM 2877 N N . ARG A 1 351 ? -20.376 -3.586 -7.052 1.00 84.06 351 ARG A N 1
ATOM 2878 C CA . ARG A 1 351 ? -21.752 -3.518 -7.567 1.00 84.06 351 ARG A CA 1
ATOM 2879 C C . ARG A 1 351 ? -22.593 -4.764 -7.268 1.00 84.06 351 ARG A C 1
ATOM 2881 O O . ARG A 1 351 ? -23.817 -4.647 -7.288 1.00 84.06 351 ARG A O 1
ATOM 2888 N N . LEU A 1 352 ? -21.961 -5.911 -7.008 1.00 89.81 352 LEU A N 1
ATOM 2889 C CA . LEU A 1 352 ? -22.628 -7.198 -6.792 1.00 89.81 352 LEU A CA 1
ATOM 2890 C C . LEU A 1 352 ? -23.322 -7.291 -5.431 1.00 89.81 352 LEU A C 1
ATOM 2892 O O . LEU A 1 352 ? -24.244 -8.092 -5.280 1.00 89.81 352 LEU A O 1
ATOM 2896 N N . ILE A 1 353 ? -22.922 -6.464 -4.458 1.00 95.19 353 ILE A N 1
ATOM 2897 C CA . ILE A 1 353 ? -23.560 -6.466 -3.144 1.00 95.19 353 ILE A CA 1
ATOM 2898 C C . ILE A 1 353 ? -24.992 -5.936 -3.223 1.00 95.19 353 ILE A C 1
ATOM 2900 O O . ILE A 1 353 ? -25.278 -4.885 -3.824 1.00 95.19 353 ILE A O 1
ATOM 2904 N N . LYS A 1 354 ? -25.906 -6.668 -2.590 1.00 95.31 354 LYS A N 1
ATOM 2905 C CA . LYS A 1 354 ? -27.309 -6.272 -2.464 1.00 95.31 354 LYS A CA 1
ATOM 2906 C C . LYS A 1 354 ? -27.531 -5.518 -1.157 1.00 95.31 354 LYS A C 1
ATOM 2908 O O . LYS A 1 354 ? -26.786 -5.665 -0.193 1.00 95.31 354 LYS A O 1
ATOM 2913 N N . LYS A 1 355 ? -28.575 -4.686 -1.135 1.00 95.44 355 LYS A N 1
ATOM 2914 C CA . LYS A 1 355 ? -28.944 -3.918 0.059 1.00 95.44 355 LYS A CA 1
ATOM 2915 C C . LYS A 1 355 ? -29.208 -4.873 1.231 1.00 95.44 355 LYS A C 1
ATOM 2917 O O . LYS A 1 355 ? -30.003 -5.797 1.084 1.00 95.44 355 LYS A O 1
ATOM 2922 N N . GLY A 1 356 ? -28.567 -4.622 2.370 1.00 93.81 356 GLY A N 1
ATOM 2923 C CA . GLY A 1 356 ? -28.719 -5.417 3.592 1.00 93.81 356 GLY A CA 1
ATOM 2924 C C . GLY A 1 356 ? -27.842 -6.675 3.668 1.00 93.81 356 GLY A C 1
ATOM 2925 O O . GLY A 1 356 ? -27.921 -7.401 4.655 1.00 93.81 356 GLY A O 1
ATOM 2926 N N . GLU A 1 357 ? -27.007 -6.954 2.660 1.00 98.31 357 GLU A N 1
ATOM 2927 C CA . GLU A 1 357 ? -25.980 -8.001 2.761 1.00 98.31 357 GLU A CA 1
ATOM 2928 C C . GLU A 1 357 ? -24.807 -7.540 3.643 1.00 98.31 357 GLU A C 1
ATOM 2930 O O . GLU A 1 357 ? -24.601 -6.347 3.866 1.00 98.31 357 GLU A O 1
ATOM 2935 N N . ILE A 1 358 ? -24.034 -8.490 4.160 1.00 98.50 358 ILE A N 1
ATOM 2936 C CA . ILE A 1 358 ? -22.831 -8.234 4.951 1.00 98.50 358 ILE A CA 1
ATOM 2937 C C . ILE A 1 358 ? -21.628 -8.336 4.019 1.00 98.50 358 ILE A C 1
ATOM 2939 O O . ILE A 1 358 ? -21.369 -9.397 3.446 1.00 98.50 358 ILE A O 1
ATOM 2943 N N . LEU A 1 359 ? -20.898 -7.231 3.869 1.00 98.12 359 LEU A N 1
ATOM 2944 C CA . LEU A 1 359 ? -19.686 -7.180 3.059 1.00 98.12 359 LEU A CA 1
ATOM 2945 C C . LEU A 1 359 ? -18.552 -7.898 3.785 1.00 98.12 359 LEU A C 1
ATOM 2947 O O . LEU A 1 359 ? -18.151 -7.480 4.868 1.00 98.12 359 LEU A O 1
ATOM 2951 N N . ILE A 1 360 ? -17.992 -8.920 3.150 1.00 97.44 360 ILE A N 1
ATOM 2952 C CA . ILE A 1 360 ? -16.776 -9.604 3.585 1.00 97.44 360 ILE A CA 1
ATOM 2953 C C . ILE A 1 360 ? -15.673 -9.303 2.572 1.00 97.44 360 ILE A C 1
ATOM 2955 O O . ILE A 1 360 ? -15.858 -9.488 1.371 1.00 97.44 360 ILE A O 1
ATOM 2959 N N . THR A 1 361 ? -14.516 -8.833 3.029 1.00 94.56 361 THR A N 1
ATOM 2960 C CA . THR A 1 361 ? -13.374 -8.556 2.143 1.00 94.56 361 THR A CA 1
ATOM 2961 C C . THR A 1 361 ? -12.039 -8.680 2.876 1.00 94.56 361 THR A C 1
ATOM 2963 O O . THR A 1 361 ? -11.990 -8.731 4.104 1.00 94.56 361 THR A O 1
ATOM 2966 N N . ALA A 1 362 ? -10.922 -8.718 2.149 1.00 88.31 362 ALA A N 1
ATOM 2967 C CA . ALA A 1 362 ? -9.603 -8.692 2.774 1.00 88.31 362 ALA A CA 1
ATOM 2968 C C . ALA A 1 362 ? -9.328 -7.334 3.444 1.00 88.31 362 ALA A C 1
ATOM 2970 O O . ALA A 1 362 ? -8.925 -7.282 4.604 1.00 88.31 362 ALA A O 1
ATOM 2971 N N . MET A 1 363 ? -9.561 -6.235 2.724 1.00 82.50 363 MET A N 1
ATOM 2972 C CA . MET A 1 363 ? -9.387 -4.854 3.180 1.00 82.50 363 MET A CA 1
ATOM 2973 C C . MET A 1 363 ? -10.215 -3.928 2.279 1.00 82.50 363 MET A C 1
ATOM 2975 O O . MET A 1 363 ? -10.361 -4.194 1.093 1.00 82.50 363 MET A O 1
ATOM 2979 N N . THR A 1 364 ? -10.714 -2.810 2.807 1.00 81.12 364 THR A N 1
ATOM 2980 C CA . THR A 1 364 ? -11.437 -1.806 2.005 1.00 81.12 364 THR A CA 1
ATOM 2981 C C . THR A 1 364 ? -10.522 -0.680 1.508 1.00 81.12 364 THR A C 1
ATOM 2983 O O . THR A 1 364 ? -9.648 -0.223 2.252 1.00 81.12 364 THR A O 1
ATOM 2986 N N . SER A 1 365 ? -10.808 -0.151 0.320 1.00 75.50 365 SER A N 1
ATOM 2987 C CA . SER A 1 365 ? -10.314 1.129 -0.218 1.00 75.50 365 SER A CA 1
ATOM 2988 C C . SER A 1 365 ? -11.487 2.110 -0.435 1.00 75.50 365 SER A C 1
ATOM 2990 O O . SER A 1 365 ? -12.641 1.687 -0.310 1.00 75.50 365 SER A O 1
ATOM 2992 N N . PRO A 1 366 ? -11.243 3.389 -0.795 1.00 71.69 366 PRO A N 1
ATOM 2993 C CA . PRO A 1 366 ? -12.315 4.320 -1.172 1.00 71.69 366 PRO A CA 1
ATOM 2994 C C . PRO A 1 366 ? -13.257 3.787 -2.265 1.00 71.69 366 PRO A C 1
ATOM 2996 O O . PRO A 1 366 ? -14.446 4.098 -2.270 1.00 71.69 366 PRO A O 1
ATOM 2999 N N . ASP A 1 367 ? -12.772 2.902 -3.137 1.00 74.56 367 ASP A N 1
ATOM 3000 C CA . ASP A 1 367 ? -13.577 2.292 -4.203 1.00 74.56 367 ASP A CA 1
ATOM 3001 C C . ASP A 1 367 ? -14.687 1.365 -3.667 1.00 74.56 367 ASP A C 1
ATOM 3003 O O . ASP A 1 367 ? -15.682 1.113 -4.347 1.00 74.56 367 ASP A O 1
ATOM 3007 N N . PHE A 1 368 ? -14.578 0.903 -2.414 1.00 85.25 368 PHE A N 1
ATOM 3008 C CA . PHE A 1 368 ? -15.603 0.089 -1.753 1.00 85.25 368 PHE A CA 1
ATOM 3009 C C . PHE A 1 368 ? -16.763 0.907 -1.169 1.00 85.25 368 PHE A C 1
ATOM 3011 O O . PHE A 1 368 ? -17.746 0.306 -0.736 1.00 85.25 368 PHE A O 1
ATOM 3018 N N . ILE A 1 369 ? -16.716 2.248 -1.169 1.00 81.38 369 ILE A N 1
ATOM 3019 C CA . ILE A 1 369 ? -17.748 3.092 -0.529 1.00 81.38 369 ILE A CA 1
ATOM 3020 C C . ILE A 1 369 ? -19.160 2.757 -1.036 1.00 81.38 369 ILE A C 1
ATOM 3022 O O . ILE A 1 369 ? -20.109 2.726 -0.253 1.00 81.38 369 ILE A O 1
ATOM 3026 N N . ILE A 1 370 ? -19.317 2.463 -2.332 1.00 80.62 370 ILE A N 1
ATOM 3027 C CA . ILE A 1 370 ? -20.617 2.082 -2.909 1.00 80.62 370 ILE A CA 1
ATOM 3028 C C . ILE A 1 370 ? -21.127 0.770 -2.299 1.00 80.62 370 ILE A C 1
ATOM 3030 O O . ILE A 1 370 ? -22.317 0.665 -1.996 1.00 80.62 370 ILE A O 1
ATOM 3034 N N . ALA A 1 371 ? -20.246 -0.215 -2.106 1.00 91.19 371 ALA A N 1
ATOM 3035 C CA . ALA A 1 371 ? -20.614 -1.478 -1.479 1.00 91.19 371 ALA A CA 1
ATOM 3036 C C . ALA A 1 371 ? -20.943 -1.290 0.006 1.00 91.19 371 ALA A C 1
ATOM 3038 O O . ALA A 1 371 ? -21.987 -1.749 0.469 1.00 91.19 371 ALA A O 1
ATOM 3039 N N . MET A 1 372 ? -20.104 -0.547 0.731 1.00 92.31 372 MET A N 1
ATOM 3040 C CA . MET A 1 372 ? -20.300 -0.259 2.154 1.00 92.31 372 MET A CA 1
ATOM 3041 C C . MET A 1 372 ? -21.644 0.434 2.408 1.00 92.31 372 MET A C 1
ATOM 3043 O O . MET A 1 372 ? -22.391 -0.001 3.275 1.00 92.31 372 MET A O 1
ATOM 3047 N N . LYS A 1 373 ? -22.031 1.415 1.578 1.00 87.38 373 LYS A N 1
ATOM 3048 C CA . LYS A 1 373 ? -23.336 2.104 1.668 1.00 87.38 373 LYS A CA 1
ATOM 3049 C C . LYS A 1 373 ? -24.553 1.187 1.525 1.00 87.38 373 LYS A C 1
ATOM 3051 O O . LYS A 1 373 ? -25.634 1.532 1.993 1.00 87.38 373 LYS A O 1
ATOM 3056 N N . LYS A 1 374 ? -24.415 0.057 0.829 1.00 92.38 374 LYS A N 1
ATOM 3057 C CA . LYS A 1 374 ? -25.489 -0.937 0.672 1.00 92.38 374 LYS A CA 1
ATOM 3058 C C . LYS A 1 374 ? -25.474 -1.995 1.776 1.00 92.38 374 LYS A C 1
ATOM 3060 O O . LYS A 1 374 ? -26.461 -2.717 1.915 1.00 92.38 374 LYS A O 1
ATOM 3065 N N . SER A 1 375 ? -24.370 -2.115 2.504 1.00 97.19 375 SER A N 1
ATOM 3066 C CA . SER A 1 375 ? -24.134 -3.213 3.435 1.00 97.19 375 SER A CA 1
ATOM 3067 C C . SER A 1 375 ? -24.873 -3.002 4.753 1.00 97.19 375 SER A C 1
ATOM 3069 O O . SER A 1 375 ? -25.012 -1.873 5.213 1.00 97.19 375 SER A O 1
ATOM 3071 N N . ALA A 1 376 ? -25.318 -4.093 5.373 1.00 97.50 376 ALA A N 1
ATOM 3072 C CA . ALA A 1 376 ? -25.819 -4.087 6.746 1.00 97.50 376 ALA A CA 1
ATOM 3073 C C . ALA A 1 376 ? -24.681 -4.083 7.775 1.00 97.50 376 ALA A C 1
ATOM 3075 O O . ALA A 1 376 ? -24.854 -3.531 8.851 1.00 97.50 376 ALA A O 1
ATOM 3076 N N . ALA A 1 377 ? -23.536 -4.687 7.444 1.00 98.12 377 ALA A N 1
ATOM 3077 C CA . ALA A 1 377 ? -22.293 -4.637 8.209 1.00 98.12 377 ALA A CA 1
ATOM 3078 C C . ALA A 1 377 ? -21.090 -4.898 7.297 1.00 98.12 377 ALA A C 1
ATOM 3080 O O . ALA A 1 377 ? -21.242 -5.393 6.174 1.00 98.12 377 ALA A O 1
ATOM 3081 N N . VAL A 1 378 ? -19.894 -4.592 7.798 1.00 97.81 378 VAL A N 1
ATOM 3082 C CA . VAL A 1 378 ? -18.623 -4.824 7.105 1.00 97.81 378 VAL A CA 1
ATOM 3083 C C . VAL A 1 378 ? -17.718 -5.700 7.964 1.00 97.81 378 VAL A C 1
ATOM 3085 O O . VAL A 1 378 ? -17.493 -5.421 9.138 1.00 97.81 378 VAL A O 1
ATOM 3088 N N . VAL A 1 379 ? -17.168 -6.757 7.378 1.00 97.50 379 VAL A N 1
ATOM 3089 C CA . VAL A 1 379 ? -16.187 -7.626 8.026 1.00 97.50 379 VAL A CA 1
ATOM 3090 C C . VAL A 1 379 ? -14.934 -7.694 7.166 1.00 97.50 379 VAL A C 1
ATOM 3092 O O . VAL A 1 379 ? -15.008 -8.019 5.979 1.00 97.50 379 VAL A O 1
ATOM 3095 N N . THR A 1 380 ? -13.773 -7.406 7.755 1.00 95.19 380 THR A N 1
ATOM 3096 C CA . THR A 1 380 ? -12.493 -7.503 7.046 1.00 95.19 380 THR A CA 1
ATOM 3097 C C . THR A 1 380 ? -11.515 -8.473 7.695 1.00 95.19 380 THR A C 1
ATOM 3099 O O . THR A 1 380 ? -11.429 -8.593 8.923 1.00 95.19 380 THR A O 1
ATOM 3102 N N . ASP A 1 381 ? -10.725 -9.160 6.868 1.00 88.69 381 ASP A N 1
ATOM 3103 C CA . ASP A 1 381 ? -9.601 -9.967 7.363 1.00 88.69 381 ASP A CA 1
ATOM 3104 C C . ASP A 1 381 ? -8.501 -9.085 7.951 1.00 88.69 381 ASP A C 1
ATOM 3106 O O . ASP A 1 381 ? -7.870 -9.466 8.937 1.00 88.69 381 ASP A O 1
ATOM 3110 N N . TRP A 1 382 ? -8.296 -7.902 7.364 1.00 80.12 382 TRP A N 1
ATOM 3111 C CA . TRP A 1 382 ? -7.230 -6.969 7.706 1.00 80.12 382 TRP A CA 1
ATOM 3112 C C . TRP A 1 382 ? -7.757 -5.582 8.051 1.00 80.12 382 TRP A C 1
ATOM 3114 O O . TRP A 1 382 ? -8.717 -5.084 7.463 1.00 80.12 382 TRP A O 1
ATOM 3124 N N . GLY A 1 383 ? -7.068 -4.927 8.981 1.00 73.50 383 GLY A N 1
ATOM 3125 C CA . GLY A 1 383 ? -7.393 -3.585 9.452 1.00 73.50 383 GLY A CA 1
ATOM 3126 C C . GLY A 1 383 ? -7.411 -3.520 10.974 1.00 73.50 383 GLY A C 1
ATOM 3127 O O . GLY A 1 383 ? -7.655 -4.520 11.639 1.00 73.50 383 GLY A O 1
ATOM 3128 N N . GLY A 1 384 ? -7.116 -2.338 11.511 1.00 70.94 384 GLY A N 1
ATOM 3129 C CA . GLY A 1 384 ? -7.377 -1.995 12.909 1.00 70.94 384 GLY A CA 1
ATOM 3130 C C . GLY A 1 384 ? -8.624 -1.123 13.024 1.00 70.94 384 GLY A C 1
ATOM 3131 O O . GLY A 1 384 ? -9.233 -0.758 12.008 1.00 70.94 384 GLY A O 1
ATOM 3132 N N . ILE A 1 385 ? -8.959 -0.716 14.246 1.00 68.38 385 ILE A N 1
ATOM 3133 C CA . ILE A 1 385 ? -10.086 0.189 14.542 1.00 68.38 385 ILE A CA 1
ATOM 3134 C C . ILE A 1 385 ? -9.929 1.576 13.889 1.00 68.38 385 ILE A C 1
ATOM 3136 O O . ILE A 1 385 ? -10.834 2.395 13.914 1.00 68.38 385 ILE A O 1
ATOM 3140 N N . THR A 1 386 ? -8.782 1.842 13.265 1.00 66.00 386 THR A N 1
ATOM 3141 C CA . THR A 1 386 ? -8.414 3.086 12.570 1.00 66.00 386 THR A CA 1
ATOM 3142 C C . THR A 1 386 ? -8.328 2.908 11.053 1.00 66.00 386 THR A C 1
ATOM 3144 O O . THR A 1 386 ? -7.874 3.785 10.318 1.00 66.00 386 THR A O 1
ATOM 3147 N N . SER A 1 387 ? -8.718 1.734 10.556 1.00 73.12 387 SER A N 1
ATOM 3148 C CA . SER A 1 387 ? -8.724 1.421 9.130 1.00 73.12 387 SER A CA 1
ATOM 3149 C C . SER A 1 387 ? -9.837 2.158 8.381 1.00 73.12 387 SER A C 1
ATOM 3151 O O . SER A 1 387 ? -10.813 2.614 8.970 1.00 73.12 387 SER A O 1
ATOM 3153 N N . HIS A 1 388 ? -9.717 2.218 7.051 1.00 76.81 388 HIS A N 1
ATOM 3154 C CA . HIS A 1 388 ? -10.765 2.763 6.184 1.00 76.81 388 HIS A CA 1
ATOM 3155 C C . HIS A 1 388 ? -12.128 2.094 6.440 1.00 76.81 388 HIS A C 1
ATOM 3157 O O . HIS A 1 388 ? -13.130 2.787 6.574 1.00 76.81 388 HIS A O 1
ATOM 3163 N N . ALA A 1 389 ? -12.151 0.762 6.588 1.00 83.50 389 ALA A N 1
ATOM 3164 C CA . ALA A 1 389 ? -13.366 0.005 6.884 1.00 83.50 389 ALA A CA 1
ATOM 3165 C C . ALA A 1 389 ? -14.014 0.479 8.189 1.00 83.50 389 ALA A C 1
ATOM 3167 O O . ALA A 1 389 ? -15.222 0.698 8.233 1.00 83.50 389 ALA A O 1
ATOM 3168 N N . ALA A 1 390 ? -13.204 0.674 9.231 1.00 77.69 390 ALA A N 1
ATOM 3169 C CA . ALA A 1 390 ? -13.656 1.162 10.526 1.00 77.69 390 ALA A CA 1
ATOM 3170 C C . ALA A 1 390 ? -14.214 2.587 10.438 1.00 77.69 390 ALA A C 1
ATOM 3172 O O . ALA A 1 390 ? -15.301 2.856 10.932 1.00 77.69 390 ALA A O 1
ATOM 3173 N N . ILE A 1 391 ? -13.478 3.514 9.819 1.00 69.56 391 ILE A N 1
ATOM 3174 C CA . ILE A 1 391 ? -13.878 4.926 9.711 1.00 69.56 391 ILE A CA 1
ATOM 3175 C C . ILE A 1 391 ? -15.193 5.056 8.935 1.00 69.56 391 ILE A C 1
ATOM 3177 O O . ILE A 1 391 ? -16.171 5.567 9.473 1.00 69.56 391 ILE A O 1
ATOM 3181 N N . VAL A 1 392 ? -15.258 4.510 7.718 1.00 73.25 392 VAL A N 1
ATOM 3182 C CA . VAL A 1 392 ? -16.436 4.666 6.853 1.00 73.25 392 VAL A CA 1
ATOM 3183 C C . VAL A 1 392 ? -17.654 3.929 7.414 1.00 73.25 392 VAL A C 1
ATOM 3185 O O . VAL A 1 392 ? -18.766 4.433 7.318 1.00 73.25 392 VAL A O 1
ATOM 3188 N N . SER A 1 393 ? -17.485 2.762 8.044 1.00 80.19 393 SER A N 1
ATOM 3189 C CA . SER A 1 393 ? -18.632 2.068 8.656 1.00 80.19 393 SER A CA 1
ATOM 3190 C C . SER A 1 393 ? -19.249 2.875 9.801 1.00 80.19 393 SER A C 1
ATOM 3192 O O . SER A 1 393 ? -20.471 2.927 9.910 1.00 80.19 393 SER A O 1
ATOM 3194 N N . ARG A 1 394 ? -18.424 3.585 10.584 1.00 75.31 394 ARG A N 1
ATOM 3195 C CA . ARG A 1 394 ? -18.894 4.504 11.633 1.00 75.31 394 ARG A CA 1
ATOM 3196 C C . ARG A 1 394 ? -19.648 5.696 11.064 1.00 75.31 394 ARG A C 1
ATOM 3198 O O . ARG A 1 394 ? -20.709 6.038 11.572 1.00 75.31 394 ARG A O 1
ATOM 3205 N N . GLU A 1 395 ? -19.140 6.293 9.989 1.00 66.88 395 GLU A N 1
ATOM 3206 C CA . GLU A 1 395 ? -19.822 7.387 9.281 1.00 66.88 395 GLU A CA 1
ATOM 3207 C C . GLU A 1 395 ? -21.176 6.954 8.701 1.00 66.88 395 GLU A C 1
ATOM 3209 O O . GLU A 1 395 ? -22.114 7.747 8.645 1.00 66.88 395 GLU A O 1
ATOM 3214 N N . LEU A 1 396 ? -21.283 5.691 8.281 1.00 73.12 396 LEU A N 1
ATOM 3215 C CA . LEU A 1 396 ? -22.513 5.096 7.760 1.00 73.12 396 LEU A CA 1
ATOM 3216 C C . LEU A 1 396 ? -23.443 4.550 8.856 1.00 73.12 396 LEU A C 1
ATOM 3218 O O . LEU A 1 396 ? -24.581 4.203 8.548 1.00 73.12 396 LEU A O 1
ATOM 3222 N N . GLY A 1 397 ? -22.978 4.464 10.106 1.00 75.44 397 GLY A N 1
ATOM 3223 C CA . GLY A 1 397 ? -23.732 3.897 11.224 1.00 75.44 397 GLY A CA 1
ATOM 3224 C C . GLY A 1 397 ? -23.999 2.393 11.099 1.00 75.44 397 GLY A C 1
ATOM 3225 O O . GLY A 1 397 ? -25.054 1.934 11.534 1.00 75.44 397 GLY A O 1
ATOM 3226 N N . ILE A 1 398 ? -23.087 1.631 10.483 1.00 90.88 398 ILE A N 1
ATOM 3227 C CA . ILE A 1 398 ? -23.220 0.174 10.304 1.00 90.88 398 ILE A CA 1
ATOM 3228 C C . ILE A 1 398 ? -22.158 -0.591 11.110 1.00 90.88 398 ILE A C 1
ATOM 3230 O O . ILE A 1 398 ? -21.009 -0.145 11.161 1.00 90.88 398 ILE A O 1
ATOM 3234 N N . PRO A 1 399 ? -22.482 -1.766 11.691 1.00 90.56 399 PRO A N 1
ATOM 3235 C CA . PRO A 1 399 ? -21.518 -2.564 12.438 1.00 90.56 399 PRO A CA 1
ATOM 3236 C C . PRO A 1 399 ? -20.305 -2.958 11.594 1.00 90.56 399 PRO A C 1
ATOM 3238 O O . PRO A 1 399 ? -20.421 -3.280 10.406 1.00 90.56 399 PRO A O 1
ATOM 3241 N N . CYS A 1 400 ? -19.131 -2.975 12.219 1.00 93.06 400 CYS A N 1
ATOM 3242 C CA . CYS A 1 400 ? -17.884 -3.310 11.548 1.00 93.06 400 CYS A CA 1
ATOM 3243 C C . CYS A 1 400 ? -16.966 -4.134 12.442 1.00 93.06 400 CYS A C 1
ATOM 3245 O O . CYS A 1 400 ? -16.711 -3.753 13.584 1.00 93.06 400 CYS A O 1
ATOM 3247 N N . ILE A 1 401 ? -16.440 -5.236 11.905 1.00 93.12 401 ILE A N 1
ATOM 3248 C CA . ILE A 1 401 ? -15.399 -6.046 12.545 1.00 93.12 401 ILE A CA 1
ATOM 3249 C C . ILE A 1 401 ? -14.198 -6.127 11.610 1.00 93.12 401 ILE A C 1
ATOM 3251 O O . ILE A 1 401 ? -14.317 -6.505 10.448 1.00 93.12 401 ILE A O 1
ATOM 3255 N N . VAL A 1 402 ? -13.018 -5.806 12.122 1.00 89.75 402 VAL A N 1
ATOM 3256 C CA . VAL A 1 402 ? -11.771 -5.785 11.346 1.00 89.75 402 VAL A CA 1
ATOM 3257 C C . VAL A 1 402 ? -10.742 -6.740 11.935 1.00 89.75 402 VAL A C 1
ATOM 3259 O O . VAL A 1 402 ? -10.807 -7.107 13.107 1.00 89.75 402 VAL A O 1
ATOM 3262 N N . GLY A 1 403 ? -9.764 -7.153 11.132 1.00 83.25 403 GLY A N 1
ATOM 3263 C CA . GLY A 1 403 ? -8.651 -7.963 11.634 1.00 83.25 403 GLY A CA 1
ATOM 3264 C C . GLY A 1 403 ? -9.037 -9.407 11.970 1.00 83.25 403 GLY A C 1
ATOM 3265 O O . GLY A 1 403 ? -8.414 -10.020 12.837 1.00 83.25 403 GLY A O 1
ATOM 3266 N N . THR A 1 404 ? -10.060 -9.952 11.305 1.00 88.81 404 THR A N 1
ATOM 3267 C CA . THR A 1 404 ? -10.541 -11.330 11.526 1.00 88.81 404 THR A CA 1
ATOM 3268 C C . THR A 1 404 ? -9.619 -12.415 10.963 1.00 88.81 404 THR A C 1
ATOM 3270 O O . THR A 1 404 ? -9.768 -13.593 11.278 1.00 88.81 404 THR A O 1
ATOM 3273 N N . ASN A 1 405 ? -8.630 -12.031 10.152 1.00 80.81 405 ASN A N 1
ATOM 3274 C CA . ASN A 1 405 ? -7.599 -12.861 9.524 1.00 80.81 405 ASN A CA 1
ATOM 3275 C C . ASN A 1 405 ? -8.061 -13.896 8.484 1.00 80.81 405 ASN A C 1
ATOM 3277 O O . ASN A 1 405 ? -7.267 -14.183 7.580 1.00 80.81 405 ASN A O 1
ATOM 3281 N N . ILE A 1 406 ? -9.245 -14.496 8.640 1.00 87.25 406 ILE A N 1
ATOM 3282 C CA . ILE A 1 406 ? -9.690 -15.681 7.883 1.00 87.25 406 ILE A CA 1
ATOM 3283 C C . ILE A 1 406 ? -11.172 -15.658 7.469 1.00 87.25 406 ILE A C 1
ATOM 3285 O O . ILE A 1 406 ? -11.645 -16.644 6.907 1.00 87.25 406 ILE A O 1
ATOM 3289 N N . THR A 1 407 ? -11.914 -14.575 7.708 1.00 89.69 407 THR A N 1
ATOM 3290 C CA . THR A 1 407 ? -13.349 -14.492 7.373 1.00 89.69 407 THR A CA 1
ATOM 3291 C C . THR A 1 407 ? -13.594 -14.753 5.889 1.00 89.69 407 THR A C 1
ATOM 3293 O O . THR A 1 407 ? -14.498 -15.523 5.563 1.00 89.69 407 THR A O 1
ATOM 3296 N N . THR A 1 408 ? -12.760 -14.207 4.995 1.00 91.56 408 THR A N 1
ATOM 3297 C CA . THR A 1 408 ? -12.894 -14.429 3.536 1.00 91.56 408 THR A CA 1
ATOM 3298 C C . THR A 1 408 ? -12.711 -15.890 3.113 1.00 91.56 408 THR A C 1
ATOM 3300 O O . THR A 1 408 ? -13.138 -16.273 2.027 1.00 91.56 408 THR A O 1
ATOM 3303 N N . LYS A 1 409 ? -12.075 -16.715 3.957 1.00 86.38 409 LYS A N 1
ATOM 3304 C CA . LYS A 1 409 ? -11.835 -18.144 3.705 1.00 86.38 409 LYS A CA 1
ATOM 3305 C C . LYS A 1 409 ? -12.897 -19.047 4.339 1.00 86.38 409 LYS A C 1
ATOM 3307 O O . LYS A 1 409 ? -13.035 -20.195 3.923 1.00 86.38 409 LYS A O 1
ATOM 3312 N N . VAL A 1 410 ? -13.604 -18.554 5.358 1.00 89.12 410 VAL A N 1
ATOM 3313 C CA . VAL A 1 410 ? -14.562 -19.334 6.159 1.00 89.12 410 VAL A CA 1
ATOM 3314 C C . VAL A 1 410 ? -15.986 -19.175 5.638 1.00 89.12 410 VAL A C 1
ATOM 3316 O O . VAL A 1 410 ? -16.693 -20.171 5.470 1.00 89.12 410 VAL A O 1
ATOM 3319 N N . PHE A 1 411 ? -16.407 -17.941 5.366 1.00 91.62 411 PHE A N 1
ATOM 3320 C CA . PHE A 1 411 ? -17.755 -17.656 4.884 1.00 91.62 411 PHE A CA 1
ATOM 3321 C C . PHE A 1 411 ? -17.781 -17.563 3.363 1.00 91.62 411 PHE A C 1
ATOM 3323 O O . PHE A 1 411 ? -16.840 -17.081 2.733 1.00 91.62 411 PHE A O 1
ATOM 3330 N N . LYS A 1 412 ? -18.880 -18.027 2.776 1.00 92.62 412 LYS A N 1
ATOM 3331 C CA . LYS A 1 412 ? -19.137 -18.011 1.338 1.00 92.62 412 LYS A CA 1
ATOM 3332 C C . LYS A 1 412 ? -20.320 -17.110 1.023 1.00 92.62 412 LYS A C 1
ATOM 3334 O O . LYS A 1 412 ? -21.174 -16.847 1.869 1.00 92.62 412 LYS A O 1
ATOM 3339 N N . ASP A 1 413 ? -20.389 -16.691 -0.232 1.00 95.44 413 ASP A N 1
ATOM 3340 C CA . ASP A 1 413 ? -21.525 -15.948 -0.759 1.00 95.44 413 ASP A CA 1
ATOM 3341 C C . ASP A 1 413 ? -22.858 -16.630 -0.436 1.00 95.44 413 ASP A C 1
ATOM 3343 O O . ASP A 1 413 ? -23.085 -17.793 -0.770 1.00 95.44 413 ASP A O 1
ATOM 3347 N N . GLY A 1 414 ? -23.757 -15.872 0.191 1.00 95.00 414 GLY A N 1
ATOM 3348 C CA . GLY A 1 414 ? -25.093 -16.320 0.566 1.00 95.00 414 GLY A CA 1
ATOM 3349 C C . GLY A 1 414 ? -25.206 -16.965 1.948 1.00 95.00 414 GLY A C 1
ATOM 3350 O O . GLY A 1 414 ? -26.342 -17.135 2.396 1.00 95.00 414 GLY A O 1
ATOM 3351 N N . ASP A 1 415 ? -24.095 -17.266 2.635 1.00 95.69 415 ASP A N 1
ATOM 3352 C CA . ASP A 1 415 ? -24.128 -17.754 4.020 1.00 95.69 415 ASP A CA 1
ATOM 3353 C C . ASP A 1 415 ? -24.889 -16.763 4.905 1.00 95.69 415 ASP A C 1
ATOM 3355 O O . ASP A 1 415 ? -24.636 -15.559 4.859 1.00 95.69 415 ASP A O 1
ATOM 3359 N N . ARG A 1 416 ? -25.818 -17.248 5.729 1.00 96.69 416 ARG A N 1
ATOM 3360 C CA . ARG A 1 416 ? -26.479 -16.400 6.719 1.00 96.69 416 ARG A CA 1
ATOM 3361 C C . ARG A 1 416 ? -25.563 -16.277 7.931 1.00 96.69 416 ARG A C 1
ATOM 3363 O O . ARG A 1 416 ? -25.146 -17.286 8.498 1.00 96.69 416 ARG A O 1
ATOM 3370 N N . ILE A 1 417 ? -25.210 -15.046 8.283 1.00 97.19 417 ILE A N 1
ATOM 3371 C CA . ILE A 1 417 ? -24.267 -14.764 9.362 1.00 97.19 417 ILE A CA 1
ATOM 3372 C C . ILE A 1 417 ? -24.792 -13.668 10.285 1.00 97.19 417 ILE A C 1
ATOM 3374 O O . ILE A 1 417 ? -25.561 -12.797 9.874 1.00 97.19 417 ILE A O 1
ATOM 3378 N N . GLU A 1 418 ? -24.343 -13.718 11.529 1.00 97.44 418 GLU A N 1
ATOM 3379 C CA . GLU A 1 418 ? -24.496 -12.694 12.548 1.00 97.44 418 GLU A CA 1
ATOM 3380 C C . GLU A 1 418 ? -23.152 -12.001 12.758 1.00 97.44 418 GLU A C 1
ATOM 3382 O O . GLU A 1 418 ? -22.117 -12.657 12.883 1.00 97.44 418 GLU A O 1
ATOM 3387 N N . VAL A 1 419 ? -23.180 -10.674 12.809 1.00 97.06 419 VAL A N 1
ATOM 3388 C CA . VAL A 1 419 ? -22.042 -9.816 13.132 1.00 97.06 419 VAL A CA 1
ATOM 3389 C C . VAL A 1 419 ? -22.362 -9.126 14.447 1.00 97.06 419 VAL A C 1
ATOM 3391 O O . VAL A 1 419 ? -23.190 -8.216 14.486 1.00 97.06 419 VAL A O 1
ATOM 3394 N N . ASN A 1 420 ? -21.704 -9.566 15.516 1.00 89.31 420 ASN A N 1
ATOM 3395 C CA . ASN A 1 420 ? -21.723 -8.931 16.825 1.00 89.31 420 ASN A CA 1
ATOM 3396 C C . ASN A 1 420 ? -20.423 -8.140 17.003 1.00 89.31 420 ASN A C 1
ATOM 3398 O O . ASN A 1 420 ? -19.400 -8.667 17.448 1.00 89.31 420 ASN A O 1
ATOM 3402 N N . ALA A 1 421 ? -20.460 -6.859 16.644 1.00 80.75 421 ALA A N 1
ATOM 3403 C CA . ALA A 1 421 ? -19.299 -5.990 16.751 1.00 80.75 421 ALA A CA 1
ATOM 3404 C C . ALA A 1 421 ? -19.002 -5.541 18.192 1.00 80.75 421 ALA A C 1
ATOM 3406 O O . ALA A 1 421 ? -17.927 -5.000 18.416 1.00 80.75 421 ALA A O 1
ATOM 3407 N N . PHE A 1 422 ? -19.880 -5.795 19.172 1.00 62.91 422 PHE A N 1
ATOM 3408 C CA . PHE A 1 422 ? -19.557 -5.571 20.590 1.00 62.91 422 PHE A CA 1
ATOM 3409 C C . PHE A 1 422 ? -18.497 -6.558 21.078 1.00 62.91 422 PHE A C 1
ATOM 3411 O O . PHE A 1 422 ? -17.499 -6.158 21.670 1.00 62.91 422 PHE A O 1
ATOM 3418 N N . ASP A 1 423 ? -18.681 -7.834 20.745 1.00 68.81 423 ASP A N 1
ATOM 3419 C CA . ASP A 1 423 ? -17.778 -8.913 21.159 1.00 68.81 423 ASP A CA 1
ATOM 3420 C C . ASP A 1 423 ? -16.714 -9.245 20.101 1.00 68.81 423 ASP A C 1
ATOM 3422 O O . ASP A 1 423 ? -15.866 -10.118 20.303 1.00 68.81 423 ASP A O 1
ATOM 3426 N N . GLY A 1 424 ? -16.764 -8.562 18.952 1.00 77.81 424 GLY A N 1
ATOM 3427 C CA . GLY A 1 424 ? -15.884 -8.818 17.816 1.00 77.81 424 GLY A CA 1
ATOM 3428 C C . GLY A 1 424 ? -16.104 -10.201 17.202 1.00 77.81 424 GLY A C 1
ATOM 3429 O O . GLY A 1 424 ? -15.147 -10.811 16.731 1.00 77.81 424 GLY A O 1
ATOM 3430 N N . ILE A 1 425 ? -17.341 -10.705 17.208 1.00 89.06 425 ILE A N 1
ATOM 3431 C CA . ILE A 1 425 ? -17.706 -12.054 16.761 1.00 89.06 425 ILE A CA 1
ATOM 3432 C C . ILE A 1 425 ? -18.488 -12.008 15.441 1.00 89.06 425 ILE A C 1
ATOM 3434 O O . ILE A 1 425 ? -19.437 -11.241 15.288 1.00 89.06 425 ILE A O 1
ATOM 3438 N N . VAL A 1 426 ? -18.123 -12.884 14.504 1.00 95.00 426 VAL A N 1
ATOM 3439 C CA . VAL A 1 426 ? -18.886 -13.190 13.286 1.00 95.00 426 VAL A CA 1
ATOM 3440 C C . VAL A 1 426 ? -19.209 -14.673 13.284 1.00 95.00 426 VAL A C 1
ATOM 3442 O O . VAL A 1 426 ? -18.290 -15.485 13.385 1.00 95.00 426 VAL A O 1
ATOM 3445 N N . ARG A 1 427 ? -20.481 -15.054 13.150 1.00 93.88 427 ARG A N 1
ATOM 3446 C CA . ARG A 1 427 ? -20.870 -16.471 13.172 1.00 93.88 427 ARG A CA 1
ATOM 3447 C C . ARG A 1 427 ? -21.964 -16.844 12.184 1.00 93.88 427 ARG A C 1
ATOM 3449 O O . ARG A 1 427 ? -22.774 -15.994 11.840 1.00 93.88 427 ARG A O 1
ATOM 3456 N N . LYS A 1 428 ? -22.004 -18.104 11.737 1.00 91.62 428 LYS A N 1
ATOM 3457 C CA . LYS A 1 428 ? -23.141 -18.630 10.955 1.00 91.62 428 LYS A CA 1
ATOM 3458 C C . LYS A 1 428 ? -24.384 -18.751 11.838 1.00 91.62 428 LYS A C 1
ATOM 3460 O O . LYS A 1 428 ? -24.258 -19.112 13.009 1.00 91.62 428 LYS A O 1
ATOM 3465 N N . VAL A 1 429 ? -25.551 -18.474 11.257 1.00 87.69 429 VAL A N 1
ATOM 3466 C CA . VAL A 1 429 ? -26.882 -18.560 11.893 1.00 87.69 429 VAL A CA 1
ATOM 3467 C C . VAL A 1 429 ? -27.876 -19.322 11.042 1.00 87.69 429 VAL A C 1
ATOM 3469 O O . VAL A 1 429 ? -27.798 -19.213 9.795 1.00 87.69 429 VAL A O 1
#

Solvent-accessible surface area (backbone atoms only — not comparable to full-atom values): 23094 Å² total; per-residue (Å²): 94,74,89,76,58,47,90,64,69,61,60,31,39,38,40,32,42,59,98,43,76,46,82,48,64,59,64,68,53,39,40,54,49,8,51,54,48,48,62,51,47,70,38,90,64,44,50,62,51,53,51,55,53,44,54,56,33,46,59,49,37,52,51,42,50,52,51,61,68,72,46,64,68,90,76,46,52,72,70,55,47,44,50,51,49,52,53,44,51,52,40,46,53,61,37,49,67,64,55,58,61,36,58,28,35,44,58,28,48,54,57,53,44,47,76,70,66,56,49,76,68,58,47,59,55,44,50,46,37,93,56,85,47,72,66,56,52,52,51,50,53,49,49,54,47,35,55,47,24,72,75,63,33,75,83,31,70,68,36,46,51,50,45,50,52,50,32,74,76,46,22,40,74,70,28,54,99,87,49,72,44,78,53,47,63,69,54,51,55,51,52,38,58,50,53,77,71,45,80,84,77,77,79,75,82,73,78,78,72,79,67,82,82,54,54,70,70,56,51,52,51,38,52,52,46,9,52,35,44,40,52,47,49,54,41,50,54,55,48,26,48,48,47,45,57,49,47,57,52,43,42,56,53,15,59,76,45,79,37,52,60,80,50,46,73,59,50,53,85,90,43,62,63,38,37,71,73,58,73,58,51,71,66,58,38,49,27,31,40,63,17,26,28,37,38,43,56,101,56,80,46,79,33,46,28,70,56,14,56,51,50,50,34,70,75,69,44,81,78,75,62,78,85,64,49,68,46,55,35,41,46,30,14,69,40,76,49,72,30,34,31,38,69,47,86,52,55,89,51,28,77,73,61,50,78,47,24,24,40,28,22,55,63,63,58,83,68,29,50,71,29,57,74,32,29,47,26,42,39,21,20,43,48,54,67,82,24,62,54,17,51,53,26,48,78,70,73,25,24,13,29,21,39,35,71,47,53,68,78,64,58,50,71,65,41,41,30,36,39,33,11,77,81,10,36,37,29,64,105

pLDDT: mean 84.92, std 13.28, range [29.12, 98.5]

Nearest PDB structures (foldseek):
  5fbt-assembly1_A  TM=5.233E-01  e=1.364E-12  Listeria monocytogenes serotype 4b str. F2365
  5fbu-assembly1_A  TM=4.568E-01  e=8.447E-13  Listeria monocytogenes serotype 4b str. F2365
  3t07-assembly1_C  TM=9.361E-01  e=2.080E-06  Staphylococcus aureus subsp. aureus MRSA252
  5fbs-assembly1_A  TM=5.038E-01  e=2.308E-11  Listeria monocytogenes serotype 4b str. F2365
  2e28-assembly1_A  TM=2.918E-01  e=2.652E-08  Geobacillus stearothermophilus

InterPro domains:
  IPR006319 Phosphoenolpyruvate synthase [PTHR43030] (309-427)
  IPR008279 PEP-utilising enzyme, mobile domain [PF00391] (353-424)
  IPR018274 PEP-utilising enzyme, active site [PS00370] (383-394)
  IPR036637 Phosphohistidine domain superfamily [SSF52009] (327-426)

Secondary structure (DSSP, 8-state):
-TTTTSS-PPPEEEEEETTEEEEEE-HHHHHHHHHHHHHHHTSTTHHHHHHHHHHHHHHHHHHHHHHHHHS-GGGS-HHHHHHHHHHHHHHHHHHHTTTSTHHHHHHHHHHHHHHTT--HHHHHHHTS-SS--HHHHHHHHHHHHHHHHHHH-TTSHHHHHHHHHHHHHHTTTT--SS---PPPHHHHHHHHHHHHHS-------PPPP-GGGS-HHHHHHHHHHHHHHHHHHHHHHHHHHHHHHHHHHHHHHHHHTT--HHHHTTS-GGGTTTTTTT-S-HHHHHHHHH-EEEEESSSEEEEEHHHHHHHHHHHH-----TT--EEE-EEEE--EEEEEEEE-SSGGGGGGPPTTPEEEES---GGGHHHHHH-SEEEESS--TTSHHHHHHHHHT--EEE--SSHHHH--TT-EEEEETTTTEEEE-

Organism: NCBI:txid1802604

Foldseek 3Di:
DCVPQNVLDAWWKWKAAFLDIDIDDDPVSLLVLLVVLLVQVLPPCRVVVLVVVLVVLVVVLVVLLVVLVPDPLLPDDLVVLLVSLVSNVVSVVVNCVSQPNLRSNLSNLVVVLVVVVDDLLLLVQLQQAPDDFVVNVLVVLLVVLLVCCVVPNCPDPVSLVSLVVSQVVCLLVPFDPRDGGGDDSVVSSVVSVVVNVDPDDPPDPDDHDPCVPPDPVNVSSSNVSSNSSRSNSVVRVSSSVSVVSSLSSLCSLCVLLVHDSSLSSQADSVCSSVSNVVVDDSVQSVQVSRMWMWTDDPDIDIATHPRRVVVVCVVVNPPPLVPCQKFFFAWLQADKDKAWEDEDADLVCLVVAAAAHEYEYQADDPSNLSNLLRYQEYEHLADDSPGPRSVSCNVSNHIYGHNRNCPSPNHDGGFIWMQGSVRRMIGGD